Protein AF-A0A561UV22-F1 (afdb_monomer)

Foldseek 3Di:
DPAAFLEEEAFDKAKEWFAPDAPDDPVPGDGTDIDIDDQSLLLQLLLLLQVTQAEYAFEAAPDPRLVVNCVVCVLSNYDDPNYYHDPPDHGKYKYWHWDPDDDIDIDIPQPPHHRRLADALVSDPLVSLLNHQEYEYELLLCQHPPSVVNLLSSLVSNQLRHAYEYELHDDPVSHDADPPPDPPDDPPPDDDDDDDDDDDDDDDPDPDPPPPDQARVSSCVSLLSSLLSHQEYAYEQVSLCNPFVDRPQVNSQVSSVVSPHQKYWYQHPQQAIWIAGPVGDIARDGAQAADFRGQPQLVSLLSSLLSSCVSVVHDPNVSSLLSSLQSRQQRLESDHSLRRDHPVSSVVSSVVSHYYRDDPDPPDDDPSDDPDDDPDDDDDDDDDDDDDDDDDDDDDDDDDDDDDDDDDDDDDDDDDDDDDDD

InterPro domains:
  IPR011611 Carbohydrate kinase PfkB [PF00294] (8-177)
  IPR011611 Carbohydrate kinase PfkB [PF00294] (216-341)
  IPR029056 Ribokinase-like [G3DSA:3.40.1190.20] (201-356)
  IPR029056 Ribokinase-like [SSF53613] (5-349)
  IPR030830 5-Dehydro-2-deoxygluconokinase [TIGR04382] (5-349)
  IPR050306 PfkB Carbohydrate Kinase [PTHR43085] (7-347)

pLDDT: mean 82.47, std 24.26, range [25.08, 98.88]

Nearest PDB structures (foldseek):
  3ljs-assembly2_B  TM=7.869E-01  e=2.648E-22  Xylella fastidiosa Temecula1
  7vtg-assembly2_C  TM=8.643E-01  e=1.192E-17  Escherichia coli
  7vtg-assembly1_A  TM=8.601E-01  e=8.965E-18  Escherichia coli
  7vtg-assembly1_B  TM=8.453E-01  e=2.803E-17  Escherichia coli
  8xzv-assembly1_E  TM=6.626E-01  e=4.224E-15  Spinacia oleracea

Structure (mmCIF, N/CA/C/O backbone):
data_AF-A0A561UV22-F1
#
_entry.id   AF-A0A561UV22-F1
#
loop_
_atom_site.group_PDB
_atom_site.id
_atom_site.type_symbol
_atom_site.label_atom_id
_atom_site.label_alt_id
_atom_site.label_comp_id
_atom_site.label_asym_id
_atom_site.label_entity_id
_atom_site.label_seq_id
_atom_site.pdbx_PDB_ins_code
_atom_site.Cartn_x
_atom_site.Cartn_y
_atom_site.Cartn_z
_atom_site.occupancy
_atom_site.B_iso_or_equiv
_atom_site.auth_seq_id
_atom_site.auth_comp_id
_atom_site.auth_asym_id
_atom_site.auth_atom_id
_atom_site.pdbx_PDB_model_num
ATOM 1 N N . MET A 1 1 ? -23.456 -17.082 -5.600 1.00 56.72 1 MET A N 1
ATOM 2 C CA . MET A 1 1 ? -22.249 -16.405 -6.121 1.00 56.72 1 MET A CA 1
ATOM 3 C C . MET A 1 1 ? -21.054 -16.944 -5.355 1.00 56.72 1 MET A C 1
ATOM 5 O O . MET A 1 1 ? -21.267 -17.324 -4.205 1.00 56.72 1 MET A O 1
ATOM 9 N N . PRO A 1 2 ? -19.860 -17.067 -5.960 1.00 69.44 2 PRO A N 1
ATOM 10 C CA . PRO A 1 2 ? -18.660 -17.400 -5.197 1.00 69.44 2 PRO A CA 1
ATOM 11 C C . PRO A 1 2 ? -18.491 -16.407 -4.041 1.00 69.44 2 PRO A C 1
ATOM 13 O O . PRO A 1 2 ? -18.886 -15.247 -4.156 1.00 69.44 2 PRO A O 1
ATOM 16 N N . GLU A 1 3 ? -17.955 -16.879 -2.918 1.00 87.19 3 GLU A N 1
ATOM 17 C CA . GLU A 1 3 ? -17.684 -16.022 -1.764 1.00 87.19 3 GLU A CA 1
ATOM 18 C C . GLU A 1 3 ? -16.725 -14.887 -2.178 1.00 87.19 3 GLU A C 1
ATOM 20 O O . GLU A 1 3 ? -15.748 -15.175 -2.886 1.00 87.19 3 GLU A O 1
ATOM 25 N N . PRO A 1 4 ? -16.984 -13.624 -1.787 1.00 93.94 4 PRO A N 1
ATOM 26 C CA . PRO A 1 4 ? -16.107 -12.510 -2.128 1.00 93.94 4 PRO A CA 1
ATOM 27 C C . PRO A 1 4 ? -14.692 -12.673 -1.563 1.00 93.94 4 PRO A C 1
ATOM 29 O O . PRO A 1 4 ? -14.491 -13.323 -0.538 1.00 93.94 4 PRO A O 1
ATOM 32 N N . TYR A 1 5 ? -13.704 -12.052 -2.209 1.00 97.94 5 TYR A N 1
ATOM 33 C CA . TYR A 1 5 ? -12.357 -11.952 -1.642 1.00 97.94 5 TYR A CA 1
ATOM 34 C C . TYR A 1 5 ? -12.356 -11.029 -0.419 1.00 97.94 5 TYR A C 1
ATOM 36 O O . TYR A 1 5 ? -13.081 -10.028 -0.370 1.00 97.94 5 TYR A O 1
ATOM 44 N N . ASP A 1 6 ? -11.501 -11.339 0.553 1.00 98.62 6 ASP A N 1
ATOM 45 C CA . ASP A 1 6 ? -11.250 -10.438 1.675 1.00 98.62 6 ASP A CA 1
ATOM 46 C C . ASP A 1 6 ? -10.541 -9.175 1.190 1.00 98.62 6 ASP A C 1
ATOM 48 O O . ASP A 1 6 ? -10.927 -8.067 1.559 1.00 98.62 6 ASP A O 1
ATOM 52 N N . VAL A 1 7 ? -9.520 -9.348 0.345 1.00 98.81 7 VAL A N 1
ATOM 53 C CA . VAL A 1 7 ? -8.712 -8.258 -0.200 1.00 98.81 7 VAL A CA 1
ATOM 54 C C . VAL A 1 7 ? -8.495 -8.481 -1.694 1.00 98.81 7 VAL A C 1
ATOM 56 O O . VAL A 1 7 ? -8.058 -9.553 -2.109 1.00 98.81 7 VAL A O 1
ATOM 59 N N . ILE A 1 8 ? -8.767 -7.458 -2.497 1.00 98.81 8 ILE A N 1
ATOM 60 C CA . ILE A 1 8 ? -8.250 -7.352 -3.864 1.00 98.81 8 ILE A CA 1
ATOM 61 C C . ILE A 1 8 ? -7.311 -6.156 -3.904 1.00 98.81 8 ILE A C 1
ATOM 63 O O . ILE A 1 8 ? -7.725 -5.046 -3.565 1.00 98.81 8 ILE A O 1
ATOM 67 N N . THR A 1 9 ? -6.063 -6.368 -4.314 1.00 98.88 9 THR A N 1
ATOM 68 C CA . THR A 1 9 ? -5.117 -5.275 -4.568 1.00 98.88 9 THR A CA 1
ATOM 69 C C . THR A 1 9 ? -4.955 -5.039 -6.068 1.00 98.88 9 THR A C 1
ATOM 71 O O . THR A 1 9 ? -5.172 -5.942 -6.876 1.00 98.88 9 THR A O 1
ATOM 74 N N . MET A 1 10 ? -4.604 -3.816 -6.462 1.00 98.69 10 MET A N 1
ATOM 75 C CA . MET A 1 10 ? -4.392 -3.445 -7.861 1.00 98.69 10 MET A CA 1
ATOM 76 C C . MET A 1 10 ? -3.153 -2.561 -8.013 1.00 98.69 10 MET A C 1
ATOM 78 O O . MET A 1 10 ? -2.991 -1.583 -7.281 1.00 98.69 10 MET A O 1
ATOM 82 N N . GLY A 1 11 ? -2.297 -2.890 -8.983 1.00 97.88 11 GLY A N 1
ATOM 83 C CA . GLY A 1 11 ? -1.133 -2.083 -9.359 1.00 97.88 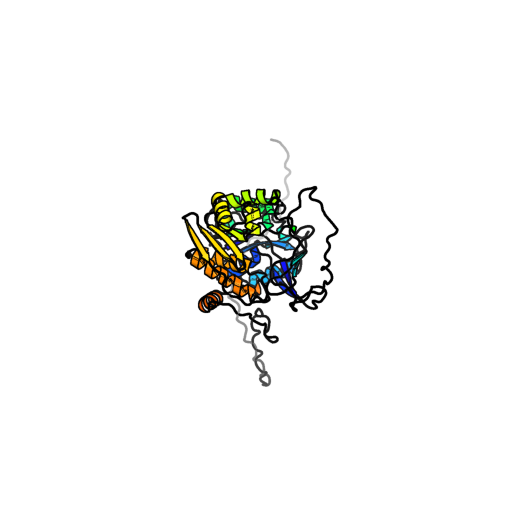11 GLY A CA 1
ATOM 84 C C . GLY A 1 11 ? 0.144 -2.907 -9.499 1.00 97.88 11 GLY A C 1
ATOM 85 O O . GLY A 1 11 ? 0.100 -4.061 -9.906 1.00 97.88 11 GLY A O 1
ATOM 86 N N . ARG A 1 12 ? 1.301 -2.312 -9.195 1.00 96.94 12 ARG A N 1
ATOM 87 C CA . ARG A 1 12 ? 2.610 -2.878 -9.558 1.00 96.94 12 ARG A CA 1
ATOM 88 C C . ARG A 1 12 ? 2.932 -4.264 -8.985 1.00 96.94 12 ARG A C 1
ATOM 90 O O . ARG A 1 12 ? 2.730 -4.536 -7.798 1.00 96.94 12 ARG A O 1
ATOM 97 N N . ILE A 1 13 ? 3.589 -5.052 -9.828 1.00 98.50 13 ILE A N 1
ATOM 98 C CA . ILE A 1 13 ? 4.330 -6.267 -9.494 1.00 98.50 13 ILE A CA 1
ATOM 99 C C . ILE A 1 13 ? 5.696 -6.213 -10.190 1.00 98.50 13 ILE A C 1
ATOM 101 O O . ILE A 1 13 ? 5.852 -5.557 -11.222 1.00 98.50 13 ILE A O 1
ATOM 105 N N . GLY A 1 14 ? 6.701 -6.868 -9.627 1.00 98.12 14 GLY A N 1
ATOM 106 C CA . GLY A 1 14 ? 8.015 -6.974 -10.250 1.00 98.12 14 GLY A CA 1
ATOM 107 C C . GLY A 1 14 ? 8.924 -7.923 -9.492 1.00 98.12 14 GLY A C 1
ATOM 108 O O . GLY A 1 14 ? 8.530 -8.502 -8.481 1.00 98.12 14 GLY A O 1
ATOM 109 N N . VAL A 1 15 ? 10.140 -8.082 -9.996 1.00 98.56 15 VAL A N 1
ATOM 110 C CA . VAL A 1 15 ? 11.179 -8.876 -9.349 1.00 98.56 15 VAL A CA 1
ATOM 111 C C . VAL A 1 15 ? 12.156 -7.951 -8.640 1.00 98.56 15 VAL A C 1
ATOM 113 O O . VAL A 1 15 ? 12.842 -7.149 -9.270 1.00 98.56 15 VAL A O 1
ATOM 116 N N . ASP A 1 16 ? 12.253 -8.097 -7.329 1.00 97.69 16 ASP A N 1
ATOM 117 C CA . ASP A 1 16 ? 13.209 -7.352 -6.527 1.00 97.69 16 ASP A CA 1
ATOM 118 C C . ASP A 1 16 ? 14.512 -8.158 -6.402 1.00 97.69 16 ASP A C 1
ATOM 120 O O . ASP A 1 16 ? 14.513 -9.329 -6.008 1.00 97.69 16 ASP A O 1
ATOM 124 N N . LEU A 1 17 ? 15.627 -7.528 -6.769 1.00 97.19 17 LEU A N 1
ATOM 125 C CA . 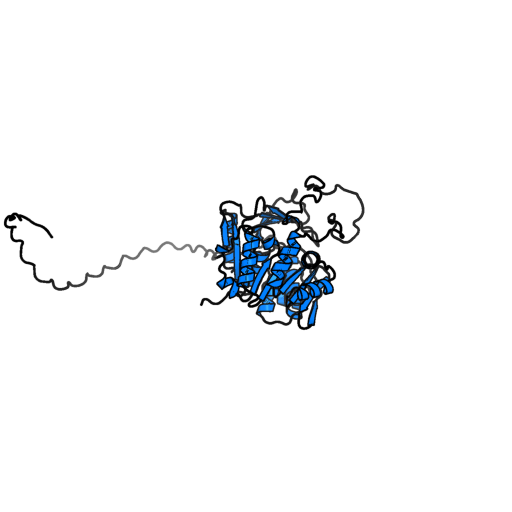LEU A 1 17 ? 16.978 -8.080 -6.727 1.00 97.19 17 LEU A CA 1
ATOM 126 C C . LEU A 1 17 ? 17.731 -7.450 -5.557 1.00 97.19 17 LEU A C 1
ATOM 128 O O . LEU A 1 17 ? 18.253 -6.338 -5.651 1.00 97.19 17 LEU A O 1
ATOM 132 N N . TYR A 1 18 ? 17.745 -8.171 -4.440 1.00 94.31 18 TYR A N 1
ATOM 133 C CA . TYR A 1 18 ? 18.311 -7.701 -3.180 1.00 94.31 18 TYR A CA 1
ATOM 134 C C . TYR A 1 18 ? 19.773 -8.118 -3.061 1.00 94.31 18 TYR A C 1
ATOM 136 O O . TYR A 1 18 ? 20.080 -9.286 -3.309 1.00 94.31 18 TYR A O 1
ATOM 144 N N . PRO A 1 19 ? 20.673 -7.217 -2.646 1.00 94.62 19 PRO A N 1
ATOM 145 C CA . PRO A 1 19 ? 22.067 -7.560 -2.448 1.00 94.62 19 PRO A CA 1
ATOM 146 C C . PRO A 1 19 ? 22.192 -8.523 -1.262 1.00 94.62 19 PRO A C 1
ATOM 148 O O . PRO A 1 19 ? 21.590 -8.314 -0.208 1.00 94.62 19 PRO A O 1
ATOM 151 N N . LEU A 1 20 ? 22.987 -9.584 -1.418 1.00 91.94 20 LEU A N 1
ATOM 152 C CA . LEU A 1 20 ? 23.314 -10.476 -0.298 1.00 91.94 20 LEU A CA 1
ATOM 153 C C . LEU A 1 20 ? 24.344 -9.843 0.650 1.00 91.94 20 LEU A C 1
ATOM 155 O O . LEU A 1 20 ? 24.497 -10.288 1.785 1.00 91.94 20 LEU A O 1
ATOM 159 N N . GLN A 1 21 ? 25.032 -8.795 0.190 1.00 93.06 21 GLN A N 1
ATOM 160 C CA . GLN A 1 21 ? 25.953 -7.982 0.973 1.00 93.06 21 GLN A CA 1
ATOM 161 C C . GLN A 1 21 ? 25.338 -6.606 1.279 1.00 93.06 21 GLN A C 1
ATOM 163 O O . GLN A 1 21 ? 25.092 -5.813 0.374 1.00 93.06 21 GLN A O 1
ATOM 168 N N . THR A 1 22 ? 25.125 -6.303 2.560 1.00 91.94 22 THR A N 1
ATOM 169 C CA . THR A 1 22 ? 24.646 -4.990 3.028 1.00 91.94 22 THR A CA 1
ATOM 170 C C . THR A 1 22 ? 25.800 -4.004 3.229 1.00 91.94 22 THR A C 1
ATOM 172 O O . THR A 1 22 ? 26.944 -4.408 3.430 1.00 91.94 22 THR A O 1
ATOM 175 N N . GLY A 1 23 ? 25.507 -2.704 3.241 1.00 93.94 23 GLY A N 1
ATOM 176 C CA . GLY A 1 23 ? 26.485 -1.640 3.485 1.00 93.94 23 GLY A CA 1
ATOM 177 C C . GLY A 1 23 ? 27.416 -1.363 2.302 1.00 93.94 23 GLY A C 1
ATOM 178 O O . GLY A 1 23 ? 28.439 -0.700 2.471 1.00 93.94 23 GLY A O 1
ATOM 179 N N . LEU A 1 24 ? 27.088 -1.880 1.114 1.00 94.69 24 LEU A N 1
ATOM 180 C CA . LEU A 1 24 ? 27.879 -1.721 -0.101 1.00 94.69 24 LEU A CA 1
ATOM 181 C C . LEU A 1 24 ? 27.060 -1.056 -1.213 1.00 94.69 24 LEU A C 1
ATOM 183 O O . LEU A 1 24 ? 25.888 -1.391 -1.383 1.00 94.69 24 LEU A O 1
ATOM 187 N N . PRO A 1 25 ? 27.685 -0.176 -2.017 1.00 96.06 25 PRO A N 1
ATOM 188 C CA . PRO A 1 25 ? 27.068 0.294 -3.249 1.00 96.06 25 PRO A CA 1
ATOM 189 C C . PRO A 1 25 ? 26.974 -0.847 -4.270 1.00 96.06 25 PRO A C 1
ATOM 191 O O . PRO A 1 25 ? 27.833 -1.734 -4.283 1.00 96.06 25 PRO A O 1
ATOM 194 N N . LEU A 1 26 ? 26.006 -0.785 -5.190 1.00 95.31 26 LEU A N 1
ATOM 195 C CA . LEU A 1 26 ? 25.725 -1.809 -6.207 1.00 95.31 26 LEU A CA 1
ATOM 196 C C . LEU A 1 26 ? 26.969 -2.214 -6.997 1.00 95.31 26 LEU A C 1
ATOM 198 O O . LEU A 1 26 ? 27.154 -3.390 -7.286 1.00 95.31 26 LEU A O 1
ATOM 202 N N . ALA A 1 27 ? 27.856 -1.260 -7.298 1.00 96.88 27 ALA A N 1
ATOM 203 C CA . ALA A 1 27 ? 29.103 -1.514 -8.022 1.00 96.88 27 ALA A CA 1
ATOM 204 C C . ALA A 1 27 ? 30.061 -2.491 -7.307 1.00 96.88 27 ALA A C 1
ATOM 206 O O . ALA A 1 27 ? 31.015 -2.964 -7.921 1.00 96.88 27 ALA A O 1
ATOM 207 N N . ARG A 1 28 ? 29.845 -2.758 -6.013 1.00 97.38 28 ARG A N 1
ATOM 208 C CA . ARG A 1 28 ? 30.624 -3.690 -5.184 1.00 97.38 28 ARG A CA 1
ATOM 209 C C . ARG A 1 28 ? 29.813 -4.891 -4.693 1.00 97.38 28 ARG A C 1
ATOM 211 O O . ARG A 1 28 ? 30.372 -5.739 -4.005 1.00 97.38 28 ARG A O 1
ATOM 218 N N . VAL A 1 29 ? 28.520 -4.960 -5.001 1.00 96.62 29 VAL A N 1
ATOM 219 C CA . VAL A 1 29 ? 27.692 -6.124 -4.674 1.00 96.62 29 VAL A CA 1
ATOM 220 C C . VAL A 1 29 ? 28.024 -7.242 -5.658 1.00 96.62 29 VAL A C 1
ATOM 222 O O . VAL A 1 29 ? 27.992 -7.039 -6.869 1.00 96.62 29 VAL A O 1
ATOM 225 N N . GLU A 1 30 ? 28.331 -8.431 -5.143 1.00 96.62 30 GLU A N 1
ATOM 226 C CA . GLU A 1 30 ? 28.736 -9.573 -5.977 1.00 96.62 30 GLU A CA 1
ATOM 227 C C . GLU A 1 30 ? 27.599 -10.573 -6.209 1.00 96.62 30 GLU A C 1
ATOM 229 O O . GLU A 1 30 ? 27.639 -11.338 -7.172 1.00 96.62 30 GLU A O 1
ATOM 234 N N . ALA A 1 31 ? 26.586 -10.592 -5.336 1.00 96.31 31 ALA A N 1
ATOM 235 C CA . ALA A 1 31 ? 25.502 -11.563 -5.406 1.00 96.31 31 ALA A CA 1
ATOM 236 C C . ALA A 1 31 ? 24.154 -10.954 -5.015 1.00 96.31 31 ALA A C 1
ATOM 238 O O . ALA A 1 31 ? 24.059 -10.145 -4.091 1.00 96.31 31 ALA A O 1
ATOM 239 N N . PHE A 1 32 ? 23.101 -11.404 -5.701 1.00 96.44 32 PHE A N 1
ATOM 240 C CA . PHE A 1 32 ? 21.733 -10.951 -5.481 1.00 96.44 32 PHE A CA 1
ATOM 241 C C . PHE A 1 32 ? 20.798 -12.124 -5.196 1.00 96.44 32 PHE A C 1
ATOM 243 O 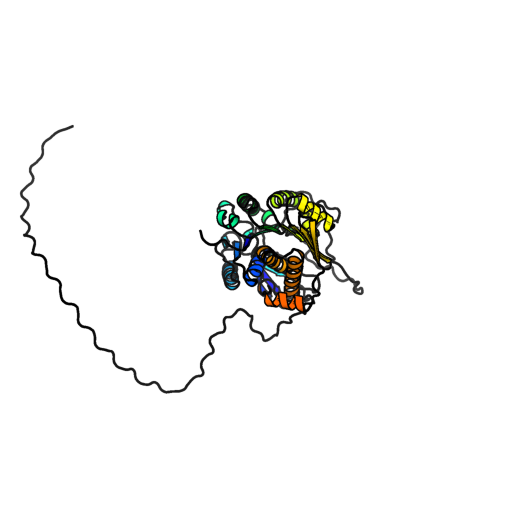O . PHE A 1 32 ? 20.844 -13.155 -5.869 1.00 96.44 32 PHE A O 1
ATOM 250 N N . GLY A 1 33 ? 19.917 -11.937 -4.217 1.00 94.12 33 GLY A N 1
ATOM 251 C CA . GLY A 1 33 ? 18.725 -12.749 -4.024 1.00 94.12 33 GLY A CA 1
ATOM 252 C C . GLY A 1 33 ? 17.571 -12.204 -4.860 1.00 94.12 33 GLY A C 1
ATOM 253 O O . GLY A 1 33 ? 17.441 -10.996 -5.051 1.00 94.12 33 GLY A O 1
ATOM 254 N N . LYS A 1 34 ? 16.725 -13.105 -5.355 1.00 95.25 34 LYS A N 1
ATOM 255 C CA . LYS A 1 34 ? 15.559 -12.773 -6.173 1.00 95.25 34 LYS A CA 1
ATOM 256 C C . LYS A 1 34 ? 14.285 -12.941 -5.356 1.00 95.25 34 LYS A C 1
ATOM 258 O O . LYS A 1 34 ? 14.041 -14.030 -4.848 1.00 95.25 34 LYS A O 1
ATOM 263 N N . PHE A 1 35 ? 13.456 -11.904 -5.300 1.00 97.06 35 PHE A N 1
ATOM 264 C CA . PHE A 1 35 ? 12.204 -11.889 -4.544 1.00 97.06 35 PHE A CA 1
ATOM 265 C C . PHE A 1 35 ? 11.056 -11.337 -5.390 1.00 97.06 35 PHE A C 1
ATOM 267 O O . PHE A 1 35 ? 11.271 -10.616 -6.363 1.00 97.06 35 PHE A O 1
ATOM 274 N N . LEU A 1 36 ? 9.824 -11.709 -5.045 1.00 97.94 36 LEU A N 1
ATOM 275 C CA . LEU A 1 36 ? 8.645 -11.005 -5.546 1.00 97.94 36 LEU A CA 1
ATOM 276 C C . LEU A 1 36 ? 8.601 -9.606 -4.916 1.00 97.94 36 LEU A C 1
ATOM 278 O O . LEU A 1 36 ? 8.892 -9.465 -3.728 1.00 97.94 36 LEU A O 1
ATOM 282 N N . GLY A 1 37 ? 8.227 -8.601 -5.699 1.00 96.81 37 GLY A N 1
ATOM 283 C CA . GLY A 1 37 ? 8.135 -7.210 -5.274 1.00 96.81 37 GLY A CA 1
ATOM 284 C C . GLY A 1 37 ? 6.947 -6.462 -5.874 1.00 96.81 37 GLY A C 1
ATOM 285 O O . GLY A 1 37 ? 6.107 -7.019 -6.586 1.00 96.81 37 GLY A O 1
ATOM 286 N N . GLY A 1 38 ? 6.910 -5.157 -5.602 1.00 95.94 38 GLY A N 1
ATOM 287 C CA . GLY A 1 38 ? 5.817 -4.258 -5.974 1.00 95.94 38 GLY A CA 1
ATOM 288 C C . GLY A 1 38 ? 4.796 -4.081 -4.846 1.00 95.94 38 GLY A C 1
ATOM 289 O O . GLY A 1 38 ? 4.233 -5.048 -4.350 1.00 95.94 38 GLY A O 1
ATOM 290 N N . SER A 1 39 ? 4.535 -2.831 -4.447 1.00 96.25 39 SER A N 1
ATOM 291 C CA . SER A 1 39 ? 3.793 -2.518 -3.210 1.00 96.25 39 SER A CA 1
ATOM 292 C C . SER A 1 39 ? 2.411 -3.160 -3.089 1.00 96.25 39 SER A C 1
ATOM 294 O O . SER A 1 39 ? 2.217 -3.906 -2.133 1.00 96.25 39 SER A O 1
ATOM 296 N N . PRO A 1 40 ? 1.454 -2.982 -4.024 1.00 97.94 40 PRO A N 1
ATOM 297 C CA . PRO A 1 40 ? 0.137 -3.596 -3.862 1.00 97.94 40 PRO A CA 1
ATOM 298 C C . PRO A 1 40 ? 0.216 -5.128 -3.864 1.00 97.94 40 PRO A C 1
ATOM 300 O O . PRO A 1 40 ? -0.622 -5.789 -3.251 1.00 97.94 40 PRO A O 1
ATOM 303 N N . THR A 1 41 ? 1.239 -5.707 -4.496 1.00 98.69 41 THR A N 1
ATOM 304 C CA . THR A 1 41 ? 1.480 -7.153 -4.461 1.00 98.69 41 THR A CA 1
ATOM 305 C C . THR A 1 41 ? 2.066 -7.593 -3.114 1.00 98.69 41 THR A C 1
ATOM 307 O O . THR A 1 41 ? 1.619 -8.578 -2.535 1.00 98.69 41 THR A O 1
ATOM 310 N N . ASN A 1 42 ? 2.995 -6.830 -2.544 1.00 98.62 42 ASN A N 1
ATOM 311 C CA . ASN A 1 42 ? 3.526 -7.059 -1.201 1.00 98.62 42 ASN A CA 1
ATOM 312 C C . ASN A 1 42 ? 2.438 -6.919 -0.121 1.00 98.62 42 ASN A C 1
ATOM 314 O O . ASN A 1 42 ? 2.378 -7.739 0.793 1.00 98.62 42 ASN A O 1
ATOM 318 N N . VAL A 1 43 ? 1.533 -5.943 -0.257 1.00 98.88 43 VAL A N 1
ATOM 319 C CA . VAL A 1 43 ? 0.339 -5.801 0.596 1.00 98.88 43 VAL A CA 1
ATOM 320 C C . VAL A 1 43 ? -0.553 -7.039 0.489 1.00 98.88 43 VAL A C 1
ATOM 322 O O . VAL A 1 43 ? -1.040 -7.534 1.508 1.00 98.88 43 VAL A O 1
ATOM 325 N N . ALA A 1 44 ? -0.739 -7.575 -0.722 1.00 98.88 44 ALA A N 1
ATOM 326 C CA . ALA A 1 44 ? -1.499 -8.804 -0.926 1.00 98.88 44 ALA A CA 1
ATOM 327 C C . ALA A 1 44 ? -0.858 -10.005 -0.213 1.00 98.88 44 ALA A C 1
ATOM 329 O O . ALA A 1 44 ? -1.551 -10.730 0.501 1.00 98.88 44 ALA A O 1
ATOM 330 N N . VAL A 1 45 ? 0.463 -10.176 -0.340 1.00 98.81 45 VAL A N 1
ATOM 331 C CA . VAL A 1 45 ? 1.222 -11.228 0.360 1.00 98.81 45 VAL A CA 1
ATOM 332 C C . VAL A 1 45 ? 1.116 -11.070 1.879 1.00 98.81 45 VAL A C 1
ATOM 334 O O . VAL A 1 45 ? 0.860 -12.046 2.583 1.00 98.81 45 VAL A O 1
ATOM 337 N N . ALA A 1 46 ? 1.250 -9.847 2.395 1.00 98.81 46 ALA A N 1
ATOM 338 C CA . ALA A 1 46 ? 1.099 -9.560 3.818 1.00 98.81 46 ALA A CA 1
ATOM 339 C C . ALA A 1 46 ? -0.300 -9.932 4.333 1.00 98.81 46 ALA A C 1
ATOM 341 O O . ALA A 1 46 ? -0.429 -10.626 5.340 1.00 98.81 46 ALA A O 1
ATOM 342 N N . ALA A 1 47 ? -1.358 -9.537 3.621 1.00 98.88 47 ALA A N 1
ATOM 343 C CA . ALA A 1 47 ? -2.723 -9.900 3.986 1.00 98.88 47 ALA A CA 1
ATOM 344 C C . ALA A 1 47 ? -2.963 -11.422 3.919 1.00 98.88 47 ALA A C 1
ATOM 346 O O . ALA A 1 47 ? -3.607 -11.974 4.815 1.00 98.88 47 ALA A O 1
ATOM 347 N N . ALA A 1 48 ? -2.415 -12.111 2.912 1.00 98.75 48 ALA A N 1
ATOM 348 C CA . ALA A 1 48 ? -2.529 -13.562 2.764 1.00 98.75 48 ALA A CA 1
ATOM 349 C C . ALA A 1 48 ? -1.857 -14.317 3.923 1.00 98.75 48 ALA A C 1
ATOM 351 O O . ALA A 1 48 ? -2.470 -15.204 4.519 1.00 98.75 48 ALA A O 1
ATOM 352 N N . ARG A 1 49 ? -0.649 -13.908 4.339 1.00 98.38 49 ARG A N 1
ATOM 353 C CA . ARG A 1 49 ? 0.038 -14.492 5.510 1.00 98.38 49 ARG A CA 1
ATOM 354 C C . ARG A 1 49 ? -0.696 -14.264 6.825 1.00 98.38 49 ARG A C 1
ATOM 356 O O . ARG A 1 49 ? -0.625 -15.099 7.723 1.00 98.38 49 ARG A O 1
ATOM 363 N N . LEU A 1 50 ? -1.465 -13.182 6.915 1.00 98.62 50 LEU A N 1
ATOM 364 C CA . LEU A 1 50 ? -2.381 -12.915 8.024 1.00 98.62 50 LEU A CA 1
ATOM 365 C C . LEU A 1 50 ? -3.728 -13.657 7.894 1.00 98.62 50 LEU A C 1
ATOM 367 O O . LEU A 1 50 ? -4.682 -13.339 8.606 1.00 98.62 50 LEU A O 1
ATOM 371 N N . GLY A 1 51 ? -3.822 -14.638 6.992 1.00 98.12 51 GLY A N 1
ATOM 372 C CA . GLY A 1 51 ? -4.962 -15.542 6.845 1.00 98.12 51 GLY A CA 1
ATOM 373 C C . GLY A 1 51 ? -6.133 -14.977 6.041 1.00 98.12 51 GLY A C 1
ATOM 374 O O . GLY A 1 51 ? -7.254 -15.459 6.199 1.00 98.12 51 GLY A O 1
ATOM 375 N N . ARG A 1 52 ? -5.920 -13.937 5.224 1.00 98.50 52 ARG A N 1
ATOM 376 C CA . ARG A 1 52 ? -6.965 -13.379 4.349 1.00 98.50 52 ARG A CA 1
ATOM 377 C C . ARG A 1 52 ? -7.000 -14.088 3.003 1.00 98.50 52 ARG A C 1
ATOM 379 O O . ARG A 1 52 ? -5.968 -14.506 2.487 1.00 98.50 52 ARG A O 1
ATOM 386 N N . ARG A 1 53 ? -8.187 -14.172 2.399 1.00 98.50 53 ARG A N 1
ATOM 387 C CA . ARG A 1 53 ? -8.342 -14.632 1.014 1.00 98.50 53 ARG A CA 1
ATOM 388 C C . ARG A 1 53 ? -8.090 -13.474 0.051 1.00 98.50 53 ARG A C 1
ATOM 390 O O . ARG A 1 53 ? -8.908 -12.556 -0.037 1.00 98.50 53 ARG A O 1
ATOM 397 N N . VAL A 1 54 ? -6.977 -13.530 -0.675 1.00 98.75 54 VAL A N 1
ATOM 398 C CA . VAL A 1 54 ? -6.463 -12.391 -1.446 1.00 98.75 54 VAL A CA 1
ATOM 399 C C . VAL A 1 54 ? -6.328 -12.714 -2.932 1.00 98.75 54 VAL A C 1
ATOM 401 O O . VAL A 1 54 ? -5.984 -13.836 -3.297 1.00 98.75 54 VAL A O 1
ATOM 404 N N . ALA A 1 55 ? -6.569 -11.713 -3.776 1.00 98.75 55 ALA A N 1
ATOM 405 C CA . ALA A 1 55 ? -6.207 -11.713 -5.190 1.00 98.75 55 ALA A CA 1
ATOM 406 C C . ALA A 1 55 ? -5.531 -10.387 -5.570 1.00 98.75 55 ALA A C 1
ATOM 408 O O . ALA A 1 55 ? -5.733 -9.367 -4.904 1.00 98.75 55 ALA A O 1
ATOM 409 N 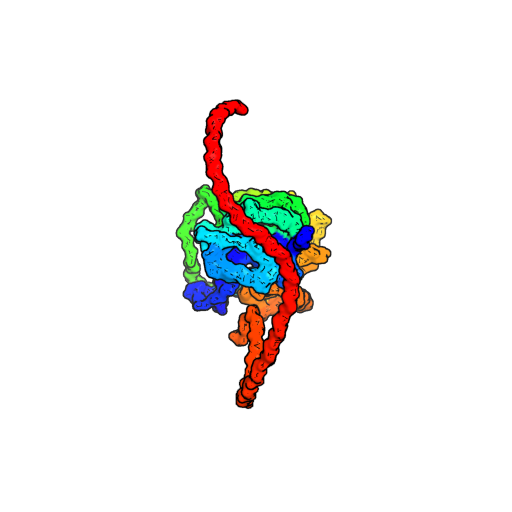N . VAL A 1 56 ? -4.765 -10.394 -6.660 1.00 98.69 56 VAL A N 1
ATOM 410 C CA . VAL A 1 56 ? -4.122 -9.191 -7.208 1.00 98.69 56 VAL A CA 1
ATOM 411 C C . VAL A 1 56 ? -4.495 -8.991 -8.678 1.00 98.69 56 VAL A C 1
ATOM 413 O O . VAL A 1 56 ? -4.515 -9.938 -9.462 1.00 98.69 56 VAL A O 1
ATOM 416 N N . VAL A 1 57 ? -4.797 -7.745 -9.045 1.00 98.75 57 VAL A N 1
ATOM 417 C CA . VAL A 1 57 ? -5.011 -7.297 -10.427 1.00 98.75 57 VAL A CA 1
ATOM 418 C C . VAL A 1 57 ? -3.758 -6.565 -10.896 1.00 98.75 57 VAL A C 1
ATOM 420 O O . VAL A 1 57 ? -3.435 -5.483 -10.398 1.00 98.75 57 VAL A O 1
ATOM 423 N N . THR A 1 58 ? -3.033 -7.157 -11.842 1.00 98.62 58 THR A N 1
ATOM 424 C CA . THR A 1 58 ? -1.793 -6.583 -12.378 1.00 98.62 58 THR A CA 1
ATOM 425 C C . THR A 1 58 ? -1.404 -7.233 -13.705 1.00 98.62 58 THR A C 1
ATOM 427 O O . THR A 1 58 ? -2.100 -8.121 -14.205 1.00 98.62 58 THR A O 1
ATOM 430 N N . ARG A 1 59 ? -0.279 -6.809 -14.283 1.00 98.50 59 ARG A N 1
ATOM 431 C CA . ARG A 1 59 ? 0.321 -7.481 -15.434 1.00 98.50 59 ARG A CA 1
ATOM 432 C C . ARG A 1 59 ? 1.811 -7.700 -15.251 1.00 98.50 59 ARG A C 1
ATOM 434 O O . ARG A 1 59 ? 2.485 -6.942 -14.557 1.00 98.50 59 ARG A O 1
ATOM 441 N N . THR A 1 60 ? 2.308 -8.733 -15.912 1.00 98.62 60 THR A N 1
ATOM 442 C CA . THR A 1 60 ? 3.723 -9.113 -16.001 1.00 98.62 60 THR A CA 1
ATOM 443 C C . THR A 1 60 ? 4.165 -9.106 -17.462 1.00 98.62 60 THR A C 1
ATOM 445 O O . THR A 1 60 ? 3.336 -9.010 -18.368 1.00 98.62 60 THR A O 1
ATOM 448 N N . GLY A 1 61 ? 5.469 -9.192 -17.717 1.00 98.44 61 GLY A N 1
ATOM 449 C CA . GLY A 1 61 ? 5.950 -9.512 -19.056 1.00 98.44 61 GLY A CA 1
ATOM 450 C C . GLY A 1 61 ? 5.708 -10.986 -19.374 1.00 98.44 61 GLY A C 1
ATOM 451 O O . GLY A 1 61 ? 5.655 -11.833 -18.478 1.00 98.44 61 GLY A O 1
ATOM 452 N N . GLN A 1 62 ? 5.574 -11.308 -20.659 1.00 98.31 62 GLN A N 1
ATOM 453 C CA . GLN A 1 62 ? 5.529 -12.689 -21.139 1.00 98.31 62 GLN A CA 1
ATOM 454 C C . GLN A 1 62 ? 6.944 -13.292 -21.167 1.00 98.31 62 GLN A C 1
ATOM 456 O O . GLN A 1 62 ? 7.526 -13.534 -22.224 1.00 98.31 62 GLN A O 1
ATOM 461 N N . ASP A 1 63 ? 7.515 -13.491 -19.981 1.00 98.44 63 ASP A N 1
ATOM 462 C CA . ASP A 1 63 ? 8.891 -13.933 -19.777 1.00 98.44 63 ASP A CA 1
ATOM 463 C C . ASP A 1 63 ? 9.046 -14.806 -18.518 1.00 98.44 63 ASP A C 1
ATOM 465 O O . ASP A 1 63 ? 8.118 -14.990 -17.726 1.00 98.44 63 ASP A O 1
ATOM 469 N N . ALA A 1 64 ? 10.251 -15.347 -18.318 1.00 98.44 64 ALA A N 1
ATOM 470 C CA . ALA A 1 64 ? 10.560 -16.229 -17.191 1.00 98.44 64 ALA A CA 1
ATOM 471 C C . ALA A 1 64 ? 10.424 -15.541 -15.817 1.00 98.44 64 ALA A C 1
ATOM 473 O O . ALA A 1 64 ? 10.196 -16.208 -14.805 1.00 98.44 64 ALA A O 1
ATOM 474 N N . PHE A 1 65 ? 10.562 -14.211 -15.748 1.00 98.62 65 PHE A N 1
ATOM 475 C CA . PHE A 1 65 ? 10.292 -13.481 -14.511 1.00 98.62 65 PHE A CA 1
ATOM 476 C C . PHE A 1 65 ? 8.789 -13.382 -14.247 1.00 98.62 65 PHE A C 1
ATOM 478 O O . PHE A 1 65 ? 8.383 -13.543 -13.099 1.00 98.62 65 PHE A O 1
ATOM 485 N N . GLY A 1 66 ? 7.964 -13.219 -15.281 1.00 98.62 66 GLY A N 1
ATOM 486 C CA . GLY A 1 66 ? 6.510 -13.316 -15.185 1.00 98.62 66 GLY A CA 1
ATOM 487 C C . GLY A 1 66 ? 6.064 -14.686 -14.672 1.00 98.62 66 GLY A C 1
ATOM 488 O O . GLY A 1 66 ? 5.312 -14.760 -13.701 1.00 98.62 66 GLY A O 1
ATOM 489 N N . GLU A 1 67 ? 6.595 -15.772 -15.243 1.00 98.62 67 GLU A N 1
ATOM 490 C CA . GLU A 1 67 ? 6.337 -17.147 -14.777 1.00 98.62 67 GLU A CA 1
ATOM 491 C C . GLU A 1 67 ? 6.723 -17.342 -13.304 1.00 98.62 67 GLU A C 1
ATOM 493 O O . GLU A 1 67 ? 5.955 -17.898 -12.514 1.00 98.62 67 GLU A O 1
ATOM 498 N N . TYR A 1 68 ? 7.888 -16.825 -12.908 1.00 98.69 68 TYR A N 1
ATOM 499 C CA . TYR A 1 68 ? 8.326 -16.840 -11.515 1.00 98.69 68 TYR A CA 1
ATOM 500 C C . TYR A 1 68 ? 7.356 -16.100 -10.585 1.00 98.69 68 TYR A C 1
ATOM 502 O O . TYR A 1 68 ? 7.059 -16.595 -9.499 1.00 98.69 68 TYR A O 1
ATOM 510 N N . LEU A 1 69 ? 6.847 -14.934 -10.989 1.00 98.75 69 LEU A N 1
ATOM 511 C CA . LEU A 1 69 ? 5.910 -14.164 -10.169 1.00 98.75 69 LEU A CA 1
ATOM 512 C C . LEU A 1 69 ? 4.588 -14.908 -9.965 1.00 98.75 69 LEU A C 1
ATOM 514 O O . LEU A 1 69 ? 4.085 -14.935 -8.844 1.00 98.75 69 LEU A O 1
ATOM 518 N N . HIS A 1 70 ? 4.073 -15.582 -10.996 1.00 98.75 70 HIS A N 1
ATOM 519 C CA . HIS A 1 70 ? 2.912 -16.466 -10.861 1.00 98.75 70 HIS A CA 1
ATOM 520 C C . HIS A 1 70 ? 3.153 -17.589 -9.845 1.00 98.75 70 HIS A C 1
ATOM 522 O O . HIS A 1 70 ? 2.303 -17.851 -8.993 1.00 98.75 70 HIS A O 1
ATOM 528 N N . GLN A 1 71 ? 4.321 -18.237 -9.899 1.00 98.62 71 GLN A N 1
ATOM 529 C CA . GLN A 1 71 ? 4.682 -19.270 -8.928 1.00 98.62 71 GLN A CA 1
ATOM 530 C C . GLN A 1 71 ? 4.722 -18.708 -7.499 1.00 98.62 71 GLN A C 1
ATOM 532 O O . GLN A 1 71 ? 4.100 -19.276 -6.603 1.00 98.62 71 GLN A O 1
ATOM 537 N N . GLN A 1 72 ? 5.403 -17.577 -7.289 1.00 98.56 72 GLN A N 1
ATOM 538 C CA . GLN A 1 72 ? 5.532 -16.964 -5.964 1.00 98.56 72 GLN A CA 1
ATOM 539 C C . GLN A 1 72 ? 4.188 -16.524 -5.380 1.00 98.56 72 GLN A C 1
ATOM 541 O O . GLN A 1 72 ? 3.937 -16.743 -4.199 1.00 98.56 72 GLN A O 1
ATOM 546 N N . LEU A 1 73 ? 3.299 -15.943 -6.190 1.00 98.81 73 LEU A N 1
ATOM 547 C CA . LEU A 1 73 ? 1.957 -15.568 -5.736 1.00 98.81 73 LEU A CA 1
ATOM 548 C C . LEU A 1 73 ? 1.196 -16.776 -5.186 1.00 98.81 73 LEU A C 1
ATOM 550 O O . LEU A 1 73 ? 0.664 -16.713 -4.078 1.00 98.81 73 LEU A O 1
ATOM 554 N N . ARG A 1 74 ? 1.215 -17.896 -5.916 1.00 98.56 74 ARG A N 1
ATOM 555 C CA . ARG A 1 74 ? 0.554 -19.139 -5.496 1.00 98.56 74 ARG A CA 1
ATOM 556 C C . ARG A 1 74 ? 1.182 -19.726 -4.235 1.00 98.56 74 ARG A C 1
ATOM 558 O O . ARG A 1 74 ? 0.449 -20.169 -3.356 1.00 98.56 74 ARG A O 1
ATOM 565 N N . GLU A 1 75 ? 2.509 -19.694 -4.118 1.00 98.25 75 GLU A N 1
ATOM 566 C CA . GLU A 1 75 ? 3.227 -20.120 -2.907 1.00 98.25 75 GLU A CA 1
ATOM 567 C C . GLU A 1 75 ? 2.862 -19.265 -1.684 1.00 98.25 75 GLU A C 1
ATOM 569 O O . GLU A 1 75 ? 2.703 -19.796 -0.586 1.00 98.25 75 GLU A O 1
ATOM 574 N N . PHE A 1 76 ? 2.645 -17.958 -1.865 1.00 98.31 76 PHE A N 1
ATOM 575 C CA . PHE A 1 76 ? 2.162 -17.067 -0.805 1.00 98.31 76 PHE A CA 1
ATOM 576 C C . PHE A 1 76 ? 0.645 -17.128 -0.568 1.00 98.31 76 PHE A C 1
ATOM 578 O O . PHE A 1 76 ? 0.145 -16.427 0.311 1.00 98.31 76 PHE A O 1
ATOM 585 N N . GLY A 1 77 ? -0.094 -17.953 -1.316 1.00 98.31 77 GLY A N 1
ATOM 586 C CA . GLY A 1 77 ? -1.547 -18.075 -1.185 1.00 98.31 77 GLY A CA 1
ATOM 587 C C . GLY A 1 77 ? -2.336 -16.888 -1.751 1.00 98.31 77 GLY A C 1
ATOM 588 O O . GLY A 1 77 ? -3.471 -16.659 -1.335 1.00 98.31 77 GLY A O 1
ATOM 589 N N . VAL A 1 78 ? -1.755 -16.131 -2.685 1.00 98.81 78 VAL A N 1
ATOM 590 C CA . VAL A 1 78 ? -2.427 -15.053 -3.423 1.00 98.81 78 VAL A CA 1
ATOM 591 C C . VAL A 1 78 ? -2.943 -15.604 -4.755 1.00 98.81 78 VAL A C 1
ATOM 593 O O . VAL A 1 78 ? -2.180 -16.170 -5.535 1.00 98.81 78 VAL A O 1
ATOM 596 N N . ASP A 1 79 ? -4.240 -15.437 -5.025 1.00 98.62 79 ASP A N 1
ATOM 597 C CA . ASP A 1 79 ? -4.853 -15.852 -6.292 1.00 98.62 79 ASP A CA 1
ATOM 598 C C . ASP A 1 79 ? -4.373 -14.942 -7.434 1.00 98.62 79 ASP A C 1
ATOM 600 O O . ASP A 1 79 ? -4.563 -13.721 -7.408 1.00 98.62 79 ASP A O 1
ATOM 604 N N . ASP A 1 80 ? -3.738 -15.552 -8.432 1.00 98.44 80 ASP A N 1
ATOM 605 C CA . ASP A 1 80 ? -3.092 -14.885 -9.555 1.00 98.44 80 ASP A CA 1
ATOM 606 C C . ASP A 1 80 ? -3.960 -14.845 -10.825 1.00 98.44 80 ASP A C 1
ATOM 608 O O . ASP A 1 80 ? -3.467 -14.498 -11.896 1.00 98.44 80 ASP A O 1
ATOM 612 N N . ARG A 1 81 ? -5.261 -15.165 -10.745 1.00 97.94 81 ARG A N 1
ATOM 613 C CA . ARG A 1 81 ? -6.159 -15.229 -11.919 1.00 97.94 81 ARG A CA 1
ATOM 614 C C . ARG A 1 81 ? -6.267 -13.948 -12.750 1.00 97.94 81 ARG A C 1
ATOM 616 O O . ARG A 1 81 ? -6.627 -14.026 -13.921 1.00 97.94 81 ARG A O 1
ATOM 623 N N . TRP A 1 82 ? -6.019 -12.785 -12.143 1.00 98.38 82 TRP A N 1
ATOM 624 C CA . TRP A 1 82 ? -6.037 -11.476 -12.813 1.00 98.38 82 TRP A CA 1
ATOM 625 C C . TRP A 1 82 ? -4.632 -10.898 -12.994 1.00 98.38 82 TRP A C 1
ATOM 627 O O . TRP A 1 82 ? -4.479 -9.708 -13.265 1.00 98.38 82 TRP A O 1
ATOM 637 N N . VAL A 1 83 ? -3.610 -11.743 -12.866 1.00 98.50 83 VAL A N 1
ATOM 638 C CA . VAL A 1 83 ? -2.250 -11.445 -13.298 1.00 98.50 83 VAL A CA 1
ATOM 639 C C . VAL A 1 83 ? -2.142 -11.909 -14.739 1.00 98.50 83 VAL A C 1
ATOM 641 O O . VAL A 1 83 ? -2.232 -13.098 -15.025 1.00 98.50 83 VAL A O 1
ATOM 644 N N . THR A 1 84 ? -2.032 -10.969 -15.671 1.00 98.00 84 THR A N 1
ATOM 645 C CA . THR A 1 84 ? -1.982 -11.293 -17.106 1.00 98.00 84 THR A CA 1
ATOM 646 C C . THR A 1 84 ? -0.657 -10.864 -17.714 1.00 98.00 84 THR A C 1
ATOM 648 O O . THR A 1 84 ? -0.085 -9.855 -17.316 1.00 98.00 84 THR A O 1
ATOM 651 N N . ALA A 1 85 ? -0.149 -11.629 -18.675 1.00 97.62 85 ALA A N 1
ATOM 652 C CA . ALA A 1 85 ? 1.106 -11.303 -19.339 1.00 97.62 85 ALA A CA 1
ATOM 653 C C . ALA A 1 85 ? 0.883 -10.355 -20.529 1.00 97.62 85 ALA A C 1
ATOM 655 O O . ALA A 1 85 ? -0.106 -10.487 -21.254 1.00 97.62 85 ALA A O 1
ATOM 656 N N . VAL A 1 86 ? 1.833 -9.450 -20.766 1.00 96.81 86 VAL A N 1
ATOM 657 C CA . VAL A 1 86 ? 1.932 -8.647 -21.995 1.00 96.81 86 VAL A CA 1
ATOM 658 C C . VAL A 1 86 ? 3.181 -9.037 -22.779 1.00 96.81 86 VAL A C 1
ATOM 660 O O . VAL A 1 86 ? 4.243 -9.257 -22.203 1.00 96.81 86 VAL A O 1
ATOM 663 N N . GLY A 1 87 ? 3.065 -9.117 -24.105 1.00 95.19 87 GLY A N 1
ATOM 664 C CA . GLY A 1 87 ? 4.201 -9.447 -24.974 1.00 95.19 87 GLY A CA 1
ATOM 665 C C . GLY A 1 87 ? 5.121 -8.260 -25.284 1.00 95.19 87 GLY A C 1
ATOM 666 O O . GLY A 1 87 ? 6.244 -8.464 -25.731 1.00 95.19 87 GLY A O 1
ATOM 667 N N . GLU A 1 88 ? 4.653 -7.025 -25.074 1.00 96.12 88 GLU A N 1
ATOM 668 C CA . GLU A 1 88 ? 5.365 -5.806 -25.491 1.00 96.12 88 GLU A CA 1
ATOM 669 C C . GLU A 1 88 ? 6.431 -5.343 -24.486 1.00 96.12 88 GLU A C 1
ATOM 671 O O . GLU A 1 88 ? 7.464 -4.807 -24.886 1.00 96.12 88 GLU A O 1
ATOM 676 N N . TYR A 1 89 ? 6.200 -5.556 -23.188 1.00 97.31 89 TYR A N 1
ATOM 677 C CA . TYR A 1 89 ? 7.041 -5.018 -22.118 1.00 97.31 89 TYR A CA 1
ATOM 678 C C . TYR A 1 89 ? 7.575 -6.138 -21.219 1.00 97.31 89 TYR A C 1
ATOM 680 O O . TYR A 1 89 ? 6.812 -7.037 -20.861 1.00 97.31 89 TYR A O 1
ATOM 688 N N . PRO A 1 90 ? 8.859 -6.093 -20.818 1.00 97.88 90 PRO A N 1
ATOM 689 C CA . PRO A 1 90 ? 9.425 -7.090 -19.920 1.00 97.88 90 PRO A CA 1
ATOM 690 C C . PRO A 1 90 ? 8.879 -6.932 -18.498 1.00 97.88 90 PRO A C 1
ATOM 692 O O . PRO A 1 90 ? 8.520 -5.833 -18.063 1.00 97.88 90 PRO A O 1
ATOM 695 N N . THR A 1 91 ? 8.883 -8.023 -17.735 1.00 98.69 91 THR A N 1
ATOM 696 C CA . THR A 1 91 ? 8.637 -7.980 -16.294 1.00 98.69 91 THR A CA 1
ATOM 697 C C . THR A 1 91 ? 9.667 -7.058 -15.625 1.00 98.69 91 THR A C 1
ATOM 699 O O . THR A 1 91 ? 10.871 -7.267 -15.807 1.00 98.69 91 THR A O 1
ATOM 702 N N . PRO A 1 92 ? 9.245 -6.051 -14.834 1.00 98.31 92 PRO A N 1
ATOM 703 C CA . PRO A 1 92 ? 10.175 -5.110 -14.227 1.00 98.31 92 PRO A CA 1
ATOM 704 C C . PRO A 1 92 ? 11.097 -5.772 -13.209 1.00 98.31 92 PRO A C 1
ATOM 706 O O . PRO A 1 92 ? 10.653 -6.602 -12.411 1.00 98.31 92 PRO A O 1
ATOM 709 N N . VAL A 1 93 ? 12.350 -5.318 -13.175 1.00 98.31 93 VAL A N 1
ATOM 710 C CA . VAL A 1 93 ? 13.290 -5.631 -12.094 1.00 98.31 93 VAL A CA 1
ATOM 711 C C . VAL A 1 93 ? 13.620 -4.375 -11.290 1.00 98.31 93 VAL A C 1
ATOM 713 O O . VAL A 1 93 ? 13.735 -3.278 -11.846 1.00 98.31 93 VAL A O 1
ATOM 716 N N . THR A 1 94 ? 13.786 -4.528 -9.981 1.00 97.88 94 THR A N 1
ATOM 717 C CA . THR A 1 94 ? 14.213 -3.445 -9.088 1.00 97.88 94 THR A CA 1
ATOM 718 C C . THR A 1 94 ? 15.452 -3.886 -8.333 1.00 97.88 94 THR A C 1
ATOM 720 O O . THR A 1 94 ? 15.406 -4.867 -7.598 1.00 97.88 94 THR A O 1
ATOM 723 N N . PHE A 1 95 ? 16.550 -3.153 -8.480 1.00 97.62 95 PHE A N 1
ATOM 724 C CA . PHE A 1 95 ? 17.713 -3.327 -7.613 1.00 97.62 95 PHE A CA 1
ATOM 725 C C . PHE A 1 95 ? 17.586 -2.422 -6.393 1.00 97.62 95 PHE A C 1
ATOM 727 O O . PHE A 1 95 ? 16.983 -1.347 -6.474 1.00 97.62 95 PHE A O 1
ATOM 734 N N . CYS A 1 96 ? 18.191 -2.825 -5.283 1.00 94.56 96 CYS A N 1
ATOM 735 C CA . CYS A 1 96 ? 18.317 -1.978 -4.108 1.00 94.56 96 CYS A CA 1
ATOM 736 C C . CYS A 1 96 ? 19.736 -1.995 -3.540 1.00 94.56 96 CYS A C 1
ATOM 738 O O . CYS A 1 96 ? 20.493 -2.940 -3.760 1.00 94.56 96 CYS A O 1
ATOM 740 N N . GLU A 1 97 ? 20.081 -0.952 -2.795 1.00 94.75 97 GLU A N 1
ATOM 741 C CA . GLU A 1 97 ? 21.194 -0.988 -1.844 1.00 94.75 97 GLU A CA 1
ATOM 742 C C . GLU A 1 97 ? 20.611 -0.960 -0.432 1.00 94.75 97 GLU A C 1
ATOM 744 O O . GLU A 1 97 ? 19.477 -0.520 -0.220 1.00 94.75 97 GLU A O 1
ATOM 749 N N . ILE A 1 98 ? 21.368 -1.477 0.533 1.00 94.31 98 ILE A N 1
ATOM 750 C CA . ILE A 1 98 ? 20.908 -1.617 1.914 1.00 94.31 98 ILE A CA 1
ATOM 751 C C . ILE A 1 98 ? 21.954 -0.986 2.827 1.00 94.31 98 ILE A C 1
ATOM 753 O O . ILE A 1 98 ? 22.962 -1.626 3.128 1.00 94.31 98 ILE A O 1
ATOM 757 N N . PHE A 1 99 ? 21.715 0.250 3.268 1.00 94.31 99 PHE A N 1
ATOM 758 C CA . PHE A 1 99 ? 22.539 0.982 4.233 1.00 94.31 99 PHE A CA 1
ATOM 759 C C . PHE A 1 99 ? 21.705 1.289 5.488 1.00 94.31 99 PHE A C 1
ATOM 761 O O . PHE A 1 99 ? 21.088 2.350 5.604 1.00 94.31 99 PHE A O 1
ATOM 768 N N . PRO A 1 100 ? 21.645 0.350 6.447 1.00 91.06 100 PRO A N 1
ATOM 769 C CA . PRO A 1 100 ? 20.902 0.571 7.677 1.00 91.06 100 PRO A CA 1
ATOM 770 C C . PRO A 1 100 ? 21.507 1.729 8.492 1.00 91.06 100 PRO A C 1
ATOM 772 O O . PRO A 1 100 ? 22.726 1.918 8.461 1.00 91.06 100 PRO A O 1
ATOM 775 N N . PRO A 1 101 ? 20.690 2.454 9.278 1.00 89.38 101 PRO A N 1
ATOM 776 C CA . PRO A 1 101 ? 19.290 2.147 9.572 1.00 89.38 101 PRO A CA 1
ATOM 777 C C . PRO A 1 101 ? 18.264 2.798 8.628 1.00 89.38 101 PRO A C 1
ATOM 779 O O . PRO A 1 101 ? 17.085 2.470 8.744 1.00 89.38 101 PRO A O 1
ATOM 782 N N . ASP A 1 102 ? 18.653 3.712 7.738 1.00 88.88 102 ASP A N 1
ATOM 783 C CA . ASP A 1 102 ? 17.699 4.626 7.092 1.00 88.88 102 ASP A CA 1
ATOM 784 C C . ASP A 1 102 ? 17.921 4.922 5.598 1.00 88.88 102 ASP A C 1
ATOM 786 O O . ASP A 1 102 ? 17.077 5.604 5.012 1.00 88.88 102 ASP A O 1
ATOM 790 N N . ASP A 1 103 ? 18.951 4.371 4.943 1.00 91.38 103 ASP A N 1
ATOM 791 C CA . ASP A 1 103 ? 19.194 4.591 3.509 1.00 91.38 103 ASP A CA 1
ATOM 792 C C . ASP A 1 103 ? 19.075 3.298 2.677 1.00 91.38 103 ASP A C 1
ATOM 794 O O . ASP A 1 103 ? 19.885 2.372 2.749 1.00 91.38 103 ASP A O 1
ATOM 798 N N . PHE A 1 104 ? 18.014 3.228 1.868 1.00 92.88 104 PHE A N 1
ATOM 799 C CA . PHE A 1 104 ? 17.651 2.049 1.069 1.00 92.88 104 PHE A CA 1
ATOM 800 C C . PHE A 1 104 ? 17.278 2.451 -0.370 1.00 92.88 104 PHE A C 1
ATOM 802 O O . PHE A 1 104 ? 16.097 2.415 -0.748 1.00 92.88 104 PHE A O 1
ATOM 809 N N . PRO A 1 105 ? 18.234 2.924 -1.192 1.00 93.44 105 PRO A N 1
ATOM 810 C CA . PRO A 1 105 ? 17.931 3.413 -2.529 1.00 93.44 105 PRO A CA 1
ATOM 811 C C . PRO A 1 105 ? 17.442 2.280 -3.441 1.00 93.44 105 PRO A C 1
ATOM 813 O O . PRO A 1 105 ? 17.900 1.141 -3.369 1.00 93.44 105 PRO A O 1
ATOM 816 N N . LEU A 1 106 ? 16.494 2.619 -4.319 1.00 94.00 106 LEU A N 1
ATOM 817 C CA . LEU A 1 106 ? 15.864 1.711 -5.278 1.00 94.00 106 LEU A CA 1
ATOM 818 C C . LEU A 1 106 ? 16.152 2.165 -6.709 1.00 94.00 106 LEU A C 1
ATOM 820 O O . LEU A 1 106 ? 15.957 3.336 -7.044 1.00 94.00 106 LEU A O 1
ATOM 824 N N . TYR A 1 107 ? 16.525 1.214 -7.560 1.00 96.62 107 TYR A N 1
ATOM 825 C CA . TYR A 1 107 ? 16.837 1.415 -8.970 1.00 96.62 107 TYR A CA 1
ATOM 826 C C . TYR A 1 107 ? 15.859 0.607 -9.820 1.00 96.62 107 TYR A C 1
ATOM 828 O O . TYR A 1 107 ? 15.952 -0.617 -9.921 1.00 96.62 107 TYR A O 1
ATOM 836 N N . PHE A 1 108 ? 14.895 1.306 -10.413 1.00 95.38 108 PHE A N 1
ATOM 837 C CA . PHE A 1 108 ? 13.789 0.701 -11.148 1.00 9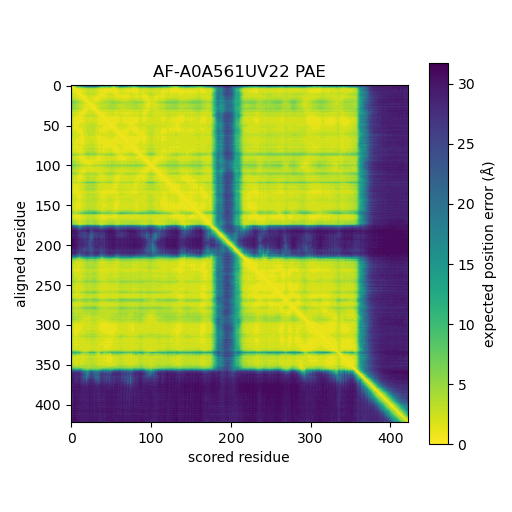5.38 108 PHE A CA 1
ATOM 838 C C . PHE A 1 108 ? 14.100 0.534 -12.634 1.00 95.38 108 PHE A C 1
ATOM 840 O O . PHE A 1 108 ? 14.371 1.514 -13.327 1.00 95.38 108 PHE A O 1
ATOM 847 N N . TYR A 1 109 ? 13.925 -0.680 -13.150 1.00 97.25 109 TYR A N 1
ATOM 848 C CA . TYR A 1 109 ? 13.949 -0.975 -14.582 1.00 97.25 109 TYR A CA 1
ATOM 849 C C . TYR A 1 109 ? 12.514 -1.185 -15.066 1.00 97.25 109 TYR A C 1
ATOM 851 O O . TYR A 1 109 ? 11.997 -2.299 -15.096 1.00 97.25 109 TYR A O 1
ATOM 859 N N . ARG A 1 110 ? 11.846 -0.066 -15.372 1.00 95.56 110 ARG A N 1
ATOM 860 C CA . ARG A 1 110 ? 10.409 0.010 -15.714 1.00 95.56 110 ARG A CA 1
ATOM 861 C C . ARG A 1 110 ? 10.133 0.723 -17.046 1.00 95.56 110 ARG A C 1
ATOM 863 O O . ARG A 1 110 ? 8.983 1.003 -17.362 1.00 95.56 110 ARG A O 1
ATOM 870 N N . GLN A 1 111 ? 11.184 1.064 -17.787 1.00 92.56 111 GLN A N 1
ATOM 871 C CA . GLN A 1 111 ? 11.105 1.796 -19.053 1.00 92.56 111 GLN A CA 1
ATOM 872 C C . GLN A 1 111 ? 11.085 0.826 -20.249 1.00 92.56 111 GLN A C 1
ATOM 874 O O . GLN A 1 111 ? 11.682 -0.247 -20.148 1.00 92.56 111 GLN A O 1
ATOM 879 N N . PRO A 1 112 ? 10.448 1.186 -21.381 1.00 92.44 112 PRO A N 1
ATOM 880 C CA . PRO A 1 112 ? 9.711 2.437 -21.628 1.00 92.44 112 PRO A CA 1
ATOM 881 C C . PRO A 1 112 ? 8.358 2.507 -20.899 1.00 92.44 112 PRO A C 1
ATOM 883 O O . PRO A 1 112 ? 7.835 3.589 -20.659 1.00 92.44 112 PRO A O 1
ATOM 886 N N . LYS A 1 113 ? 7.806 1.354 -20.516 1.00 93.88 113 LYS A N 1
ATOM 887 C CA . LYS A 1 113 ? 6.584 1.231 -19.724 1.00 93.88 113 LYS A CA 1
ATOM 888 C C . LYS A 1 113 ? 6.605 -0.106 -18.993 1.00 93.88 113 LYS A C 1
ATOM 890 O O . LYS A 1 113 ? 7.061 -1.104 -19.546 1.00 93.88 113 LYS A O 1
ATOM 895 N N . ALA A 1 114 ? 6.115 -0.132 -17.758 1.00 97.25 114 ALA A N 1
ATOM 896 C CA . ALA A 1 114 ? 5.955 -1.376 -17.020 1.00 97.25 114 ALA A CA 1
ATOM 897 C C . ALA A 1 114 ? 4.632 -2.062 -17.411 1.00 97.25 114 ALA A C 1
ATOM 899 O O . ALA A 1 114 ? 3.632 -1.359 -17.572 1.00 97.25 114 ALA A O 1
ATOM 900 N N . PRO A 1 115 ? 4.581 -3.404 -17.489 1.00 98.31 115 PRO A N 1
ATOM 901 C CA . PRO A 1 115 ? 3.348 -4.159 -17.710 1.00 98.31 115 PRO A CA 1
ATOM 902 C C . PRO A 1 115 ? 2.182 -3.726 -16.815 1.00 98.31 115 PRO A C 1
ATOM 904 O O . PRO A 1 115 ? 1.065 -3.570 -17.298 1.00 98.31 115 PRO A O 1
ATOM 907 N N . ASP A 1 116 ? 2.431 -3.454 -15.529 1.00 97.00 116 ASP A N 1
ATOM 908 C CA . ASP A 1 116 ? 1.393 -3.021 -14.586 1.00 97.00 116 ASP A CA 1
ATOM 909 C C . ASP A 1 116 ? 0.744 -1.670 -14.938 1.00 97.00 116 ASP A C 1
ATOM 911 O O . ASP A 1 116 ? -0.373 -1.399 -14.508 1.00 97.00 116 ASP A O 1
ATOM 915 N N . LEU A 1 117 ? 1.397 -0.845 -15.764 1.00 97.62 117 LEU A N 1
ATOM 916 C CA . LEU A 1 117 ? 0.818 0.390 -16.300 1.00 97.62 117 LEU A CA 1
ATOM 917 C C . LEU A 1 117 ? -0.011 0.157 -17.572 1.00 97.62 117 LEU A C 1
ATOM 919 O O . LEU A 1 117 ? -0.629 1.094 -18.077 1.00 97.62 117 LEU A O 1
ATOM 923 N N . ASP A 1 118 ? -0.038 -1.074 -18.085 1.00 97.75 118 ASP A N 1
ATOM 924 C CA . ASP A 1 118 ? -0.799 -1.503 -19.258 1.00 97.75 118 ASP A CA 1
ATOM 925 C C . ASP A 1 118 ? -2.050 -2.324 -18.913 1.00 97.75 118 ASP A C 1
ATOM 927 O O . ASP A 1 118 ? -2.481 -3.178 -19.683 1.00 97.75 118 ASP A O 1
ATOM 931 N N . ILE A 1 119 ? -2.642 -2.077 -17.741 1.00 98.25 119 ILE A N 1
ATOM 932 C CA . ILE A 1 119 ? -3.940 -2.641 -17.347 1.00 98.25 119 ILE A CA 1
ATOM 933 C C . ILE A 1 119 ? -5.064 -1.881 -18.056 1.00 98.25 119 ILE A C 1
ATOM 935 O O . ILE A 1 119 ? -5.152 -0.657 -17.938 1.00 98.25 119 ILE A O 1
ATOM 939 N N . HIS A 1 120 ? -5.962 -2.595 -18.740 1.00 98.06 120 HIS A N 1
ATOM 940 C CA . HIS A 1 120 ? -7.101 -1.987 -19.435 1.00 98.06 120 HIS A CA 1
ATOM 941 C C . HIS A 1 120 ? -8.400 -2.138 -18.643 1.00 98.06 120 HIS A C 1
ATOM 943 O O . HIS A 1 120 ? -8.687 -3.181 -18.060 1.00 98.06 120 HIS A O 1
ATOM 949 N N . ALA A 1 121 ? -9.251 -1.108 -18.680 1.00 97.88 121 ALA A N 1
ATOM 950 C CA . ALA A 1 121 ? -10.539 -1.117 -17.979 1.00 97.88 121 ALA A CA 1
ATOM 951 C C . ALA A 1 121 ? -11.461 -2.272 -18.419 1.00 97.88 121 ALA A C 1
ATOM 953 O O . ALA A 1 121 ? -12.233 -2.785 -17.613 1.00 97.88 121 ALA A O 1
ATOM 954 N N . SER A 1 122 ? -11.377 -2.688 -19.687 1.00 96.50 122 SER A N 1
ATOM 955 C CA . SER A 1 122 ? -12.169 -3.784 -20.262 1.00 96.50 122 SER A CA 1
ATOM 956 C C . SER A 1 122 ? -11.802 -5.169 -19.728 1.00 96.50 122 SER A C 1
ATOM 958 O O . SER A 1 122 ? -12.568 -6.107 -19.914 1.00 96.50 122 SER A O 1
ATOM 960 N N . GLU A 1 123 ? -10.634 -5.309 -19.107 1.00 91.81 123 GLU A N 1
ATOM 961 C CA . GLU A 1 123 ? -10.120 -6.581 -18.588 1.00 91.81 123 GLU A CA 1
ATOM 962 C C . GLU A 1 123 ? -10.466 -6.773 -17.101 1.00 91.81 123 GLU A C 1
ATOM 964 O O . GLU A 1 123 ? -10.219 -7.835 -16.533 1.00 91.81 123 GLU A O 1
ATOM 969 N N . LEU A 1 124 ? -11.042 -5.750 -16.459 1.00 97.94 124 LEU A N 1
ATOM 970 C CA . LEU A 1 124 ? -11.364 -5.775 -15.039 1.00 97.94 124 LEU A CA 1
ATOM 971 C C . LEU A 1 124 ? -12.638 -6.576 -14.762 1.00 97.94 124 LEU A C 1
ATOM 973 O O . LEU A 1 124 ? -13.710 -6.283 -15.297 1.00 97.94 124 LEU A O 1
ATOM 977 N N . ASP A 1 125 ? -12.555 -7.505 -13.813 1.00 97.81 125 ASP A N 1
ATOM 978 C CA . ASP A 1 125 ? -13.736 -8.089 -13.179 1.00 97.81 125 ASP A CA 1
ATOM 979 C C . ASP A 1 125 ? -14.331 -7.085 -12.176 1.00 97.81 125 ASP A C 1
ATOM 981 O O . ASP A 1 125 ? -14.037 -7.080 -10.977 1.00 97.81 125 ASP A O 1
ATOM 985 N N . LEU A 1 126 ? -15.158 -6.176 -12.694 1.00 97.19 126 LEU A N 1
ATOM 986 C CA . LEU A 1 126 ? -15.758 -5.102 -11.904 1.00 97.19 126 LEU A CA 1
ATOM 987 C C . LEU A 1 126 ? -16.716 -5.613 -10.819 1.00 97.19 126 LEU A C 1
ATOM 989 O O . LEU A 1 126 ? -16.932 -4.910 -9.831 1.00 97.19 126 LEU A O 1
ATOM 993 N N . GLU A 1 127 ? -17.286 -6.810 -10.975 1.00 95.81 127 GLU A N 1
ATOM 994 C CA . GLU A 1 127 ? -18.155 -7.398 -9.955 1.00 95.81 127 GLU A CA 1
ATOM 995 C C . GLU A 1 127 ? -17.336 -7.991 -8.807 1.00 95.81 127 GLU A C 1
ATOM 997 O O . GLU A 1 127 ? -17.685 -7.802 -7.641 1.00 95.81 127 GLU A O 1
ATOM 1002 N N . ALA A 1 128 ? -16.196 -8.623 -9.097 1.00 97.00 128 ALA A N 1
ATOM 1003 C CA . ALA A 1 128 ? -15.253 -9.024 -8.059 1.00 97.00 128 ALA A CA 1
ATOM 1004 C C . ALA A 1 128 ? -14.712 -7.815 -7.282 1.00 97.00 128 ALA A C 1
ATOM 1006 O O . ALA A 1 128 ? -14.719 -7.828 -6.051 1.00 97.00 128 ALA A O 1
ATOM 1007 N N . VAL A 1 129 ? -14.320 -6.740 -7.978 1.00 97.50 129 VAL A N 1
ATOM 1008 C CA . VAL A 1 129 ? -13.892 -5.485 -7.334 1.00 97.50 129 VAL A CA 1
ATOM 1009 C C . VAL A 1 129 ? -15.006 -4.921 -6.449 1.00 97.50 129 VAL A C 1
ATOM 1011 O O . VAL A 1 129 ? -14.761 -4.567 -5.297 1.00 97.50 129 VAL A O 1
ATOM 1014 N N . ARG A 1 130 ? -16.248 -4.865 -6.950 1.00 96.25 130 ARG A N 1
ATOM 1015 C CA . ARG A 1 130 ? -17.405 -4.363 -6.194 1.00 96.25 130 ARG A CA 1
ATOM 1016 C C . ARG A 1 130 ? -17.761 -5.232 -4.993 1.00 96.25 130 ARG A C 1
ATOM 1018 O O . ARG A 1 130 ? -18.220 -4.691 -3.993 1.00 96.25 130 ARG A O 1
ATOM 1025 N N . SER A 1 131 ? -17.582 -6.544 -5.072 1.00 96.00 131 SER A N 1
ATOM 1026 C CA . SER A 1 131 ? -17.968 -7.470 -4.002 1.00 96.00 131 SER A CA 1
ATOM 1027 C C . SER A 1 131 ? -16.876 -7.702 -2.958 1.00 96.00 131 SER A C 1
ATOM 1029 O O . SER A 1 131 ? -17.209 -8.084 -1.836 1.00 96.00 131 SER A O 1
ATOM 1031 N N . ALA A 1 132 ? -15.602 -7.442 -3.276 1.00 97.81 132 ALA A N 1
ATOM 1032 C CA . ALA A 1 132 ? -14.488 -7.583 -2.337 1.00 97.81 132 ALA A CA 1
ATOM 1033 C C . ALA A 1 132 ? -14.754 -6.849 -1.014 1.00 97.81 132 ALA A C 1
ATOM 1035 O O . ALA A 1 132 ? -15.395 -5.797 -0.978 1.00 97.81 132 ALA A O 1
ATOM 1036 N N . ARG A 1 133 ? -14.256 -7.367 0.109 1.00 98.12 133 ARG A N 1
ATOM 1037 C CA . ARG A 1 133 ? -14.447 -6.692 1.405 1.00 98.12 133 ARG A CA 1
ATOM 1038 C C . ARG A 1 133 ? -13.537 -5.465 1.528 1.00 98.12 133 ARG A C 1
ATOM 1040 O O . ARG A 1 133 ? -14.005 -4.405 1.946 1.00 98.12 133 ARG A O 1
ATOM 1047 N N . VAL A 1 134 ? -12.291 -5.588 1.069 1.00 98.81 134 VAL A N 1
ATOM 1048 C CA . VAL A 1 134 ? -11.318 -4.502 0.888 1.00 98.81 134 VAL A CA 1
ATOM 1049 C C . VAL A 1 134 ? -10.854 -4.466 -0.569 1.00 98.81 134 VAL A C 1
ATOM 1051 O O . VAL A 1 134 ? -10.439 -5.486 -1.117 1.00 98.81 134 VAL A O 1
ATOM 1054 N N . PHE A 1 135 ? -10.874 -3.282 -1.177 1.00 98.81 135 PHE A N 1
ATOM 1055 C CA . PHE A 1 135 ? -10.172 -3.002 -2.430 1.00 98.81 135 PHE A CA 1
ATOM 1056 C C . PHE A 1 135 ? -9.018 -2.033 -2.152 1.00 98.81 135 PHE A C 1
ATOM 1058 O O . PHE A 1 135 ? -9.255 -0.971 -1.581 1.00 98.81 135 PHE A O 1
ATOM 1065 N N . TRP A 1 136 ? -7.790 -2.400 -2.517 1.00 98.88 136 TRP A N 1
ATOM 1066 C CA . TRP A 1 136 ? -6.577 -1.602 -2.308 1.00 98.88 136 TRP A CA 1
ATOM 1067 C C . TRP A 1 136 ? -5.996 -1.161 -3.649 1.00 98.88 136 TRP A C 1
ATOM 1069 O O . TRP A 1 136 ? -5.615 -1.997 -4.469 1.00 98.88 136 TRP A O 1
ATOM 1079 N N . MET A 1 137 ? -5.872 0.145 -3.854 1.00 98.31 137 MET A N 1
ATOM 1080 C CA . MET A 1 137 ? -5.221 0.730 -5.027 1.00 98.31 137 MET A CA 1
ATOM 1081 C C . MET A 1 137 ? -4.128 1.708 -4.610 1.00 98.31 137 MET A C 1
ATOM 1083 O O . MET A 1 137 ? -4.107 2.171 -3.468 1.00 98.31 137 MET A O 1
ATOM 1087 N N . THR A 1 138 ? -3.204 1.997 -5.529 1.00 98.25 138 THR A N 1
ATOM 1088 C CA . THR A 1 138 ? -2.050 2.854 -5.240 1.00 98.25 138 THR A CA 1
ATOM 1089 C C . THR A 1 138 ? -1.939 4.046 -6.182 1.00 98.25 138 THR A C 1
ATOM 1091 O O . THR A 1 138 ? -2.391 4.003 -7.330 1.00 98.25 138 THR A O 1
ATOM 1094 N N . GLY A 1 139 ? -1.280 5.103 -5.707 1.00 97.69 139 GLY A N 1
ATOM 1095 C CA . GLY A 1 139 ? -1.015 6.323 -6.466 1.00 97.69 139 GLY A CA 1
ATOM 1096 C C . GLY A 1 139 ? -0.220 6.072 -7.742 1.00 97.69 139 GLY A C 1
ATOM 1097 O O . GLY A 1 139 ? -0.547 6.634 -8.785 1.00 97.69 139 GLY A O 1
ATOM 1098 N N . THR A 1 140 ? 0.749 5.150 -7.714 1.00 96.62 140 THR A N 1
ATOM 1099 C CA . THR A 1 140 ? 1.498 4.743 -8.917 1.00 96.62 140 THR A CA 1
ATOM 1100 C C . THR A 1 140 ? 0.583 4.227 -10.034 1.00 96.62 140 THR A C 1
ATOM 1102 O O . THR A 1 140 ? 0.844 4.507 -11.201 1.00 96.62 140 THR A O 1
ATOM 1105 N N . GLY A 1 141 ? -0.522 3.541 -9.712 1.00 97.19 141 GLY A N 1
ATOM 1106 C CA . GLY A 1 141 ? -1.483 3.064 -10.718 1.00 97.19 141 GLY A CA 1
ATOM 1107 C C . GLY A 1 141 ? -2.144 4.189 -11.526 1.00 97.19 141 GLY A C 1
ATOM 1108 O O . GLY A 1 141 ? -2.668 3.945 -12.613 1.00 97.19 141 GLY A O 1
ATOM 1109 N N . LEU A 1 142 ? -2.076 5.426 -11.026 1.00 97.62 142 LEU A N 1
ATOM 1110 C CA . LEU A 1 142 ? -2.598 6.628 -11.664 1.00 97.62 142 LEU A CA 1
ATOM 1111 C C . LEU A 1 142 ? -1.550 7.377 -12.499 1.00 97.62 142 LEU A C 1
ATOM 1113 O O . LEU A 1 142 ? -1.893 8.412 -13.060 1.00 97.62 142 LEU A O 1
ATOM 1117 N N . CYS A 1 143 ? -0.285 6.945 -12.586 1.00 95.69 143 CYS A N 1
ATOM 1118 C CA . CYS A 1 143 ? 0.755 7.774 -13.212 1.00 95.69 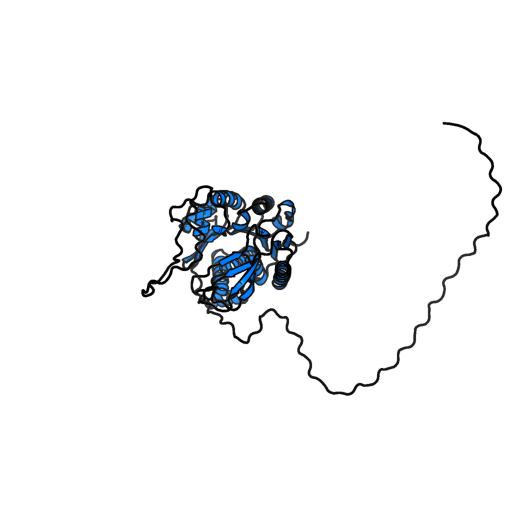143 CYS A CA 1
ATOM 1119 C C . CYS A 1 143 ? 0.717 7.768 -14.751 1.00 95.69 143 CYS A C 1
ATOM 1121 O O . CYS A 1 143 ? 1.043 8.784 -15.368 1.00 95.69 143 CYS A O 1
ATOM 1123 N N . ALA A 1 144 ? 0.227 6.693 -15.377 1.00 95.62 144 ALA A N 1
ATOM 1124 C CA . ALA A 1 144 ? 0.199 6.539 -16.832 1.00 95.62 144 ALA A CA 1
ATOM 1125 C C . ALA A 1 144 ? -1.064 5.821 -17.334 1.00 95.62 144 ALA A C 1
ATOM 1127 O O . ALA A 1 144 ? -1.704 5.062 -16.605 1.00 95.62 144 ALA A O 1
ATOM 1128 N N . GLU A 1 145 ? -1.410 6.050 -18.601 1.00 95.94 145 GLU A N 1
ATOM 1129 C CA . GLU A 1 145 ? -2.477 5.318 -19.291 1.00 95.94 145 GLU A CA 1
ATOM 1130 C C . GLU A 1 145 ? -1.972 3.983 -19.868 1.00 95.94 145 GLU A C 1
ATOM 1132 O O . GLU A 1 145 ? -0.797 3.879 -20.240 1.00 95.94 145 GLU A O 1
ATOM 1137 N N . PRO A 1 146 ? -2.842 2.964 -20.017 1.00 97.69 146 PRO A N 1
ATOM 1138 C CA . PRO A 1 146 ? -4.267 2.919 -19.658 1.00 97.69 146 PRO A CA 1
ATOM 1139 C C . PRO A 1 146 ? -4.558 2.617 -18.175 1.00 97.69 146 PRO A C 1
ATOM 1141 O O . PRO A 1 146 ? -5.721 2.662 -17.768 1.00 97.69 146 PRO A O 1
ATOM 1144 N N . SER A 1 147 ? -3.538 2.331 -17.353 1.00 98.31 147 SER A N 1
ATOM 1145 C CA . SER A 1 147 ? -3.732 1.975 -15.936 1.00 98.31 147 SER A CA 1
ATOM 1146 C C . SER A 1 147 ? -4.478 3.047 -15.136 1.00 98.31 147 SER A C 1
ATOM 1148 O O . SER A 1 147 ? -5.314 2.710 -14.296 1.00 98.31 147 SER A O 1
ATOM 1150 N N . CYS A 1 148 ? -4.236 4.331 -15.410 1.00 98.00 148 CYS A N 1
ATOM 1151 C CA . CYS A 1 148 ? -4.969 5.433 -14.790 1.00 98.00 148 CYS A CA 1
ATOM 1152 C C . CYS A 1 148 ? -6.481 5.300 -15.041 1.00 98.00 148 CYS A C 1
ATOM 1154 O O . CYS A 1 148 ? -7.266 5.206 -14.091 1.00 98.00 148 CYS A O 1
ATOM 1156 N N . SER A 1 149 ? -6.892 5.185 -16.307 1.00 98.31 149 SER A N 1
ATOM 1157 C CA . SER A 1 149 ? -8.295 4.972 -16.677 1.00 98.31 149 SER A CA 1
ATOM 1158 C C . SER A 1 149 ? -8.886 3.691 -16.078 1.00 98.31 149 SER A C 1
ATOM 1160 O O . SER A 1 149 ? -10.029 3.706 -15.613 1.00 98.31 149 SER A O 1
ATOM 1162 N N . ALA A 1 150 ? -8.122 2.594 -16.050 1.00 98.69 150 ALA A N 1
ATOM 1163 C CA . ALA A 1 150 ? -8.553 1.325 -15.465 1.00 98.69 150 ALA A CA 1
ATOM 1164 C C . ALA A 1 150 ? -8.772 1.431 -13.948 1.00 98.69 150 ALA A C 1
ATOM 1166 O O . ALA A 1 150 ? -9.820 1.035 -13.440 1.00 98.69 150 ALA A O 1
ATOM 1167 N N . THR A 1 151 ? -7.831 2.037 -13.230 1.00 98.56 151 THR A N 1
ATOM 1168 C CA . THR A 1 151 ? -7.905 2.248 -11.779 1.00 98.56 151 THR A CA 1
ATOM 1169 C C . THR A 1 151 ? -9.121 3.100 -11.409 1.00 98.56 151 THR A C 1
ATOM 1171 O O . THR A 1 151 ? -9.890 2.753 -10.510 1.00 98.56 151 THR A O 1
ATOM 1174 N N . LEU A 1 152 ? -9.364 4.185 -12.148 1.00 98.44 152 LEU A N 1
ATOM 1175 C CA . LEU A 1 152 ? -10.537 5.035 -11.944 1.00 98.44 152 LEU A CA 1
ATOM 1176 C C . LEU A 1 152 ? -11.848 4.315 -12.314 1.00 98.44 152 LEU A C 1
ATOM 1178 O O . LEU A 1 152 ? -12.872 4.522 -11.662 1.00 98.44 152 LEU A O 1
ATOM 1182 N N . ALA A 1 153 ? -11.844 3.435 -13.322 1.00 98.50 153 ALA A N 1
ATOM 1183 C CA . ALA A 1 153 ? -12.998 2.594 -13.645 1.00 98.50 153 ALA A CA 1
ATOM 1184 C C . ALA A 1 153 ? -13.313 1.592 -12.522 1.00 98.50 153 ALA A C 1
ATOM 1186 O O . ALA A 1 153 ? -14.482 1.454 -12.152 1.00 98.50 153 ALA A O 1
ATOM 1187 N N . ALA A 1 154 ? -12.291 0.964 -11.930 1.00 98.50 154 ALA A N 1
ATOM 1188 C CA . ALA A 1 154 ? -12.434 0.095 -10.764 1.00 98.50 154 ALA A CA 1
ATOM 1189 C C . ALA A 1 154 ? -13.051 0.852 -9.576 1.00 98.50 154 ALA A C 1
ATOM 1191 O O . ALA A 1 154 ? -14.040 0.401 -8.998 1.00 98.50 154 ALA A O 1
ATOM 1192 N N . LEU A 1 155 ? -12.537 2.049 -9.267 1.00 98.31 155 LEU A N 1
ATOM 1193 C CA . LEU A 1 155 ? -13.049 2.919 -8.202 1.00 98.31 155 LEU A CA 1
ATOM 1194 C C . LEU A 1 155 ? -14.506 3.357 -8.430 1.00 98.31 155 LEU A C 1
ATOM 1196 O O . LEU A 1 155 ? -15.328 3.303 -7.510 1.00 98.31 155 LEU A O 1
ATOM 1200 N N . ARG A 1 156 ? -14.866 3.735 -9.663 1.00 97.88 156 ARG A N 1
ATOM 1201 C CA . ARG A 1 156 ? -16.254 4.066 -10.025 1.00 97.88 156 ARG A CA 1
ATOM 1202 C C . ARG A 1 156 ? -17.182 2.863 -9.890 1.00 97.88 156 ARG A C 1
ATOM 1204 O O . ARG A 1 156 ? -18.274 3.003 -9.350 1.00 97.88 156 ARG A O 1
ATOM 1211 N N . ALA A 1 157 ? -16.758 1.682 -10.341 1.00 96.75 157 ALA A N 1
ATOM 1212 C CA . ALA A 1 157 ? -17.553 0.462 -10.226 1.00 96.75 157 ALA A CA 1
ATOM 1213 C C . ALA A 1 157 ? -17.739 0.018 -8.770 1.00 96.75 157 ALA A C 1
ATOM 1215 O O . ALA A 1 157 ? -18.829 -0.441 -8.406 1.00 96.75 157 ALA A O 1
ATOM 1216 N N . ARG A 1 158 ? -16.692 0.196 -7.953 1.00 95.19 158 ARG A N 1
ATOM 1217 C CA . ARG A 1 158 ? -16.702 -0.008 -6.505 1.00 95.19 158 ARG A CA 1
ATOM 1218 C C . ARG A 1 158 ? -17.684 0.935 -5.820 1.00 95.19 158 ARG A C 1
ATOM 1220 O O . ARG A 1 158 ? -18.339 0.508 -4.877 1.00 95.19 158 ARG A O 1
ATOM 1227 N N . ASN A 1 159 ? -17.813 2.181 -6.287 1.00 93.81 159 ASN A N 1
ATOM 1228 C CA . ASN A 1 159 ? -18.765 3.182 -5.788 1.00 93.81 159 ASN A CA 1
ATOM 1229 C C . ASN A 1 159 ? -18.774 3.298 -4.251 1.00 93.81 159 ASN A C 1
ATOM 1231 O O . ASN A 1 159 ? -19.834 3.309 -3.626 1.00 93.81 159 ASN A O 1
ATOM 1235 N N . ARG A 1 160 ? -17.584 3.303 -3.633 1.00 91.94 160 ARG A N 1
ATOM 1236 C CA . ARG A 1 160 ? -17.410 3.334 -2.168 1.00 91.94 160 ARG A CA 1
ATOM 1237 C C . ARG A 1 160 ? -18.117 2.195 -1.411 1.00 91.94 160 ARG A C 1
ATOM 1239 O O . ARG A 1 160 ? -18.350 2.313 -0.213 1.00 91.94 160 ARG A O 1
ATOM 1246 N N . SER A 1 161 ? -18.486 1.101 -2.082 1.00 89.62 161 SER A N 1
ATOM 1247 C CA . SER A 1 161 ? -18.965 -0.100 -1.395 1.00 89.62 161 SER A CA 1
ATOM 1248 C C . SER A 1 161 ? -17.836 -0.674 -0.542 1.00 89.62 161 SER A C 1
ATOM 1250 O O . SER A 1 161 ? -16.688 -0.697 -0.976 1.00 89.62 161 SER A O 1
ATOM 1252 N N . GLY A 1 162 ? -18.144 -1.108 0.680 1.00 92.31 162 GLY A N 1
ATOM 1253 C CA . GLY A 1 162 ? -17.155 -1.675 1.598 1.00 92.31 162 GLY A CA 1
ATOM 1254 C C . GLY A 1 162 ? -15.942 -0.771 1.853 1.00 92.31 162 GLY A C 1
ATOM 1255 O O . GLY A 1 162 ? -16.010 0.455 1.781 1.00 92.31 162 GLY A O 1
ATOM 1256 N N . ILE A 1 163 ? -14.805 -1.392 2.159 1.00 98.38 163 ILE A N 1
ATOM 1257 C CA . ILE A 1 163 ? -13.555 -0.669 2.389 1.00 98.38 163 ILE A CA 1
ATOM 1258 C C . ILE A 1 163 ? -12.843 -0.483 1.047 1.00 98.38 163 ILE A C 1
ATOM 1260 O O . ILE A 1 163 ? -12.642 -1.444 0.298 1.00 98.38 163 ILE A O 1
ATOM 1264 N N . THR A 1 164 ? -12.465 0.756 0.744 1.00 98.69 164 THR A N 1
ATOM 1265 C CA . THR A 1 164 ? -11.677 1.131 -0.433 1.00 98.69 164 THR A CA 1
ATOM 1266 C C . THR A 1 164 ? -10.479 1.939 0.040 1.00 98.69 164 THR A C 1
ATOM 1268 O O . THR A 1 164 ? -10.634 3.088 0.456 1.00 98.69 164 THR A O 1
ATOM 1271 N N . VAL A 1 165 ? -9.304 1.315 0.018 1.00 98.88 165 VAL A N 1
ATOM 1272 C CA . VAL A 1 165 ? -8.048 1.907 0.475 1.00 98.88 165 VAL A CA 1
ATOM 1273 C C . VAL A 1 165 ? -7.310 2.516 -0.706 1.00 98.88 165 VAL A C 1
ATOM 1275 O O . VAL A 1 165 ? -7.020 1.828 -1.686 1.00 98.88 165 VAL A O 1
ATOM 1278 N N . PHE A 1 166 ? -6.989 3.798 -0.581 1.00 98.81 166 PHE A N 1
ATOM 1279 C CA . PHE A 1 166 ? -6.046 4.490 -1.441 1.00 98.81 166 PHE A CA 1
ATOM 1280 C C . PHE A 1 166 ? -4.709 4.628 -0.706 1.00 98.81 166 PHE A C 1
ATOM 1282 O O . PHE A 1 166 ? -4.574 5.433 0.219 1.00 98.81 166 PHE A O 1
ATOM 1289 N N . ASP A 1 167 ? -3.727 3.831 -1.122 1.00 98.75 167 ASP A N 1
ATOM 1290 C CA . ASP A 1 167 ? -2.325 4.053 -0.783 1.00 98.75 167 ASP A CA 1
ATOM 1291 C C . ASP A 1 167 ? -1.760 5.172 -1.653 1.00 98.75 167 ASP A C 1
ATOM 1293 O O . ASP A 1 167 ? -1.660 5.046 -2.877 1.00 98.75 167 ASP A O 1
ATOM 1297 N N . LEU A 1 168 ? -1.419 6.289 -1.022 1.00 98.12 168 LEU A N 1
ATOM 1298 C CA . LEU A 1 168 ? -0.981 7.488 -1.719 1.00 98.12 168 LEU A CA 1
ATOM 1299 C C . LEU A 1 168 ? 0.320 7.267 -2.498 1.00 98.12 168 LEU A C 1
ATOM 1301 O O . LEU A 1 168 ? 0.509 7.958 -3.492 1.00 98.12 168 LEU A O 1
ATOM 1305 N N . ASP A 1 169 ? 1.175 6.317 -2.092 1.00 96.25 169 ASP A N 1
ATOM 1306 C CA . ASP A 1 169 ? 2.252 5.706 -2.892 1.00 96.25 169 ASP A CA 1
ATOM 1307 C C . ASP A 1 169 ? 2.877 6.633 -3.957 1.00 96.25 169 ASP A C 1
ATOM 1309 O O . ASP A 1 169 ? 2.770 6.427 -5.173 1.00 96.25 169 ASP A O 1
ATOM 1313 N N . TRP A 1 170 ? 3.486 7.719 -3.484 1.00 93.50 170 TRP A N 1
ATOM 1314 C CA . TRP A 1 170 ? 4.029 8.778 -4.326 1.00 93.50 170 TRP A CA 1
ATOM 1315 C C . TRP A 1 170 ? 5.483 8.481 -4.685 1.00 93.50 170 TRP A C 1
ATOM 1317 O O . TRP A 1 170 ? 6.339 8.263 -3.825 1.00 93.50 170 TRP A O 1
ATOM 1327 N N . ARG A 1 171 ? 5.782 8.500 -5.986 1.00 90.44 171 ARG A N 1
ATOM 1328 C CA . ARG A 1 171 ? 7.112 8.226 -6.540 1.00 90.44 171 ARG A CA 1
ATOM 1329 C C . ARG A 1 171 ? 7.416 9.228 -7.654 1.00 90.44 171 ARG A C 1
ATOM 1331 O O . ARG A 1 171 ? 7.002 8.978 -8.782 1.00 90.44 171 ARG A O 1
ATOM 1338 N N . PRO A 1 172 ? 8.147 10.328 -7.387 1.00 89.25 172 PRO A N 1
ATOM 1339 C CA . PRO A 1 172 ? 8.345 11.405 -8.361 1.00 89.25 172 PRO A CA 1
ATOM 1340 C C . PRO A 1 172 ? 8.831 10.929 -9.736 1.00 89.25 172 PRO A C 1
ATOM 1342 O O . PRO A 1 172 ? 8.338 11.389 -10.755 1.00 89.25 172 PRO A O 1
ATOM 1345 N N . MET A 1 173 ? 9.739 9.947 -9.771 1.00 87.31 173 MET A N 1
ATOM 1346 C CA . MET A 1 173 ? 10.318 9.400 -11.004 1.00 87.31 173 MET A CA 1
ATOM 1347 C C . MET A 1 173 ? 9.327 8.659 -11.919 1.00 87.31 173 MET A C 1
ATOM 1349 O O . MET A 1 173 ? 9.687 8.325 -13.043 1.00 87.31 173 MET A O 1
ATOM 1353 N N . PHE A 1 174 ? 8.117 8.340 -11.446 1.00 90.00 174 PHE A N 1
ATOM 1354 C CA . PHE A 1 174 ? 7.079 7.685 -12.253 1.00 90.00 174 PHE A CA 1
ATOM 1355 C C . PHE A 1 174 ? 6.113 8.669 -12.911 1.00 90.00 174 PHE A C 1
ATOM 1357 O O . PHE A 1 174 ? 5.283 8.248 -13.715 1.00 90.00 174 PHE A O 1
ATOM 1364 N N . TRP A 1 175 ? 6.199 9.951 -12.567 1.00 89.69 175 TRP A N 1
ATOM 1365 C CA . TRP A 1 175 ? 5.324 10.988 -13.090 1.00 89.69 175 TRP A CA 1
ATOM 1366 C C . TRP A 1 175 ? 6.092 11.847 -14.084 1.00 89.69 175 TRP A C 1
ATOM 1368 O O . TRP A 1 175 ? 7.209 12.282 -13.814 1.00 89.69 175 TRP A O 1
ATOM 1378 N N . GLU A 1 176 ? 5.497 12.076 -15.250 1.00 79.75 176 GLU A N 1
ATOM 1379 C CA . GLU A 1 176 ? 6.071 12.975 -16.246 1.00 79.75 176 GLU A CA 1
ATOM 1380 C C . GLU A 1 176 ? 6.068 14.411 -15.716 1.00 79.75 176 GLU A C 1
ATOM 1382 O O . GLU A 1 176 ? 5.004 14.968 -15.435 1.00 79.75 176 GLU A O 1
ATOM 1387 N N . SER A 1 177 ? 7.252 15.017 -15.615 1.00 59.47 177 SER A N 1
ATOM 1388 C CA . SER A 1 177 ? 7.386 16.426 -15.247 1.00 59.47 177 SER A CA 1
ATOM 1389 C C . SER A 1 177 ? 6.682 17.336 -16.264 1.00 59.47 177 SER A C 1
ATOM 1391 O O . SER A 1 177 ? 6.717 17.058 -17.467 1.00 59.47 177 SER A O 1
ATOM 1393 N N . PRO A 1 178 ? 6.107 18.473 -15.830 1.00 52.09 178 PRO A N 1
ATOM 1394 C CA . PRO A 1 178 ? 5.560 19.464 -16.748 1.00 52.09 178 PRO A CA 1
ATOM 1395 C C . PRO A 1 178 ? 6.624 19.942 -17.754 1.00 52.09 178 PRO A C 1
ATOM 1397 O O . PRO A 1 178 ? 7.772 20.175 -17.355 1.00 52.09 178 PRO A O 1
ATOM 1400 N N . PRO A 1 179 ? 6.270 20.162 -19.035 1.00 38.22 179 PRO A N 1
ATOM 1401 C CA . PRO A 1 179 ? 7.188 20.755 -20.002 1.00 38.22 179 PRO A CA 1
ATOM 1402 C C . PRO A 1 179 ? 7.713 22.106 -19.492 1.00 38.22 179 PRO A C 1
ATOM 1404 O O . PRO A 1 179 ? 6.925 22.996 -19.178 1.00 38.22 179 PRO A O 1
ATOM 1407 N N . GLY A 1 180 ? 9.038 22.270 -19.417 1.00 41.62 180 GLY A N 1
ATOM 1408 C CA . GLY A 1 180 ? 9.682 23.525 -19.001 1.00 41.62 180 GLY A CA 1
ATOM 1409 C C . GLY A 1 180 ? 10.096 23.613 -17.526 1.00 41.62 180 GLY A C 1
ATOM 1410 O O . GLY A 1 180 ? 10.720 24.604 -17.150 1.00 41.62 180 GLY A O 1
ATOM 1411 N N . ALA A 1 181 ? 9.838 22.590 -16.703 1.00 47.47 181 ALA A N 1
ATOM 1412 C CA . ALA A 1 181 ? 10.634 22.388 -15.493 1.00 47.47 181 ALA A CA 1
ATOM 1413 C C . ALA A 1 181 ? 12.053 22.019 -15.950 1.00 47.47 181 ALA A C 1
ATOM 1415 O O . ALA A 1 181 ? 12.225 21.004 -16.624 1.00 47.47 181 ALA A O 1
ATOM 1416 N N . ALA A 1 182 ? 13.039 22.885 -15.701 1.00 36.06 182 ALA A N 1
ATOM 1417 C CA . ALA A 1 182 ? 14.403 22.690 -16.180 1.00 36.06 182 ALA A CA 1
ATOM 1418 C C . ALA A 1 182 ? 14.894 21.272 -15.845 1.00 36.06 182 ALA A C 1
ATOM 1420 O O . ALA A 1 182 ? 14.961 20.878 -14.681 1.00 36.06 182 ALA A O 1
ATOM 1421 N N . ALA A 1 183 ? 15.220 20.501 -16.884 1.00 41.06 183 ALA A N 1
ATOM 1422 C CA . ALA A 1 183 ? 16.055 19.322 -16.752 1.00 41.06 183 ALA A CA 1
ATOM 1423 C C . ALA A 1 183 ? 17.482 19.822 -16.508 1.00 41.06 183 ALA A C 1
ATOM 1425 O O . ALA A 1 183 ? 18.291 19.904 -17.433 1.00 41.06 183 ALA A O 1
ATOM 1426 N N . ASP A 1 184 ? 17.764 20.252 -15.281 1.00 33.34 184 ASP A N 1
ATOM 1427 C CA . ASP A 1 184 ? 19.119 20.617 -14.899 1.00 33.34 184 ASP A CA 1
ATOM 1428 C C . ASP A 1 184 ? 19.952 19.339 -14.771 1.00 33.34 184 ASP A C 1
ATOM 1430 O O . ASP A 1 184 ? 19.952 18.650 -13.754 1.00 33.34 184 ASP A O 1
ATOM 1434 N N . GLY A 1 185 ? 20.674 19.054 -15.854 1.00 30.80 185 GLY A N 1
ATOM 1435 C CA . GLY A 1 185 ? 21.830 18.169 -15.891 1.00 30.80 185 GLY A CA 1
ATOM 1436 C C . GLY A 1 185 ? 21.554 16.741 -16.371 1.00 30.80 185 GLY A C 1
ATOM 1437 O O . GLY A 1 185 ? 20.437 16.237 -16.251 1.00 30.80 185 GLY A O 1
ATOM 1438 N N . PRO A 1 186 ? 22.573 16.057 -16.935 1.00 28.23 186 PRO A N 1
ATOM 1439 C CA . PRO A 1 186 ? 22.478 14.621 -17.178 1.00 28.23 186 PRO A CA 1
ATOM 1440 C C . PRO A 1 186 ? 22.117 13.918 -15.864 1.00 28.23 186 PRO A C 1
ATOM 1442 O O . PRO A 1 186 ? 22.498 14.407 -14.804 1.00 28.23 186 PRO A O 1
ATOM 1445 N N . LEU A 1 187 ? 21.402 12.788 -15.940 1.00 40.94 187 LEU A N 1
ATOM 1446 C CA . LEU A 1 187 ? 21.151 11.880 -14.812 1.00 40.94 187 LEU A CA 1
ATOM 1447 C C . LEU A 1 187 ? 22.496 11.512 -14.156 1.00 40.94 187 LEU A C 1
ATOM 1449 O O . LEU A 1 187 ? 23.143 10.542 -14.552 1.00 40.94 187 LEU A O 1
ATOM 1453 N N . ASP A 1 188 ? 22.967 12.333 -13.218 1.00 31.11 188 ASP A N 1
ATOM 1454 C CA . ASP A 1 188 ? 24.261 12.148 -12.580 1.00 31.11 188 ASP A CA 1
ATOM 1455 C C . ASP A 1 188 ? 24.098 11.108 -11.475 1.00 31.11 188 ASP A C 1
ATOM 1457 O O . ASP A 1 188 ? 23.799 11.413 -10.325 1.00 31.11 188 ASP A O 1
ATOM 1461 N N . ASN A 1 189 ? 24.269 9.846 -11.862 1.00 36.19 189 ASN A N 1
ATOM 1462 C CA . ASN A 1 189 ? 24.319 8.692 -10.969 1.00 36.19 189 ASN A CA 1
ATOM 1463 C C . ASN A 1 189 ? 25.689 8.544 -10.267 1.00 36.19 189 ASN A C 1
ATOM 1465 O O . ASN A 1 189 ? 26.077 7.428 -9.918 1.00 36.19 189 ASN A O 1
ATOM 1469 N N . ARG A 1 190 ? 26.469 9.619 -10.078 1.00 26.66 190 ARG A N 1
ATOM 1470 C CA . ARG A 1 190 ? 27.740 9.551 -9.337 1.00 26.66 190 ARG A CA 1
ATOM 1471 C C . ARG A 1 190 ? 27.550 9.944 -7.868 1.00 26.66 190 ARG A C 1
ATOM 1473 O O . ARG A 1 190 ? 26.972 10.994 -7.595 1.00 26.66 190 ARG A O 1
ATOM 1480 N N . PRO A 1 191 ? 28.083 9.166 -6.908 1.00 31.31 191 PRO A N 1
ATOM 1481 C CA . PRO A 1 191 ? 28.169 9.611 -5.526 1.00 31.31 191 PRO A CA 1
ATOM 1482 C C . PRO A 1 191 ? 29.152 10.781 -5.422 1.00 31.31 191 PRO A C 1
ATOM 1484 O O . PRO A 1 191 ? 30.232 10.763 -6.020 1.00 31.31 191 PRO A O 1
ATOM 1487 N N . ASN A 1 192 ? 28.761 11.799 -4.657 1.00 31.34 192 ASN A N 1
ATOM 1488 C CA . ASN A 1 192 ? 29.586 12.960 -4.351 1.00 31.34 192 ASN A CA 1
ATOM 1489 C C . ASN A 1 192 ? 30.921 12.481 -3.750 1.00 31.34 192 ASN A C 1
ATOM 1491 O O . ASN A 1 192 ? 30.940 11.785 -2.734 1.00 31.34 192 ASN A O 1
ATOM 1495 N N . SER A 1 193 ? 32.039 12.783 -4.409 1.00 29.00 193 SER A N 1
ATOM 1496 C CA . SER A 1 193 ? 33.359 12.345 -3.962 1.00 29.00 193 SER A CA 1
ATOM 1497 C C . SER A 1 193 ? 33.762 13.072 -2.679 1.00 29.00 193 SER A C 1
ATOM 1499 O O . SER A 1 193 ? 33.841 14.297 -2.676 1.00 29.00 193 SER A O 1
ATOM 1501 N N . ALA A 1 194 ? 34.028 12.280 -1.638 1.00 32.38 194 ALA A N 1
ATOM 1502 C CA . ALA A 1 194 ? 34.837 12.535 -0.443 1.00 32.38 194 ALA A CA 1
ATOM 1503 C C . ALA A 1 194 ? 35.141 14.004 -0.076 1.00 32.38 194 ALA A C 1
ATOM 1505 O O . ALA A 1 194 ? 36.020 14.639 -0.659 1.00 32.38 194 ALA A O 1
ATOM 1506 N N . ALA A 1 195 ? 34.517 14.471 1.005 1.00 28.70 195 ALA A N 1
ATOM 1507 C CA . ALA A 1 195 ? 35.111 15.462 1.892 1.00 28.70 195 ALA A CA 1
ATOM 1508 C C . ALA A 1 195 ? 35.325 14.794 3.259 1.00 28.70 195 ALA A C 1
ATOM 1510 O O . ALA A 1 195 ? 34.365 14.384 3.908 1.00 28.70 195 ALA A O 1
ATOM 1511 N N . ASP A 1 196 ? 36.591 14.645 3.647 1.00 31.11 196 ASP A N 1
ATOM 1512 C CA . ASP A 1 196 ? 37.018 14.184 4.967 1.00 31.11 196 ASP A CA 1
ATOM 1513 C C . ASP A 1 196 ? 36.467 15.113 6.064 1.00 31.11 196 ASP A C 1
ATOM 1515 O O . ASP A 1 196 ? 36.839 16.284 6.155 1.00 31.11 196 ASP A O 1
ATOM 1519 N N . GLY A 1 197 ? 35.591 14.580 6.915 1.00 28.16 197 GLY A N 1
ATOM 1520 C CA . GLY A 1 197 ? 35.064 15.236 8.112 1.00 28.16 197 GLY A CA 1
ATOM 1521 C C . GLY A 1 197 ? 34.274 14.235 8.965 1.00 28.16 197 GLY A C 1
ATOM 1522 O O . GLY A 1 197 ? 33.717 13.287 8.409 1.00 28.16 197 GLY A O 1
ATOM 1523 N N . PRO A 1 198 ? 34.260 14.368 10.306 1.00 25.08 198 PRO A N 1
ATOM 1524 C CA . PRO A 1 198 ? 33.615 13.386 11.173 1.00 25.08 198 PRO A CA 1
ATOM 1525 C C . PRO A 1 198 ? 32.092 13.385 10.947 1.00 25.08 198 PRO A C 1
ATOM 1527 O O . PRO A 1 198 ? 31.535 14.433 10.614 1.00 25.08 198 PRO A O 1
ATOM 1530 N N . PRO A 1 199 ? 31.414 12.234 11.121 1.00 30.39 199 PRO A N 1
ATOM 1531 C CA . PRO A 1 199 ? 29.995 12.108 10.821 1.00 30.39 199 PRO A CA 1
ATOM 1532 C C . PRO A 1 199 ? 29.180 12.890 11.852 1.00 30.39 199 PRO A C 1
ATOM 1534 O O . PRO A 1 199 ? 29.133 12.520 13.026 1.00 30.39 199 PRO A O 1
ATOM 1537 N N . ASP A 1 200 ? 28.551 13.974 11.403 1.00 25.88 200 ASP A N 1
ATOM 1538 C CA . ASP A 1 200 ? 27.465 14.611 12.136 1.00 25.88 200 ASP A CA 1
ATOM 1539 C C . ASP A 1 200 ? 26.158 13.875 11.823 1.00 25.88 200 ASP A C 1
ATOM 1541 O O . ASP A 1 200 ? 25.900 13.429 10.703 1.00 25.88 200 ASP A O 1
ATOM 1545 N N . THR A 1 201 ? 25.385 13.674 12.873 1.00 28.22 201 THR A N 1
ATOM 1546 C CA . THR A 1 201 ? 24.211 12.817 12.949 1.00 28.22 201 THR A CA 1
ATOM 1547 C C . THR A 1 201 ? 22.990 13.411 12.239 1.00 28.22 201 THR A C 1
ATOM 1549 O O . THR A 1 201 ? 22.711 14.596 12.383 1.00 28.22 201 THR A O 1
ATOM 1552 N N . ALA A 1 202 ? 22.195 12.522 11.630 1.00 27.41 202 ALA A N 1
ATOM 1553 C CA . ALA A 1 202 ? 20.799 12.685 11.201 1.00 27.41 202 ALA A CA 1
ATOM 1554 C C . ALA A 1 202 ? 20.499 13.353 9.834 1.00 27.41 202 ALA A C 1
ATOM 1556 O O . ALA A 1 202 ? 20.966 14.440 9.515 1.00 27.41 202 ALA A O 1
ATOM 1557 N N . ALA A 1 203 ? 19.560 12.703 9.128 1.00 30.22 203 ALA A N 1
ATOM 1558 C CA . ALA A 1 203 ? 18.735 13.153 7.998 1.00 30.22 203 ALA A CA 1
ATOM 1559 C C . ALA A 1 203 ? 19.290 12.995 6.564 1.00 30.22 203 ALA A C 1
ATOM 1561 O O . ALA A 1 203 ? 20.164 13.730 6.119 1.00 30.22 203 ALA A O 1
ATOM 1562 N N . ASN A 1 204 ? 18.651 12.080 5.815 1.00 35.78 204 ASN A N 1
ATOM 1563 C CA . ASN A 1 204 ? 18.257 12.176 4.398 1.00 35.78 204 ASN A CA 1
ATOM 1564 C C . ASN A 1 204 ? 18.870 13.345 3.600 1.00 35.78 204 ASN A C 1
ATOM 1566 O O . ASN A 1 204 ? 18.190 14.321 3.281 1.00 35.78 204 ASN A O 1
ATOM 1570 N N . ASN A 1 205 ? 20.128 13.214 3.187 1.00 29.88 205 ASN A N 1
ATOM 1571 C CA . ASN A 1 205 ? 20.774 14.173 2.292 1.00 29.88 205 ASN A CA 1
ATOM 1572 C C . ASN A 1 205 ? 20.687 13.713 0.826 1.00 29.88 205 ASN A C 1
ATOM 1574 O O . ASN A 1 205 ? 21.693 13.490 0.156 1.00 29.88 205 ASN A O 1
ATOM 1578 N N . ARG A 1 206 ? 19.459 13.623 0.294 1.00 43.88 206 ARG A N 1
ATOM 1579 C CA . ARG A 1 206 ? 19.252 13.879 -1.142 1.00 43.88 206 ARG A CA 1
ATOM 1580 C C . ARG A 1 206 ? 19.052 15.382 -1.334 1.00 43.88 206 ARG A C 1
ATOM 1582 O O . ARG A 1 206 ? 18.365 15.992 -0.514 1.00 43.88 206 ARG A O 1
ATOM 1589 N N . PRO A 1 207 ? 19.568 15.988 -2.419 1.00 29.20 207 PRO A N 1
ATOM 1590 C CA . PRO A 1 207 ? 19.145 17.323 -2.799 1.00 29.20 207 PRO A CA 1
ATOM 1591 C C . PRO A 1 207 ? 17.630 17.302 -3.008 1.00 29.20 207 PRO A C 1
ATOM 1593 O O . PRO A 1 207 ? 17.097 16.638 -3.896 1.00 29.20 207 PRO A O 1
ATOM 1596 N N . ARG A 1 208 ? 16.943 17.988 -2.102 1.00 41.53 208 ARG A N 1
ATOM 1597 C CA . ARG A 1 208 ? 15.501 18.196 -2.096 1.00 41.53 208 ARG A CA 1
ATOM 1598 C C . ARG A 1 208 ? 15.127 18.917 -3.406 1.00 41.53 208 ARG A C 1
ATOM 1600 O O . ARG A 1 208 ? 15.757 19.940 -3.692 1.00 41.53 208 ARG A O 1
ATOM 1607 N N . PRO A 1 209 ? 14.087 18.514 -4.161 1.00 39.03 209 PRO A N 1
ATOM 1608 C CA . PRO A 1 209 ? 13.347 19.529 -4.902 1.00 39.03 209 PRO A CA 1
ATOM 1609 C C . PRO A 1 209 ? 12.944 20.592 -3.869 1.00 39.03 209 PRO A C 1
ATOM 1611 O O . PRO A 1 209 ? 12.579 20.233 -2.751 1.00 39.03 209 PRO A O 1
ATOM 1614 N N . ALA A 1 210 ? 13.159 21.878 -4.157 1.00 38.12 210 ALA A N 1
ATOM 1615 C CA . ALA A 1 210 ? 12.966 22.959 -3.185 1.00 38.12 210 ALA A CA 1
ATOM 1616 C C . ALA A 1 210 ? 11.678 22.736 -2.365 1.00 38.12 210 ALA A C 1
ATOM 1618 O O . ALA A 1 210 ? 10.655 22.407 -2.953 1.00 38.12 210 ALA A O 1
ATOM 1619 N N . ALA A 1 211 ? 11.706 22.905 -1.033 1.00 41.81 211 ALA A N 1
ATOM 1620 C CA . ALA A 1 211 ? 10.517 22.719 -0.177 1.00 41.81 211 ALA A CA 1
ATOM 1621 C C . ALA A 1 211 ? 9.372 23.701 -0.488 1.00 41.81 211 ALA A C 1
ATOM 1623 O O . ALA A 1 211 ? 8.332 23.647 0.151 1.00 41.81 211 ALA A O 1
ATOM 1624 N N . ASP A 1 212 ? 9.571 24.562 -1.482 1.00 42.91 212 ASP A N 1
ATOM 1625 C CA . ASP A 1 212 ? 8.608 25.517 -2.008 1.00 42.91 212 ASP A CA 1
ATOM 1626 C C . ASP A 1 212 ? 8.127 25.142 -3.427 1.00 42.91 212 ASP A C 1
ATOM 1628 O O . ASP A 1 212 ? 7.450 25.931 -4.085 1.00 42.91 212 ASP A O 1
ATOM 1632 N N . ALA A 1 213 ? 8.499 23.965 -3.950 1.00 47.12 213 ALA A N 1
ATOM 1633 C CA . ALA A 1 213 ? 8.015 23.498 -5.242 1.00 47.12 213 ALA A CA 1
ATOM 1634 C C . ALA A 1 213 ? 6.539 23.077 -5.110 1.00 47.12 213 ALA A C 1
ATOM 1636 O O . ALA A 1 213 ? 6.225 22.222 -4.279 1.00 47.12 213 ALA A O 1
ATOM 1637 N N . PRO A 1 214 ? 5.621 23.644 -5.914 1.00 53.84 214 PRO A N 1
ATOM 1638 C CA . PRO A 1 214 ? 4.213 23.280 -5.848 1.00 53.84 214 PRO A CA 1
ATOM 1639 C C . PRO A 1 214 ? 4.028 21.781 -6.143 1.00 53.84 214 PRO A C 1
ATOM 1641 O O . PRO A 1 214 ? 4.776 21.219 -6.953 1.00 53.84 214 PRO A O 1
ATOM 1644 N N . PRO A 1 215 ? 3.029 21.125 -5.523 1.00 63.78 215 PRO A N 1
ATOM 1645 C CA . PRO A 1 215 ? 2.788 19.702 -5.721 1.00 63.78 215 PRO A CA 1
ATOM 1646 C C . PRO A 1 215 ? 2.529 19.394 -7.201 1.00 63.78 215 PRO A C 1
ATOM 1648 O O . PRO A 1 215 ? 1.956 20.208 -7.930 1.00 63.78 215 PRO A O 1
ATOM 1651 N N . HIS A 1 216 ? 2.975 18.218 -7.654 1.00 75.31 216 HIS A N 1
ATOM 1652 C CA . HIS A 1 216 ? 2.944 17.823 -9.063 1.00 75.31 216 HIS A CA 1
ATOM 1653 C C . HIS A 1 216 ? 1.508 17.900 -9.628 1.00 75.31 216 HIS A C 1
ATOM 1655 O O . HIS A 1 216 ? 0.682 17.048 -9.284 1.00 75.31 216 HIS A O 1
ATOM 1661 N N . PRO A 1 217 ? 1.172 18.860 -10.519 1.00 77.62 217 PRO A N 1
ATOM 1662 C CA . PRO A 1 217 ? -0.226 19.194 -10.813 1.00 77.62 217 PRO A CA 1
ATOM 1663 C C . PRO A 1 217 ? -1.052 18.023 -11.355 1.00 77.62 217 PRO A C 1
ATOM 1665 O O . PRO A 1 217 ? -2.209 17.841 -10.970 1.00 77.62 217 PRO A O 1
ATOM 1668 N N . ALA A 1 218 ? -0.446 17.189 -12.209 1.00 82.75 218 ALA A N 1
ATOM 1669 C CA . ALA A 1 218 ? -1.103 16.000 -12.750 1.00 82.75 218 ALA A CA 1
ATOM 1670 C C . ALA A 1 218 ? -1.375 14.935 -11.674 1.00 82.75 218 ALA A C 1
ATOM 1672 O O . ALA A 1 218 ? -2.405 14.264 -11.722 1.00 82.75 218 ALA A O 1
ATOM 1673 N N . ALA A 1 219 ? -0.489 14.807 -10.682 1.00 88.00 219 ALA A N 1
ATOM 1674 C CA . ALA A 1 219 ? -0.650 13.839 -9.604 1.00 88.00 219 ALA A CA 1
ATOM 1675 C C . ALA A 1 219 ? -1.749 14.294 -8.649 1.00 88.00 219 ALA A C 1
ATOM 1677 O O . ALA A 1 219 ? -2.701 13.556 -8.419 1.00 88.00 219 ALA A O 1
ATOM 1678 N N . SER A 1 220 ? -1.699 15.551 -8.199 1.00 87.19 220 SER A N 1
ATOM 1679 C CA . SER A 1 220 ? -2.709 16.109 -7.296 1.00 87.19 220 SER A CA 1
ATOM 1680 C C . SER A 1 220 ? -4.118 16.079 -7.898 1.00 87.19 220 SER A C 1
A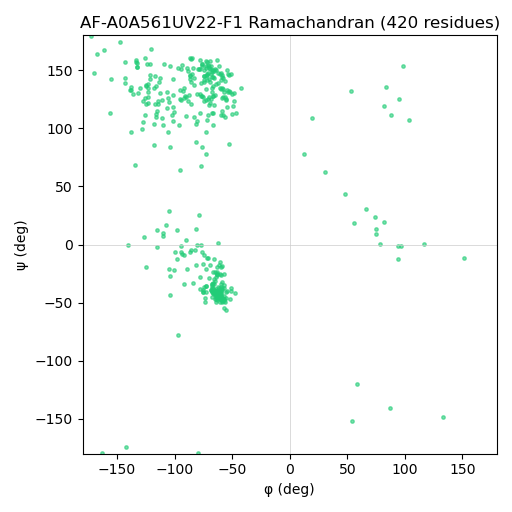TOM 1682 O O . SER A 1 220 ? -5.085 15.814 -7.186 1.00 87.19 220 SER A O 1
ATOM 1684 N N . ALA A 1 221 ? -4.266 16.307 -9.210 1.00 90.69 221 ALA A N 1
ATOM 1685 C CA . ALA A 1 221 ? -5.558 16.188 -9.890 1.00 90.69 221 ALA A CA 1
ATOM 1686 C C . ALA A 1 221 ? -6.102 14.748 -9.866 1.00 90.69 221 ALA A C 1
ATOM 1688 O O . ALA A 1 221 ? -7.249 14.541 -9.464 1.00 90.69 221 ALA A O 1
ATOM 1689 N N . ARG A 1 222 ? -5.277 13.757 -10.233 1.00 94.88 222 ARG A N 1
ATOM 1690 C CA . ARG A 1 222 ? -5.672 12.337 -10.227 1.00 94.88 222 ARG A CA 1
ATOM 1691 C C . ARG A 1 222 ? -5.910 11.807 -8.810 1.00 94.88 222 ARG A C 1
ATOM 1693 O O . ARG A 1 222 ? -6.839 11.034 -8.595 1.00 94.88 222 ARG A O 1
ATOM 1700 N N . TYR A 1 223 ? -5.132 12.264 -7.829 1.00 96.44 223 TYR A N 1
ATOM 1701 C CA . TYR A 1 223 ? -5.299 11.887 -6.423 1.00 96.44 223 TYR A CA 1
ATOM 1702 C C . TYR A 1 223 ? -6.614 12.430 -5.873 1.00 96.44 223 TYR A C 1
ATOM 1704 O O . TYR A 1 223 ? -7.334 11.704 -5.196 1.00 96.44 223 TYR A O 1
ATOM 1712 N N . ARG A 1 224 ? -6.976 13.674 -6.213 1.00 95.06 224 ARG A N 1
ATOM 1713 C CA . ARG A 1 224 ? -8.265 14.259 -5.824 1.00 95.06 224 ARG A CA 1
ATOM 1714 C C . ARG A 1 224 ? -9.447 13.460 -6.374 1.00 95.06 224 ARG A C 1
ATOM 1716 O O . ARG A 1 224 ? -10.404 13.230 -5.641 1.00 95.06 224 ARG A O 1
ATOM 1723 N N . GLU A 1 225 ? -9.383 13.029 -7.635 1.00 96.06 225 GLU A N 1
ATOM 1724 C CA . GLU A 1 225 ? -10.422 12.171 -8.222 1.00 96.06 225 GLU A CA 1
ATOM 1725 C C . GLU A 1 225 ? -10.502 10.821 -7.494 1.00 96.06 225 GLU A C 1
ATOM 1727 O O . GLU A 1 225 ? -11.585 10.408 -7.082 1.00 96.06 225 GLU A O 1
ATOM 1732 N N . ALA A 1 226 ? -9.364 10.162 -7.261 1.00 97.62 226 ALA A N 1
ATOM 1733 C CA . ALA A 1 226 ? -9.330 8.874 -6.572 1.00 97.62 226 ALA A CA 1
ATOM 1734 C C . ALA A 1 226 ? -9.827 8.958 -5.114 1.00 97.62 226 ALA A C 1
ATOM 1736 O O . ALA A 1 226 ? -10.599 8.101 -4.678 1.00 97.62 226 ALA A O 1
ATOM 1737 N N . LEU A 1 227 ? -9.464 10.015 -4.376 1.00 97.81 227 LEU A N 1
ATOM 1738 C CA . LEU A 1 227 ? -9.898 10.245 -2.992 1.00 97.81 227 LEU A CA 1
ATOM 1739 C C . LEU A 1 227 ? -11.421 10.352 -2.857 1.00 97.81 227 LEU A C 1
ATOM 1741 O O . LEU A 1 227 ? -11.975 9.857 -1.876 1.00 97.81 227 LEU A O 1
ATOM 1745 N N . ALA A 1 228 ? -12.118 10.907 -3.855 1.00 96.50 228 ALA A N 1
ATOM 1746 C CA . ALA A 1 228 ? -13.581 10.977 -3.846 1.00 96.50 228 ALA A CA 1
ATOM 1747 C C . ALA A 1 228 ? -14.239 9.579 -3.800 1.00 96.50 228 ALA A C 1
ATOM 1749 O O . ALA A 1 228 ? -15.349 9.414 -3.279 1.00 96.50 228 ALA A O 1
ATOM 1750 N N . HIS A 1 229 ? -13.539 8.553 -4.290 1.00 97.62 229 HIS A N 1
ATOM 1751 C CA . HIS A 1 229 ? -13.988 7.161 -4.297 1.00 97.62 229 HIS A CA 1
ATOM 1752 C C . HIS A 1 229 ? -13.422 6.311 -3.147 1.00 97.62 229 HIS A C 1
ATOM 1754 O O . HIS A 1 229 ? -13.918 5.207 -2.918 1.00 97.62 229 HIS A O 1
ATOM 1760 N N . ALA A 1 230 ? -12.417 6.799 -2.418 1.00 98.25 230 ALA A N 1
ATOM 1761 C CA . ALA A 1 230 ? -11.790 6.071 -1.320 1.00 98.25 230 ALA A CA 1
ATOM 1762 C C . ALA A 1 230 ? -12.555 6.246 0.003 1.00 98.25 230 ALA A C 1
ATOM 1764 O O . ALA A 1 230 ? -13.122 7.304 0.290 1.00 98.25 230 ALA A O 1
ATOM 1765 N N . THR A 1 231 ? -12.543 5.207 0.839 1.00 98.69 231 THR A N 1
ATOM 1766 C CA . THR A 1 231 ? -13.032 5.267 2.228 1.00 98.69 231 THR A CA 1
ATOM 1767 C C . THR A 1 231 ? -11.883 5.297 3.232 1.00 98.69 231 THR A C 1
ATOM 1769 O O . THR A 1 231 ? -12.055 5.803 4.336 1.00 98.69 231 THR A O 1
ATOM 1772 N N . VAL A 1 232 ? -10.690 4.850 2.843 1.00 98.88 232 VAL A N 1
ATOM 1773 C CA . VAL A 1 232 ? -9.465 4.950 3.641 1.00 98.88 232 VAL A CA 1
ATOM 1774 C C . VAL A 1 232 ? -8.364 5.548 2.771 1.00 98.88 232 VAL A C 1
ATOM 1776 O O . VAL A 1 232 ? -8.189 5.115 1.635 1.00 98.88 232 VAL A O 1
ATOM 1779 N N . ALA A 1 233 ? -7.608 6.508 3.297 1.00 98.81 233 ALA A N 1
ATOM 1780 C CA . ALA A 1 233 ? -6.357 6.959 2.689 1.00 98.81 233 ALA A CA 1
ATOM 1781 C C . ALA A 1 233 ? -5.187 6.649 3.622 1.00 98.81 233 ALA A C 1
ATOM 1783 O O . ALA A 1 233 ? -5.281 6.883 4.828 1.00 98.81 233 ALA A O 1
ATOM 1784 N N . VAL A 1 234 ? -4.092 6.139 3.062 1.00 98.81 234 VAL A N 1
ATOM 1785 C CA . VAL A 1 234 ? -2.859 5.848 3.797 1.00 98.81 234 VAL A CA 1
ATOM 1786 C C . VAL A 1 234 ? -1.663 6.422 3.055 1.00 98.81 234 VAL A C 1
ATOM 1788 O O . VAL A 1 234 ? -1.504 6.201 1.861 1.00 98.81 234 VAL A O 1
ATOM 1791 N N . GLY A 1 235 ? -0.808 7.154 3.761 1.00 97.94 235 GLY A N 1
ATOM 1792 C CA . GLY A 1 235 ? 0.416 7.700 3.183 1.00 97.94 235 GLY A CA 1
ATOM 1793 C C . GLY A 1 235 ? 1.370 8.239 4.237 1.00 97.94 235 GLY A C 1
ATOM 1794 O O . GLY A 1 235 ? 1.001 8.405 5.395 1.00 97.94 235 GLY A O 1
ATOM 1795 N N . ASN A 1 236 ? 2.626 8.445 3.868 1.00 96.69 236 ASN A N 1
ATOM 1796 C CA . ASN A 1 236 ? 3.593 9.196 4.661 1.00 96.69 236 ASN A CA 1
ATOM 1797 C C . ASN A 1 236 ? 3.391 10.714 4.486 1.00 96.69 236 ASN A C 1
ATOM 1799 O O . ASN A 1 236 ? 2.485 11.149 3.777 1.00 96.69 236 ASN A O 1
ATOM 1803 N N . LEU A 1 237 ? 4.220 11.526 5.144 1.00 95.44 237 LEU A N 1
ATOM 1804 C CA . LEU A 1 237 ? 4.098 12.988 5.094 1.00 95.44 237 LEU A CA 1
ATOM 1805 C C . LEU A 1 237 ? 4.283 13.563 3.681 1.00 95.44 237 LEU A C 1
ATOM 1807 O O . LEU A 1 237 ? 3.507 14.427 3.285 1.00 95.44 237 LEU A O 1
ATOM 1811 N N . ASP A 1 238 ? 5.249 13.060 2.908 1.00 91.69 238 ASP A N 1
ATOM 1812 C CA . ASP A 1 238 ? 5.489 13.513 1.529 1.00 91.69 238 ASP A CA 1
ATOM 1813 C C . ASP A 1 238 ? 4.306 13.144 0.616 1.00 91.69 238 ASP A C 1
ATOM 1815 O O . ASP A 1 238 ? 3.839 13.937 -0.196 1.00 91.69 238 ASP A O 1
ATOM 1819 N N . GLU A 1 239 ? 3.783 11.931 0.778 1.00 95.75 239 GLU A N 1
ATOM 1820 C CA . GLU A 1 239 ? 2.611 11.419 0.070 1.00 95.75 239 GLU A CA 1
ATOM 1821 C C . GLU A 1 239 ? 1.352 12.239 0.388 1.00 95.75 239 GLU A C 1
ATOM 1823 O O . GLU A 1 239 ? 0.588 12.593 -0.515 1.00 95.75 239 GLU A O 1
ATOM 1828 N N . CYS A 1 240 ? 1.150 12.577 1.665 1.00 96.75 240 CYS A N 1
ATOM 1829 C CA . CYS A 1 240 ? 0.043 13.417 2.109 1.00 96.75 240 CYS A CA 1
ATOM 1830 C C . CYS A 1 240 ? 0.145 14.838 1.552 1.00 96.75 240 CYS A C 1
ATOM 1832 O O . CYS A 1 240 ? -0.866 15.379 1.102 1.00 96.75 240 CYS A O 1
ATOM 1834 N N . GLU A 1 241 ? 1.342 15.419 1.527 1.00 94.12 241 GLU A N 1
ATOM 1835 C CA . GLU A 1 241 ? 1.587 16.747 0.965 1.00 94.12 241 GLU A CA 1
ATOM 1836 C C . GLU A 1 241 ? 1.237 16.795 -0.529 1.00 94.12 241 GLU A C 1
ATOM 1838 O O . GLU A 1 241 ? 0.554 17.713 -0.976 1.00 94.12 241 GLU A O 1
ATOM 1843 N N . ILE A 1 242 ? 1.580 15.762 -1.304 1.00 92.62 242 ILE A N 1
ATOM 1844 C CA . ILE A 1 242 ? 1.181 15.680 -2.720 1.00 92.62 242 ILE A CA 1
ATOM 1845 C C . ILE A 1 242 ? -0.336 15.550 -2.891 1.00 92.62 242 ILE A C 1
ATOM 1847 O O . ILE A 1 242 ? -0.918 16.146 -3.808 1.00 92.62 242 ILE A O 1
ATOM 1851 N N . ALA A 1 243 ? -0.978 14.774 -2.018 1.00 94.44 243 ALA A N 1
ATOM 1852 C CA . ALA A 1 243 ? -2.413 14.524 -2.070 1.00 94.44 243 ALA A CA 1
ATOM 1853 C C . ALA A 1 243 ? -3.251 15.734 -1.632 1.00 94.44 243 ALA A 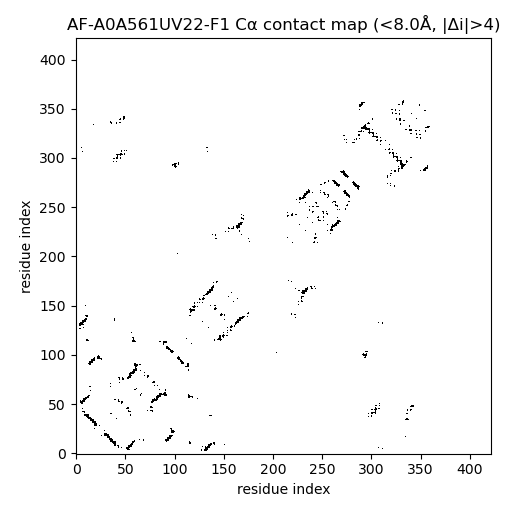C 1
ATOM 1855 O O . ALA A 1 243 ? -4.339 15.952 -2.166 1.00 94.44 243 ALA A O 1
ATOM 1856 N N . THR A 1 244 ? -2.765 16.503 -0.655 1.00 94.31 244 THR A N 1
ATOM 1857 C CA . THR A 1 244 ? -3.577 17.489 0.073 1.00 94.31 244 THR A CA 1
ATOM 1858 C C . THR A 1 244 ? -3.019 18.910 0.061 1.00 94.31 244 THR A C 1
ATOM 1860 O O . THR A 1 244 ? -3.781 19.846 0.285 1.00 94.31 244 THR A O 1
ATOM 1863 N N . GLY A 1 245 ? -1.726 19.090 -0.218 1.00 93.38 245 GLY A N 1
ATOM 1864 C CA . GLY A 1 245 ? -1.002 20.343 0.012 1.00 93.38 245 GLY A CA 1
ATOM 1865 C C . GLY A 1 245 ? -0.597 20.567 1.474 1.00 93.38 245 GLY A C 1
ATOM 1866 O O . GLY A 1 245 ? 0.004 21.591 1.773 1.00 93.38 245 GLY A O 1
ATOM 1867 N N . GLU A 1 246 ? -0.914 19.634 2.377 1.00 95.06 246 GLU A N 1
ATOM 1868 C CA . GLU A 1 246 ? -0.632 19.737 3.809 1.00 95.06 246 GLU A CA 1
ATOM 1869 C C . GLU A 1 246 ? 0.413 18.702 4.235 1.00 95.06 246 GLU A C 1
ATOM 1871 O O . GLU A 1 246 ? 0.278 17.510 3.952 1.00 95.06 246 GLU A O 1
ATOM 1876 N N . ARG A 1 247 ? 1.438 19.157 4.963 1.00 93.56 247 ARG A N 1
ATOM 1877 C CA . ARG A 1 247 ? 2.510 18.297 5.493 1.00 93.56 247 ARG A CA 1
ATOM 1878 C C . ARG A 1 247 ? 2.378 18.018 6.990 1.00 93.56 247 ARG A C 1
ATOM 1880 O O . ARG A 1 247 ? 2.863 16.995 7.466 1.00 93.56 247 ARG A O 1
ATOM 1887 N N . GLU A 1 248 ? 1.753 18.918 7.752 1.00 97.19 248 GLU A N 1
ATOM 1888 C CA . GLU A 1 248 ? 1.537 18.707 9.189 1.00 97.19 248 GLU A CA 1
ATOM 1889 C C . GLU A 1 248 ? 0.561 17.531 9.391 1.00 97.19 248 GLU A C 1
ATOM 1891 O O . GLU A 1 248 ? -0.511 17.549 8.783 1.00 97.19 248 GLU A O 1
ATOM 1896 N N . PRO A 1 249 ? 0.895 16.511 10.209 1.00 97.94 249 PRO A N 1
ATOM 1897 C CA . PRO A 1 249 ? 0.128 15.268 10.283 1.00 97.94 249 PRO A CA 1
ATOM 1898 C C . PRO A 1 249 ? -1.376 15.448 10.517 1.00 97.94 249 PRO A C 1
ATOM 1900 O O . PRO A 1 249 ? -2.190 14.837 9.819 1.00 97.94 249 PRO A O 1
ATOM 1903 N N . TYR A 1 250 ? -1.774 16.297 11.469 1.00 98.38 250 TYR A N 1
ATOM 1904 C CA . TYR A 1 250 ? -3.187 16.514 11.767 1.00 98.38 250 TYR A CA 1
ATOM 1905 C C . TYR A 1 250 ? -3.887 17.333 10.672 1.00 98.38 250 TYR A C 1
ATOM 1907 O O . TYR A 1 250 ? -5.053 17.073 10.371 1.00 98.38 250 TYR A O 1
ATOM 1915 N N . ALA A 1 251 ? -3.214 18.307 10.058 1.00 98.38 251 ALA A N 1
ATOM 1916 C CA . ALA A 1 251 ? -3.721 19.067 8.916 1.00 98.38 251 ALA A CA 1
ATOM 1917 C C . ALA A 1 251 ? -3.925 18.177 7.687 1.00 98.38 251 ALA A C 1
ATOM 1919 O O . ALA A 1 251 ? -5.017 18.184 7.117 1.00 98.38 251 ALA A O 1
ATOM 1920 N N . ALA A 1 252 ? -2.941 17.339 7.362 1.00 98.25 252 ALA A N 1
ATOM 1921 C CA . ALA A 1 252 ? -3.024 16.327 6.318 1.00 98.25 252 ALA A CA 1
ATOM 1922 C C . ALA A 1 252 ? -4.205 15.376 6.549 1.00 98.25 252 ALA A C 1
ATOM 1924 O O . ALA A 1 252 ? -5.036 15.186 5.661 1.00 98.25 252 ALA A O 1
ATOM 1925 N N . ALA A 1 253 ? -4.346 14.838 7.765 1.00 98.69 253 ALA A N 1
ATOM 1926 C CA . ALA A 1 253 ? -5.462 13.961 8.107 1.00 98.69 253 ALA A CA 1
ATOM 1927 C C . ALA A 1 253 ? -6.823 14.664 7.947 1.00 98.69 253 ALA A C 1
ATOM 1929 O O . ALA A 1 253 ? -7.742 14.105 7.346 1.00 98.69 253 ALA A O 1
ATOM 1930 N N . ARG A 1 254 ? -6.957 15.915 8.414 1.00 98.56 254 ARG A N 1
ATOM 1931 C CA . ARG A 1 254 ? -8.179 16.718 8.219 1.00 98.56 254 ARG A CA 1
ATOM 1932 C C . ARG A 1 254 ? -8.477 16.969 6.742 1.00 98.56 254 ARG A C 1
ATOM 1934 O O . ARG A 1 254 ? -9.638 16.887 6.346 1.00 98.56 254 ARG A O 1
ATOM 1941 N N . ALA A 1 255 ? -7.461 17.257 5.933 1.00 98.19 255 ALA A N 1
ATOM 1942 C CA . ALA A 1 255 ? -7.623 17.490 4.503 1.00 98.19 255 ALA A CA 1
ATOM 1943 C C . ALA A 1 255 ? -8.054 16.214 3.759 1.00 98.19 255 ALA A C 1
ATOM 1945 O O . ALA A 1 255 ? -8.957 16.270 2.924 1.00 98.19 255 ALA A O 1
ATOM 1946 N N . LEU A 1 256 ? -7.500 15.050 4.118 1.00 98.56 256 LEU A N 1
ATOM 1947 C CA . LEU A 1 256 ? -7.951 13.755 3.598 1.00 98.56 256 LEU A CA 1
ATOM 1948 C C . LEU A 1 256 ? -9.423 13.493 3.954 1.00 98.56 256 LEU A C 1
ATOM 1950 O O . LEU A 1 256 ? -10.220 13.157 3.078 1.00 98.56 256 LEU A O 1
ATOM 1954 N N . LEU A 1 257 ? -9.820 13.709 5.213 1.00 98.50 257 LEU A N 1
ATOM 1955 C CA . LEU A 1 257 ? -11.219 13.566 5.646 1.00 98.50 257 LEU A CA 1
ATOM 1956 C C . LEU A 1 257 ? -12.157 14.532 4.904 1.00 98.50 257 LEU A C 1
ATOM 1958 O O . LEU A 1 257 ? -13.264 14.150 4.517 1.00 98.50 257 LEU A O 1
ATOM 1962 N N . ALA A 1 258 ? -11.713 15.769 4.658 1.00 97.81 258 ALA A N 1
ATOM 1963 C CA . ALA A 1 258 ? -12.453 16.747 3.863 1.00 97.81 258 ALA A CA 1
ATOM 1964 C C . ALA A 1 258 ? -12.606 16.313 2.393 1.00 97.81 258 ALA A C 1
ATOM 1966 O O . ALA A 1 258 ? -13.638 16.594 1.784 1.00 97.81 258 ALA A O 1
ATOM 1967 N N . ALA A 1 259 ? -11.634 15.574 1.846 1.00 96.31 259 ALA A N 1
ATOM 1968 C CA . ALA A 1 259 ? -11.716 14.966 0.517 1.00 96.31 259 ALA A CA 1
ATOM 1969 C C . ALA A 1 259 ? -12.692 13.772 0.446 1.00 96.31 259 ALA A C 1
ATOM 1971 O O . ALA A 1 259 ? -13.055 13.343 -0.648 1.00 96.31 259 ALA A O 1
ATOM 1972 N N . GLY A 1 260 ? -13.167 13.271 1.593 1.00 94.19 260 GLY A N 1
ATOM 1973 C CA . GLY A 1 260 ? -14.291 12.339 1.673 1.00 94.19 260 GLY A CA 1
ATOM 1974 C C . GLY A 1 260 ? -13.971 10.958 2.239 1.00 94.19 260 GLY A C 1
ATOM 1975 O O . GLY A 1 260 ? -14.898 10.150 2.346 1.00 94.19 260 GLY A O 1
ATOM 1976 N N . VAL A 1 261 ? -12.726 10.670 2.631 1.00 98.19 261 VAL A N 1
ATOM 1977 C CA . VAL A 1 261 ? -12.407 9.399 3.304 1.00 98.19 261 VAL A CA 1
ATOM 1978 C C . VAL A 1 261 ? -13.022 9.348 4.708 1.00 98.19 261 VAL A C 1
ATOM 1980 O O . VAL A 1 261 ? -13.359 10.369 5.308 1.00 98.19 261 VAL A O 1
ATOM 1983 N N . GLU A 1 262 ? -13.209 8.140 5.222 1.00 98.31 262 GLU A N 1
ATOM 1984 C CA . GLU A 1 262 ? -13.695 7.864 6.577 1.00 98.31 262 GLU A CA 1
ATOM 1985 C C . GLU A 1 262 ? -12.537 7.705 7.562 1.00 98.31 262 GLU A C 1
ATOM 1987 O O . GLU A 1 262 ? -12.647 8.139 8.704 1.00 98.31 262 GLU A O 1
ATOM 1992 N N . LEU A 1 263 ? -11.412 7.148 7.104 1.00 98.81 263 LEU A N 1
ATOM 1993 C CA . LEU A 1 263 ? -10.189 6.980 7.884 1.00 98.81 263 LEU A CA 1
ATOM 1994 C C . LEU A 1 263 ? -8.986 7.559 7.129 1.00 98.81 263 LEU A C 1
ATOM 1996 O O . LEU A 1 263 ? -8.683 7.136 6.013 1.00 98.81 263 LEU A O 1
ATOM 2000 N N . ALA A 1 264 ? -8.280 8.496 7.755 1.00 98.88 264 ALA A N 1
ATOM 2001 C CA . ALA A 1 264 ? -7.007 9.020 7.276 1.00 98.88 264 ALA A CA 1
ATOM 2002 C C . ALA A 1 264 ? -5.862 8.449 8.122 1.00 98.88 264 ALA A C 1
ATOM 2004 O O . ALA A 1 264 ? -5.868 8.622 9.339 1.00 98.88 264 ALA A O 1
ATOM 2005 N N . VAL A 1 265 ? -4.893 7.783 7.489 1.00 98.88 265 VAL A N 1
ATOM 2006 C CA . VAL A 1 265 ? -3.712 7.186 8.133 1.00 98.88 265 VAL A CA 1
ATOM 2007 C C . VAL A 1 265 ? -2.446 7.878 7.624 1.00 98.88 265 VAL A C 1
ATOM 2009 O O . VAL A 1 265 ? -2.066 7.727 6.464 1.00 98.88 265 VAL A O 1
ATOM 2012 N N . VAL A 1 266 ? -1.778 8.617 8.505 1.00 98.69 266 VAL A N 1
ATOM 2013 C CA . VAL A 1 266 ? -0.576 9.406 8.223 1.00 98.69 266 VAL A CA 1
ATOM 2014 C C . VAL A 1 266 ? 0.631 8.773 8.918 1.00 98.69 266 VAL A C 1
ATOM 2016 O O . VAL A 1 266 ? 0.766 8.809 10.143 1.00 98.69 266 VAL A O 1
ATOM 2019 N N . LYS A 1 267 ? 1.521 8.174 8.127 1.00 97.81 267 LYS A N 1
ATOM 2020 C CA . LYS A 1 267 ? 2.770 7.542 8.575 1.00 97.81 267 LYS A CA 1
ATOM 2021 C C . LYS A 1 267 ? 3.841 8.619 8.790 1.00 97.81 267 LYS A C 1
ATOM 2023 O O . LYS A 1 267 ? 4.117 9.413 7.893 1.00 97.81 267 LYS A O 1
ATOM 2028 N N . GLN A 1 268 ? 4.486 8.611 9.952 1.00 94.88 268 GLN A N 1
ATOM 2029 C CA . GLN A 1 268 ? 5.437 9.646 10.383 1.00 94.88 268 GLN A CA 1
ATOM 2030 C C . GLN A 1 268 ? 6.871 9.106 10.544 1.00 94.88 268 GLN A C 1
ATOM 2032 O O . GLN A 1 268 ? 7.724 9.761 11.143 1.00 94.88 268 GLN A O 1
ATOM 2037 N N . GLY A 1 269 ? 7.149 7.895 10.045 1.00 86.62 269 GLY A N 1
ATOM 2038 C CA . GLY A 1 269 ? 8.447 7.236 10.218 1.00 86.62 269 GLY A CA 1
ATOM 2039 C C . GLY A 1 269 ? 8.777 7.063 11.710 1.00 86.62 269 GLY A C 1
ATOM 2040 O O . GLY A 1 269 ? 7.978 6.452 12.423 1.00 86.62 269 GLY A O 1
ATOM 2041 N N . PRO A 1 270 ? 9.889 7.628 12.221 1.00 85.31 270 PRO A N 1
ATOM 2042 C CA . PRO A 1 270 ? 10.223 7.597 13.650 1.00 85.31 270 PRO A CA 1
ATOM 2043 C C . PRO A 1 270 ? 9.175 8.247 14.571 1.00 85.31 270 PRO A C 1
ATOM 2045 O O . PRO A 1 270 ? 9.155 7.961 15.764 1.00 85.31 270 PRO A O 1
ATOM 2048 N N . GLY A 1 271 ? 8.295 9.105 14.039 1.00 89.94 271 GLY A N 1
ATOM 2049 C CA . GLY A 1 271 ? 7.173 9.684 14.787 1.00 89.94 271 GLY A CA 1
ATOM 2050 C C . GLY A 1 271 ? 5.999 8.723 15.003 1.00 89.94 271 GLY A C 1
ATOM 2051 O O . GLY A 1 271 ? 5.064 9.063 15.716 1.00 89.94 271 GLY A O 1
ATOM 2052 N N . GLY A 1 272 ? 6.030 7.527 14.405 1.00 95.06 272 GLY A N 1
ATOM 2053 C CA . GLY A 1 272 ? 4.953 6.546 14.499 1.00 95.06 272 GLY A CA 1
ATOM 2054 C C . GLY A 1 272 ? 3.878 6.756 13.436 1.00 95.06 272 GLY A C 1
ATOM 2055 O O . GLY A 1 272 ? 4.179 7.042 12.274 1.00 95.06 272 GLY A O 1
ATOM 2056 N N . VAL A 1 273 ? 2.614 6.576 13.811 1.00 98.44 273 VAL A N 1
ATOM 2057 C CA . VAL A 1 273 ? 1.476 6.695 12.895 1.00 98.44 273 VAL A CA 1
ATOM 2058 C C . VAL A 1 273 ? 0.315 7.415 13.565 1.00 98.44 273 VAL A C 1
ATOM 2060 O O . VAL A 1 273 ? -0.074 7.087 14.684 1.00 98.44 273 VAL A O 1
ATOM 2063 N N . LEU A 1 274 ? -0.246 8.383 12.845 1.00 98.75 274 LEU A N 1
ATOM 2064 C CA . LEU A 1 274 ? -1.482 9.058 13.208 1.00 98.75 274 LEU A CA 1
ATOM 2065 C C . LEU A 1 274 ? -2.620 8.483 12.367 1.00 98.75 274 LEU A C 1
ATOM 2067 O O . LEU A 1 274 ? -2.536 8.455 11.143 1.00 98.75 274 LEU A O 1
ATOM 2071 N N . ALA A 1 275 ? -3.707 8.073 13.006 1.00 98.81 275 ALA A N 1
ATOM 2072 C CA . ALA A 1 275 ? -4.949 7.718 12.342 1.00 98.81 275 ALA A CA 1
ATOM 2073 C C . ALA A 1 275 ? -6.102 8.557 12.892 1.00 98.81 275 ALA A C 1
ATOM 2075 O O . ALA A 1 275 ? -6.330 8.591 14.102 1.00 98.81 275 ALA A O 1
ATOM 2076 N N . VAL A 1 276 ? -6.842 9.214 12.000 1.00 98.81 276 VAL A N 1
ATOM 2077 C CA . VAL A 1 276 ? -8.009 10.035 12.342 1.00 98.81 276 VAL A CA 1
ATOM 2078 C C . VAL A 1 276 ? -9.215 9.510 11.581 1.00 98.81 276 VAL A C 1
ATOM 2080 O O . VAL A 1 276 ? -9.208 9.442 10.351 1.00 98.81 276 VAL A O 1
ATOM 2083 N N . HIS A 1 277 ? -10.250 9.134 12.322 1.00 98.56 277 HIS A N 1
ATOM 2084 C CA . HIS A 1 277 ? -11.521 8.691 11.776 1.00 98.56 277 HIS A CA 1
ATOM 2085 C C . HIS A 1 277 ? -12.536 9.842 11.759 1.00 98.56 277 HIS A C 1
ATOM 2087 O O . HIS A 1 277 ? -12.484 10.764 12.577 1.00 98.56 277 HIS A O 1
ATOM 2093 N N . ARG A 1 278 ? -13.488 9.793 10.825 1.00 97.06 278 ARG A N 1
ATOM 2094 C CA . ARG A 1 278 ? -14.479 10.855 10.600 1.00 97.06 278 ARG A CA 1
ATOM 2095 C C . ARG A 1 278 ? -15.418 11.096 11.783 1.00 97.06 278 ARG A C 1
ATOM 2097 O O . ARG A 1 278 ? -15.956 12.192 11.910 1.00 97.06 278 ARG A O 1
ATOM 2104 N N . ASP A 1 279 ? -15.606 10.099 12.642 1.00 96.69 279 ASP A N 1
ATOM 2105 C CA . ASP A 1 279 ? -16.388 10.227 13.880 1.00 96.69 279 ASP A CA 1
ATOM 2106 C C . ASP A 1 279 ? -15.643 10.947 15.020 1.00 96.69 279 ASP A C 1
ATOM 2108 O O . ASP A 1 279 ? -16.206 11.131 16.098 1.00 96.69 279 ASP A O 1
ATOM 2112 N N . GLY A 1 280 ? -14.397 11.373 14.789 1.00 95.88 280 GLY A N 1
ATOM 2113 C CA . GLY A 1 280 ? -13.554 12.038 15.780 1.00 95.88 280 GLY A CA 1
ATOM 2114 C C . GLY A 1 280 ? -12.628 11.097 16.549 1.00 95.88 280 GLY A C 1
ATOM 2115 O O . GLY A 1 280 ? -11.838 11.579 17.360 1.00 95.88 280 GLY A O 1
ATOM 2116 N N . THR A 1 281 ? -12.670 9.783 16.301 1.00 97.81 281 THR A N 1
ATOM 2117 C CA . THR A 1 281 ? -11.708 8.843 16.890 1.00 97.81 281 THR A CA 1
ATOM 2118 C C . THR A 1 281 ? -10.301 9.131 16.368 1.00 97.81 281 THR A C 1
ATOM 2120 O O . THR A 1 281 ? -10.076 9.183 15.158 1.00 97.81 281 THR A O 1
ATOM 2123 N N . VAL A 1 282 ? -9.339 9.273 17.282 1.00 98.44 282 VAL A N 1
ATOM 2124 C CA . VAL A 1 282 ? -7.921 9.510 16.973 1.00 98.44 282 VAL A CA 1
ATOM 2125 C C . VAL A 1 282 ? -7.068 8.424 17.618 1.00 98.44 282 VAL A C 1
ATOM 2127 O O . VAL A 1 282 ? -7.246 8.103 18.792 1.00 98.44 282 VAL A O 1
ATOM 2130 N N . ALA A 1 283 ? -6.121 7.882 16.858 1.00 98.44 283 ALA A N 1
ATOM 2131 C CA . ALA A 1 283 ? -5.052 7.033 17.360 1.00 98.44 283 ALA A CA 1
ATOM 2132 C C . ALA A 1 283 ? -3.705 7.601 16.910 1.00 98.44 283 ALA A C 1
ATOM 2134 O O . ALA A 1 283 ? -3.386 7.572 15.727 1.00 98.44 283 ALA A O 1
ATOM 2135 N N . ASP A 1 284 ? -2.927 8.099 17.863 1.00 98.25 284 ASP A N 1
ATOM 2136 C CA . ASP A 1 284 ? -1.555 8.560 17.657 1.00 98.25 284 ASP A CA 1
ATOM 2137 C C . ASP A 1 284 ? -0.632 7.556 18.352 1.00 98.25 284 ASP A C 1
ATOM 2139 O O . ASP A 1 284 ? -0.623 7.445 19.582 1.00 98.25 284 ASP A O 1
ATOM 2143 N N . VAL A 1 285 ? 0.004 6.693 17.560 1.00 98.25 285 VAL A N 1
ATOM 2144 C CA . VAL A 1 285 ? 0.678 5.488 18.050 1.00 98.25 285 VAL A CA 1
ATOM 2145 C C . VAL A 1 285 ? 2.175 5.582 17.754 1.00 98.25 285 VAL A C 1
ATOM 2147 O O . VAL A 1 285 ? 2.544 5.647 16.577 1.00 98.25 285 VAL A O 1
ATOM 2150 N N . PRO A 1 286 ? 3.049 5.523 18.782 1.00 97.31 286 PRO A N 1
ATOM 2151 C CA . PRO A 1 286 ? 4.494 5.546 18.576 1.00 97.31 286 PRO A CA 1
ATOM 2152 C C . PRO A 1 286 ? 4.965 4.314 17.783 1.00 97.31 286 PRO A C 1
ATOM 2154 O O . PRO A 1 286 ? 4.268 3.288 17.747 1.00 97.31 286 PRO A O 1
ATOM 2157 N N . PRO A 1 287 ? 6.144 4.374 17.139 1.00 95.31 287 PRO A N 1
ATOM 2158 C CA . PRO A 1 287 ? 6.694 3.206 16.467 1.00 95.31 287 PRO A CA 1
ATOM 2159 C C . PRO A 1 287 ? 7.029 2.114 17.490 1.00 95.31 287 PRO A C 1
ATOM 2161 O O . PRO A 1 287 ? 7.382 2.401 18.636 1.00 95.31 287 PRO A O 1
ATOM 2164 N N . LEU A 1 288 ? 6.958 0.853 17.063 1.00 96.06 288 LEU A N 1
ATOM 2165 C CA . LEU A 1 288 ? 7.531 -0.243 17.838 1.00 96.06 288 LEU A CA 1
ATOM 2166 C C . LEU A 1 288 ? 9.063 -0.181 17.681 1.00 96.06 288 LEU A C 1
ATOM 2168 O O . LEU A 1 288 ? 9.528 -0.202 16.539 1.00 96.06 288 LEU A O 1
ATOM 2172 N N . PRO A 1 289 ? 9.851 -0.087 18.770 1.00 96.00 289 PRO A N 1
ATOM 2173 C CA . PRO A 1 289 ? 11.307 -0.060 18.681 1.00 96.00 289 PRO A CA 1
ATOM 2174 C C . PRO A 1 289 ? 11.847 -1.256 17.896 1.00 96.00 289 PRO A C 1
ATOM 2176 O O . PRO A 1 289 ? 11.465 -2.397 18.161 1.00 96.00 289 PRO A O 1
ATOM 2179 N N . VAL A 1 290 ? 12.742 -0.992 16.944 1.00 94.25 290 VAL A N 1
ATOM 2180 C CA . VAL A 1 290 ? 13.292 -2.010 16.049 1.00 94.25 290 VAL A CA 1
ATOM 2181 C C . VAL A 1 290 ? 14.760 -1.750 15.740 1.00 94.25 290 VAL A C 1
ATOM 2183 O O . VAL A 1 290 ? 15.167 -0.615 15.499 1.00 94.25 290 VAL A O 1
ATOM 2186 N N . GLU A 1 291 ? 15.550 -2.818 15.715 1.00 93.31 291 GLU A N 1
ATOM 2187 C CA . GLU A 1 291 ? 16.872 -2.818 15.092 1.00 93.31 291 GLU A CA 1
ATOM 2188 C C . GLU A 1 291 ? 16.711 -3.020 13.579 1.00 93.31 291 GLU A C 1
ATOM 2190 O O . GLU A 1 291 ? 16.382 -4.115 13.114 1.00 93.31 291 GLU A O 1
ATOM 2195 N N . VAL A 1 292 ? 16.864 -1.938 12.812 1.00 92.31 292 VAL A N 1
ATOM 2196 C CA . VAL A 1 292 ? 16.588 -1.948 11.371 1.00 92.31 292 VAL A CA 1
ATOM 2197 C C . VAL A 1 292 ? 17.705 -2.661 10.611 1.00 92.31 292 VAL A C 1
ATOM 2199 O O . VAL A 1 292 ? 18.871 -2.290 10.711 1.00 92.31 292 VAL A O 1
ATOM 2202 N N . VAL A 1 293 ? 17.316 -3.643 9.800 1.00 91.81 293 VAL A N 1
ATOM 2203 C CA . VAL A 1 293 ? 18.160 -4.324 8.809 1.00 91.81 293 VAL A CA 1
ATOM 2204 C C . VAL A 1 293 ? 17.827 -3.834 7.404 1.00 91.81 293 VAL A C 1
ATOM 2206 O O . VAL A 1 293 ? 18.727 -3.579 6.614 1.00 91.81 293 VAL A O 1
ATOM 2209 N N . ASN A 1 294 ? 16.545 -3.693 7.069 1.00 90.00 294 ASN A N 1
ATOM 2210 C CA . ASN A 1 294 ? 16.116 -3.200 5.767 1.00 90.00 294 ASN A CA 1
ATOM 2211 C C . ASN A 1 294 ? 14.711 -2.598 5.843 1.00 90.00 294 ASN A C 1
ATOM 2213 O O . ASN A 1 294 ? 13.739 -3.318 6.026 1.00 90.00 294 ASN A O 1
ATOM 2217 N N . GLY A 1 295 ? 14.578 -1.285 5.650 1.00 88.94 295 GLY A N 1
ATOM 2218 C CA . GLY A 1 295 ? 13.275 -0.611 5.703 1.00 88.94 295 GLY A CA 1
ATOM 2219 C C . GLY A 1 295 ? 12.338 -0.926 4.527 1.00 88.94 295 GLY A C 1
ATOM 2220 O O . GLY A 1 295 ? 11.153 -0.578 4.568 1.00 88.94 295 GLY A O 1
ATOM 2221 N N . LEU A 1 296 ? 12.835 -1.567 3.465 1.00 91.25 296 LEU A N 1
ATOM 2222 C CA . LEU A 1 296 ? 12.049 -1.874 2.273 1.00 91.25 296 LEU A CA 1
ATOM 2223 C C . LEU A 1 296 ? 10.974 -2.928 2.565 1.00 91.25 296 LEU A C 1
ATOM 2225 O O . LEU A 1 296 ? 11.268 -4.033 3.010 1.00 91.25 296 LEU A O 1
ATOM 2229 N N . GLY A 1 297 ? 9.718 -2.594 2.259 1.00 93.12 297 GLY A N 1
ATOM 2230 C CA . GLY A 1 297 ? 8.564 -3.469 2.492 1.00 93.12 297 GLY A CA 1
ATOM 2231 C C . GLY A 1 297 ? 7.834 -3.241 3.811 1.00 93.12 297 GLY A C 1
ATOM 2232 O O . GLY A 1 297 ? 6.706 -3.706 3.957 1.00 93.12 297 GLY A O 1
ATOM 2233 N N . ALA A 1 298 ? 8.402 -2.475 4.749 1.00 95.12 298 ALA A N 1
ATOM 2234 C CA . ALA A 1 298 ? 7.755 -2.195 6.034 1.00 95.12 298 ALA A CA 1
ATOM 2235 C C . ALA A 1 298 ? 6.381 -1.515 5.863 1.00 95.12 298 ALA A C 1
ATOM 2237 O O . ALA A 1 298 ? 5.418 -1.855 6.550 1.00 95.12 298 ALA A O 1
ATOM 2238 N N . GLY A 1 299 ? 6.263 -0.594 4.898 1.00 95.81 299 GLY A N 1
ATOM 2239 C CA . GLY A 1 299 ? 4.991 0.049 4.554 1.00 95.81 299 GLY A CA 1
ATOM 2240 C C . GLY A 1 299 ? 3.961 -0.908 3.943 1.00 95.81 299 GLY A C 1
ATOM 2241 O O . GLY A 1 299 ? 2.768 -0.769 4.203 1.00 95.81 299 GLY A O 1
ATOM 2242 N N . ASP A 1 300 ? 4.413 -1.912 3.193 1.00 98.06 300 ASP A N 1
ATOM 2243 C CA . ASP A 1 300 ? 3.534 -2.906 2.573 1.00 98.06 300 ASP A CA 1
ATOM 2244 C C . ASP A 1 300 ? 3.029 -3.917 3.620 1.00 98.06 300 ASP A C 1
ATOM 2246 O O . ASP A 1 300 ? 1.849 -4.273 3.637 1.00 98.06 300 ASP A O 1
ATOM 2250 N N . ALA A 1 301 ? 3.896 -4.313 4.560 1.00 98.38 301 ALA A N 1
ATOM 2251 C CA . ALA A 1 301 ? 3.529 -5.119 5.724 1.00 98.38 301 ALA A CA 1
ATOM 2252 C C . ALA A 1 301 ? 2.499 -4.400 6.603 1.00 98.38 301 ALA A C 1
ATOM 2254 O O . ALA A 1 301 ? 1.488 -4.990 6.994 1.00 98.38 301 ALA A O 1
ATOM 2255 N N . PHE A 1 302 ? 2.721 -3.102 6.847 1.00 98.62 302 PHE A N 1
ATOM 2256 C CA . PHE A 1 302 ? 1.745 -2.227 7.490 1.00 98.62 302 PHE A CA 1
ATOM 2257 C C . PHE A 1 302 ? 0.413 -2.243 6.726 1.00 98.62 302 PHE A C 1
ATOM 2259 O O . PHE A 1 302 ? -0.640 -2.394 7.341 1.00 98.62 302 PHE A O 1
ATOM 2266 N N . GLY A 1 303 ? 0.434 -2.134 5.393 1.00 98.75 303 GLY A N 1
ATOM 2267 C CA . GLY A 1 303 ? -0.773 -2.140 4.562 1.00 98.75 303 GLY A CA 1
ATOM 2268 C C . GLY A 1 303 ? -1.576 -3.442 4.640 1.00 98.75 303 GLY A C 1
ATOM 2269 O O . GLY A 1 303 ? -2.798 -3.411 4.815 1.00 98.75 303 GLY A O 1
ATOM 2270 N N . GLY A 1 304 ? -0.909 -4.599 4.597 1.00 98.75 304 GLY A N 1
ATOM 2271 C CA . GLY A 1 304 ? -1.577 -5.895 4.765 1.00 98.75 304 GLY A CA 1
ATOM 2272 C C . GLY A 1 304 ? -2.177 -6.071 6.163 1.00 98.75 304 GLY A C 1
ATOM 2273 O O . GLY A 1 304 ? -3.308 -6.543 6.309 1.00 98.75 304 GLY A O 1
ATOM 2274 N N . ALA A 1 305 ? -1.459 -5.620 7.193 1.00 98.81 305 ALA A N 1
ATOM 2275 C CA . ALA A 1 305 ? -1.924 -5.614 8.576 1.00 98.81 305 ALA A CA 1
ATOM 2276 C C . ALA A 1 305 ? -3.091 -4.639 8.815 1.00 98.81 305 ALA A C 1
ATOM 2278 O O . ALA A 1 305 ? -4.033 -4.977 9.535 1.00 98.81 305 ALA A O 1
ATOM 2279 N N . LEU A 1 306 ? -3.083 -3.473 8.160 1.00 98.88 306 LEU A N 1
ATOM 2280 C CA . LEU A 1 306 ? -4.203 -2.531 8.131 1.00 98.88 306 LEU A CA 1
ATOM 2281 C C . LEU A 1 306 ? -5.452 -3.204 7.550 1.00 98.88 306 LEU A C 1
ATOM 2283 O O . LEU A 1 306 ? -6.506 -3.186 8.187 1.00 98.88 306 LEU A O 1
ATOM 2287 N N . CYS A 1 307 ? -5.332 -3.868 6.394 1.00 98.88 307 CYS A N 1
ATOM 2288 C CA . CYS A 1 307 ? -6.435 -4.636 5.808 1.00 98.88 307 CYS A CA 1
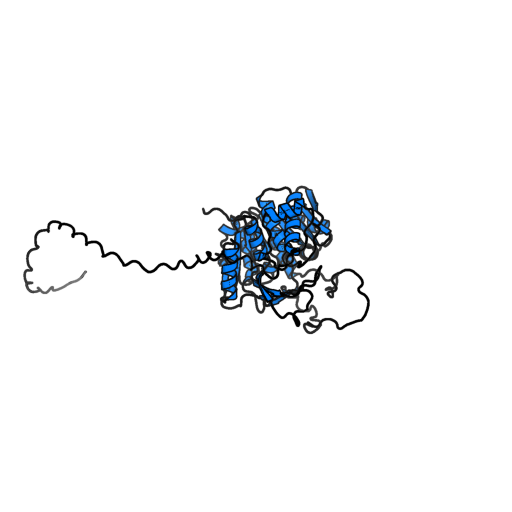ATOM 2289 C C . CYS A 1 307 ? -6.953 -5.699 6.784 1.00 98.88 307 CYS A C 1
ATOM 2291 O O . CYS A 1 307 ? -8.160 -5.814 7.002 1.00 98.88 307 CYS A O 1
ATOM 2293 N N . HIS A 1 308 ? -6.045 -6.456 7.407 1.00 98.81 308 HIS A N 1
ATOM 2294 C CA . HIS A 1 308 ? -6.412 -7.493 8.363 1.00 98.81 308 HIS A CA 1
ATOM 2295 C C . HIS A 1 308 ? -7.179 -6.930 9.569 1.00 98.81 308 HIS A C 1
ATOM 2297 O O . HIS A 1 308 ? -8.209 -7.497 9.934 1.00 98.81 308 HIS A O 1
ATOM 2303 N N . GLY A 1 309 ? -6.718 -5.825 10.158 1.00 98.75 309 GLY A N 1
ATOM 2304 C CA . GLY A 1 309 ? -7.364 -5.197 11.309 1.00 98.75 309 GLY A CA 1
ATOM 2305 C C . GLY A 1 309 ? -8.739 -4.607 10.983 1.00 98.75 309 GLY A C 1
ATOM 2306 O O . GLY A 1 309 ? -9.691 -4.827 11.734 1.00 98.75 309 GLY A O 1
ATOM 2307 N N . LEU A 1 310 ? -8.876 -3.945 9.828 1.00 98.69 310 LEU A N 1
ATOM 2308 C CA . LEU A 1 310 ? -10.160 -3.418 9.349 1.00 98.69 310 LEU A CA 1
ATOM 2309 C C . LEU A 1 310 ? -11.183 -4.544 9.128 1.00 98.69 310 LEU A C 1
ATOM 2311 O O . LEU A 1 310 ? -12.321 -4.460 9.581 1.00 98.69 310 LEU A O 1
ATOM 2315 N N . LEU A 1 311 ? -10.766 -5.645 8.495 1.00 98.50 311 LEU A N 1
ATOM 2316 C CA . LEU A 1 311 ? -11.615 -6.820 8.261 1.00 98.50 311 LEU A CA 1
ATOM 2317 C C . LEU A 1 311 ? -12.005 -7.564 9.544 1.00 98.50 311 LEU A C 1
ATOM 2319 O O . LEU A 1 311 ? -12.994 -8.302 9.538 1.00 98.50 311 LEU A O 1
ATOM 2323 N N . ALA A 1 312 ? -11.213 -7.421 10.609 1.00 98.38 312 ALA A N 1
ATOM 2324 C CA . ALA A 1 312 ? -11.483 -7.992 11.924 1.00 98.38 312 ALA A CA 1
ATOM 2325 C C . ALA A 1 312 ? -12.373 -7.095 12.804 1.00 98.38 312 ALA A C 1
ATOM 2327 O O . ALA A 1 312 ? -12.770 -7.527 13.885 1.00 98.38 312 ALA A O 1
ATOM 2328 N N . GLY A 1 313 ? -12.687 -5.869 12.362 1.00 97.81 313 GLY A N 1
ATOM 2329 C CA . GLY A 1 313 ? -13.501 -4.920 13.124 1.00 97.81 313 GLY A CA 1
ATOM 2330 C C . GLY A 1 313 ? -12.828 -4.438 14.411 1.00 97.81 313 GLY A C 1
ATOM 2331 O O . GLY A 1 313 ? -13.507 -4.198 15.407 1.00 97.81 313 GLY A O 1
ATOM 2332 N N . TRP A 1 314 ? -11.496 -4.364 14.427 1.00 98.50 314 TRP A N 1
ATOM 2333 C CA . TRP A 1 314 ? -10.751 -3.855 15.578 1.00 98.50 314 TRP A CA 1
ATOM 2334 C C . TRP A 1 314 ? -10.886 -2.337 15.717 1.00 98.50 314 TRP A C 1
ATOM 2336 O O . TRP A 1 314 ? -11.153 -1.632 14.747 1.00 98.50 314 TRP A O 1
ATOM 2346 N N . ASP A 1 315 ? -10.653 -1.823 16.925 1.00 97.56 315 ASP A N 1
ATOM 2347 C CA . ASP A 1 315 ? -10.547 -0.384 17.150 1.00 97.56 315 ASP A CA 1
ATOM 2348 C C . ASP A 1 315 ? -9.303 0.203 16.460 1.00 97.56 315 ASP A C 1
ATOM 2350 O O . ASP A 1 315 ? -8.272 -0.463 16.320 1.00 97.56 315 ASP A O 1
ATOM 2354 N N . THR A 1 316 ? -9.379 1.475 16.060 1.00 98.06 316 THR A N 1
ATOM 2355 C CA . THR A 1 316 ? -8.324 2.159 15.294 1.00 98.06 316 THR A CA 1
ATOM 2356 C C . THR A 1 316 ? -6.954 2.079 15.971 1.00 98.06 316 THR A C 1
ATOM 2358 O O . THR A 1 316 ? -5.952 1.833 15.300 1.00 98.06 316 THR A O 1
ATOM 2361 N N . ALA A 1 317 ? -6.884 2.219 17.299 1.00 98.19 317 ALA A N 1
ATOM 2362 C CA . ALA A 1 317 ? -5.617 2.162 18.026 1.00 98.19 317 ALA A CA 1
ATOM 2363 C C . ALA A 1 317 ? -4.992 0.760 17.992 1.00 98.19 317 ALA A C 1
ATOM 2365 O O . ALA A 1 317 ? -3.778 0.629 17.813 1.00 98.19 317 ALA A O 1
ATOM 2366 N N . ARG A 1 318 ? -5.799 -0.300 18.119 1.00 98.38 318 ARG A N 1
ATOM 2367 C CA . ARG A 1 318 ? -5.338 -1.681 17.936 1.00 98.38 318 ARG A CA 1
ATOM 2368 C C . ARG A 1 318 ? -4.857 -1.932 16.511 1.00 98.38 318 ARG A C 1
ATOM 2370 O O . ARG A 1 318 ? -3.789 -2.521 16.361 1.00 98.38 318 ARG A O 1
ATOM 2377 N N . ILE A 1 319 ? -5.592 -1.474 15.494 1.00 98.69 319 ILE A N 1
ATOM 2378 C CA . ILE A 1 319 ? -5.174 -1.609 14.089 1.00 98.69 319 ILE A CA 1
ATOM 2379 C C . ILE A 1 319 ? -3.802 -0.954 13.888 1.00 98.69 319 ILE A C 1
ATOM 2381 O O . ILE A 1 319 ? -2.899 -1.593 13.354 1.00 98.69 319 ILE A O 1
ATOM 2385 N N . MET A 1 320 ? -3.621 0.282 14.366 1.00 98.69 320 MET A N 1
ATOM 2386 C CA . MET A 1 320 ? -2.367 1.024 14.205 1.00 98.69 320 MET A CA 1
ATOM 2387 C C . MET A 1 320 ? -1.190 0.354 14.921 1.00 98.69 320 MET A C 1
ATOM 2389 O O . MET A 1 320 ? -0.120 0.220 14.332 1.00 98.69 320 MET A O 1
ATOM 2393 N N . ARG A 1 321 ? -1.377 -0.138 16.157 1.00 98.56 321 ARG A N 1
ATOM 2394 C CA . ARG A 1 321 ? -0.333 -0.902 16.868 1.00 98.56 321 ARG A CA 1
ATOM 2395 C C . ARG A 1 321 ? 0.057 -2.172 16.114 1.00 98.56 321 ARG A C 1
ATOM 2397 O O . ARG A 1 321 ? 1.243 -2.438 15.947 1.00 98.56 321 ARG A O 1
ATOM 2404 N N . TYR A 1 322 ? -0.931 -2.931 15.644 1.00 98.69 322 TYR A N 1
ATOM 2405 C CA . TYR A 1 322 ? -0.701 -4.180 14.919 1.00 98.69 322 TYR A CA 1
ATOM 2406 C C . TYR A 1 322 ? 0.027 -3.940 13.589 1.00 98.69 322 TYR A C 1
ATOM 2408 O O . TYR A 1 322 ? 0.986 -4.638 13.267 1.00 98.69 322 TYR A O 1
ATOM 2416 N N . ALA A 1 323 ? -0.370 -2.905 12.847 1.00 98.56 323 ALA A N 1
ATOM 2417 C CA . ALA A 1 323 ? 0.268 -2.531 11.591 1.00 98.56 323 ALA A CA 1
ATOM 2418 C C . ALA A 1 323 ? 1.692 -1.977 11.785 1.00 98.56 323 ALA A C 1
ATOM 2420 O O . ALA A 1 323 ? 2.590 -2.352 11.029 1.00 98.56 323 ALA A O 1
ATOM 2421 N N . ASN A 1 324 ? 1.940 -1.174 12.831 1.00 97.44 324 ASN A N 1
ATOM 2422 C CA . ASN A 1 324 ? 3.294 -0.743 13.206 1.00 97.44 324 ASN A CA 1
ATOM 2423 C C . ASN A 1 324 ? 4.198 -1.938 13.532 1.00 97.44 324 ASN A C 1
ATOM 2425 O O . ASN A 1 324 ? 5.334 -1.990 13.066 1.00 97.44 324 ASN A O 1
ATOM 2429 N N . ALA A 1 325 ? 3.697 -2.907 14.303 1.00 98.00 325 ALA A N 1
ATOM 2430 C CA . ALA A 1 325 ? 4.449 -4.113 14.635 1.00 98.00 325 ALA A CA 1
ATOM 2431 C C . ALA A 1 325 ? 4.768 -4.952 13.388 1.00 98.00 325 ALA A C 1
ATOM 2433 O O . ALA A 1 325 ? 5.895 -5.419 13.239 1.00 98.00 325 ALA A O 1
ATOM 2434 N N . ALA A 1 326 ? 3.821 -5.082 12.453 1.00 98.19 326 ALA A N 1
ATOM 2435 C CA . ALA A 1 326 ? 4.066 -5.778 11.195 1.00 98.19 326 ALA A CA 1
ATOM 2436 C C . ALA A 1 326 ? 5.161 -5.102 10.350 1.00 98.19 326 ALA A C 1
ATOM 2438 O O . ALA A 1 326 ? 6.054 -5.779 9.840 1.00 98.19 326 ALA A O 1
ATOM 2439 N N . GLY A 1 327 ? 5.131 -3.768 10.255 1.00 96.62 327 GLY A N 1
ATOM 2440 C CA . GLY A 1 327 ? 6.181 -2.989 9.596 1.00 96.62 327 GLY A CA 1
ATOM 2441 C C . GLY A 1 327 ? 7.548 -3.144 10.268 1.00 96.62 327 GLY A C 1
ATOM 2442 O O . GLY A 1 327 ? 8.544 -3.346 9.579 1.00 96.62 327 GLY A O 1
ATOM 2443 N N . ALA A 1 328 ? 7.596 -3.122 11.603 1.00 96.06 328 ALA A N 1
ATOM 2444 C CA . ALA A 1 328 ? 8.824 -3.317 12.373 1.00 96.06 328 ALA A CA 1
ATOM 2445 C C . ALA A 1 328 ? 9.438 -4.714 12.165 1.00 96.06 328 ALA A C 1
ATOM 2447 O O . ALA A 1 328 ? 10.650 -4.831 12.011 1.00 96.06 328 ALA A O 1
ATOM 2448 N N . ILE A 1 329 ? 8.623 -5.773 12.093 1.00 96.56 329 ILE A N 1
ATOM 2449 C CA . ILE A 1 329 ? 9.117 -7.132 11.812 1.00 96.56 329 ILE A CA 1
ATOM 2450 C C . ILE A 1 329 ? 9.777 -7.217 10.434 1.00 96.56 329 ILE A C 1
ATOM 2452 O O . ILE A 1 329 ? 10.831 -7.832 10.300 1.00 96.56 329 ILE A O 1
ATOM 2456 N N . VAL A 1 330 ? 9.189 -6.598 9.408 1.00 96.19 330 VAL A N 1
ATOM 2457 C CA . VAL A 1 330 ? 9.821 -6.576 8.080 1.00 96.19 330 VAL A CA 1
ATOM 2458 C C . VAL A 1 330 ? 11.080 -5.715 8.090 1.00 96.19 330 VAL A C 1
ATOM 2460 O O . VAL A 1 330 ? 12.094 -6.139 7.546 1.00 96.19 330 VAL A O 1
ATOM 2463 N N . ALA A 1 331 ? 11.063 -4.576 8.789 1.00 94.19 331 ALA A N 1
ATOM 2464 C CA . ALA A 1 331 ? 12.229 -3.705 8.913 1.00 94.19 331 ALA A CA 1
ATOM 2465 C C . ALA A 1 331 ? 13.450 -4.395 9.554 1.00 94.19 331 ALA A C 1
ATOM 2467 O O . ALA A 1 331 ? 14.585 -3.999 9.290 1.00 94.19 331 ALA A O 1
ATOM 2468 N N . SER A 1 332 ? 13.241 -5.427 10.379 1.00 93.88 332 SER A N 1
ATOM 2469 C CA . SER A 1 332 ? 14.305 -6.188 11.049 1.00 93.88 332 SER A CA 1
ATOM 2470 C C . SER A 1 332 ? 14.828 -7.394 10.252 1.00 93.88 332 SER A C 1
ATOM 2472 O O . SER A 1 332 ? 15.660 -8.161 10.751 1.00 93.88 332 SER A O 1
ATOM 2474 N N . ARG A 1 333 ? 14.341 -7.585 9.018 1.00 93.00 333 ARG A N 1
ATOM 2475 C CA . ARG A 1 333 ? 14.661 -8.714 8.134 1.00 93.00 333 ARG A CA 1
ATOM 2476 C C . ARG A 1 333 ? 15.272 -8.217 6.827 1.00 93.00 333 ARG A C 1
ATOM 2478 O O . ARG A 1 333 ? 15.043 -7.092 6.409 1.00 93.00 333 ARG A O 1
ATOM 2485 N N . LEU A 1 334 ? 16.061 -9.070 6.169 1.00 86.00 334 LEU A N 1
ATOM 2486 C CA . LEU A 1 334 ? 16.731 -8.699 4.917 1.00 86.00 334 LEU A CA 1
ATOM 2487 C C . LEU A 1 334 ? 15.760 -8.629 3.729 1.00 86.00 334 LEU A C 1
ATOM 2489 O O . LEU A 1 334 ? 15.837 -7.692 2.940 1.00 86.00 334 LEU A O 1
ATOM 2493 N N . ALA A 1 335 ? 14.892 -9.633 3.579 1.00 79.25 335 ALA A N 1
ATOM 2494 C CA . ALA A 1 335 ? 13.964 -9.750 2.454 1.00 79.25 335 ALA A CA 1
ATOM 2495 C C . ALA A 1 335 ? 12.650 -8.991 2.706 1.00 79.25 335 ALA A C 1
ATOM 2497 O O . ALA A 1 335 ? 12.307 -8.724 3.850 1.00 79.25 335 ALA A O 1
ATOM 2498 N N . CYS A 1 336 ? 11.901 -8.675 1.644 1.00 80.25 336 CYS A N 1
ATOM 2499 C CA . CYS A 1 336 ? 10.625 -7.953 1.732 1.00 80.25 336 CYS A CA 1
ATOM 2500 C C . CYS A 1 336 ? 9.410 -8.902 1.712 1.00 80.25 336 CYS A C 1
ATOM 2502 O O . CYS A 1 336 ? 8.855 -9.224 2.761 1.00 80.25 336 CYS A O 1
ATOM 2504 N N . SER A 1 337 ? 9.009 -9.415 0.542 1.00 84.56 337 SER A N 1
ATOM 2505 C CA . SER A 1 337 ? 7.804 -10.255 0.403 1.00 84.56 337 SER A CA 1
ATOM 2506 C C . SER A 1 337 ? 7.873 -11.557 1.205 1.00 84.56 337 SER A C 1
ATOM 2508 O O . SER A 1 337 ? 6.905 -11.937 1.865 1.00 84.56 337 SER A O 1
ATOM 2510 N N . SER A 1 338 ? 9.034 -12.217 1.231 1.00 89.56 338 SER A N 1
ATOM 2511 C CA . SER A 1 338 ? 9.227 -13.442 2.010 1.00 89.56 338 SER A CA 1
ATOM 2512 C C . SER A 1 338 ? 9.341 -13.205 3.522 1.00 89.56 338 SER A C 1
ATOM 2514 O O . SER A 1 338 ? 9.274 -14.172 4.282 1.00 89.56 338 SER A O 1
ATOM 2516 N N . ALA A 1 339 ? 9.450 -11.951 3.973 1.00 92.12 339 ALA A N 1
ATOM 2517 C CA . ALA A 1 339 ? 9.575 -11.571 5.380 1.00 92.12 339 ALA A CA 1
ATOM 2518 C C . ALA A 1 339 ? 8.265 -11.099 6.026 1.00 92.12 339 ALA A C 1
ATOM 2520 O O . ALA A 1 339 ? 8.244 -10.886 7.240 1.00 92.12 339 ALA A O 1
ATOM 2521 N N . MET A 1 340 ? 7.190 -10.953 5.245 1.00 97.06 340 MET A N 1
ATOM 2522 C CA . MET A 1 340 ? 5.873 -10.531 5.730 1.00 97.06 340 MET A CA 1
ATOM 2523 C C . MET A 1 340 ? 5.413 -11.387 6.926 1.00 97.06 340 MET A C 1
ATOM 2525 O O . MET A 1 340 ? 5.495 -12.613 6.856 1.00 97.06 340 MET A O 1
ATOM 2529 N N . PRO A 1 341 ? 4.948 -10.804 8.037 1.00 97.12 341 PRO A N 1
ATOM 2530 C CA . PRO A 1 341 ? 4.762 -11.563 9.268 1.00 97.12 341 PRO A CA 1
ATOM 2531 C C . PRO A 1 341 ? 3.494 -12.424 9.259 1.00 97.12 341 PRO A C 1
ATOM 2533 O O . PRO A 1 341 ? 2.473 -12.069 8.667 1.00 97.12 341 PRO A O 1
ATOM 2536 N N . PHE A 1 342 ? 3.540 -13.532 9.991 1.00 97.81 342 PHE A N 1
ATOM 2537 C CA . PHE A 1 342 ? 2.368 -14.304 10.395 1.00 97.81 342 PHE A CA 1
ATOM 2538 C C . PHE A 1 342 ? 1.737 -13.726 11.672 1.00 97.81 342 PHE A C 1
ATOM 2540 O O . PHE A 1 342 ? 2.422 -13.053 12.448 1.00 97.81 342 PHE A O 1
ATOM 2547 N N . PRO A 1 343 ? 0.460 -14.041 11.977 1.00 98.00 343 PRO A N 1
ATOM 2548 C CA . PRO A 1 343 ? -0.226 -13.450 13.123 1.00 98.00 343 PRO A CA 1
ATOM 2549 C C . PRO A 1 343 ? 0.500 -13.634 14.459 1.00 98.00 343 PRO A C 1
ATOM 2551 O O . PRO A 1 343 ? 0.588 -12.695 15.243 1.00 98.00 343 PRO A O 1
ATOM 2554 N N . HIS A 1 344 ? 1.067 -14.820 14.699 1.00 97.62 344 HIS A N 1
ATOM 2555 C CA . HIS A 1 344 ? 1.778 -15.124 15.941 1.00 97.62 344 HIS A CA 1
ATOM 2556 C C . HIS A 1 344 ? 3.064 -14.301 16.117 1.00 97.62 344 HIS A C 1
ATOM 2558 O O . HIS A 1 344 ? 3.441 -14.004 17.247 1.00 97.62 344 HIS A O 1
ATOM 2564 N N . GLU A 1 345 ? 3.721 -13.905 15.025 1.00 97.81 345 GLU A N 1
ATOM 2565 C CA . GLU A 1 345 ? 4.931 -13.080 15.069 1.00 97.81 345 GLU A CA 1
ATOM 2566 C C . GLU A 1 345 ? 4.590 -11.640 15.455 1.00 97.81 345 GLU A C 1
ATOM 2568 O O . GLU A 1 345 ? 5.283 -11.042 16.277 1.00 97.81 345 GLU A O 1
ATOM 2573 N N . VAL A 1 346 ? 3.484 -11.105 14.921 1.00 98.19 346 VAL A N 1
ATOM 2574 C CA . VAL A 1 346 ? 2.996 -9.765 15.280 1.00 98.19 346 VAL A CA 1
ATOM 2575 C C . VAL A 1 346 ? 2.593 -9.713 16.754 1.00 98.19 346 VAL A C 1
ATOM 2577 O O . VAL A 1 346 ? 2.993 -8.793 17.465 1.00 98.19 346 VAL A O 1
ATOM 2580 N N . GLU A 1 347 ? 1.860 -10.717 17.243 1.00 97.38 347 GLU A N 1
ATOM 2581 C CA . GLU A 1 347 ? 1.466 -10.790 18.659 1.00 97.38 347 GLU A CA 1
ATOM 2582 C C . GLU A 1 347 ? 2.683 -10.944 19.591 1.00 97.38 347 GLU A C 1
ATOM 2584 O O . GLU A 1 347 ? 2.738 -10.322 20.657 1.00 97.38 347 GLU A O 1
ATOM 2589 N N . ALA A 1 348 ? 3.695 -11.718 19.182 1.00 97.31 348 ALA A N 1
ATOM 2590 C CA . ALA A 1 348 ? 4.941 -11.855 19.932 1.00 97.31 348 ALA A CA 1
ATOM 2591 C C . ALA A 1 348 ? 5.713 -10.528 20.010 1.00 97.31 348 ALA A C 1
ATOM 2593 O O . ALA A 1 348 ? 6.145 -10.142 21.095 1.00 97.31 348 ALA A O 1
ATOM 2594 N N . ALA A 1 349 ? 5.830 -9.798 18.896 1.00 97.19 349 ALA A N 1
ATOM 2595 C CA . ALA A 1 349 ? 6.477 -8.487 18.852 1.00 97.19 349 ALA A CA 1
ATOM 2596 C C . ALA A 1 349 ? 5.745 -7.445 19.716 1.00 97.19 349 ALA A C 1
ATOM 2598 O O . ALA A 1 349 ? 6.375 -6.703 20.470 1.00 97.19 349 ALA A O 1
ATOM 2599 N N . LEU A 1 350 ? 4.408 -7.422 19.668 1.00 97.19 350 LEU A N 1
ATOM 2600 C CA . LEU A 1 350 ? 3.593 -6.552 20.521 1.00 97.19 350 LEU A CA 1
ATOM 2601 C C . LEU A 1 350 ? 3.763 -6.876 22.010 1.00 97.19 350 LEU A C 1
ATOM 2603 O O . LEU A 1 350 ? 3.848 -5.960 22.825 1.00 97.19 350 LEU A O 1
ATOM 2607 N N . THR A 1 351 ? 3.841 -8.163 22.359 1.00 97.25 351 THR A N 1
ATOM 2608 C CA . THR A 1 351 ? 4.069 -8.618 23.740 1.00 97.25 351 THR A CA 1
ATOM 2609 C C . THR A 1 351 ? 5.471 -8.254 24.229 1.00 97.25 351 THR A C 1
ATOM 2611 O O . THR A 1 351 ? 5.633 -7.834 25.372 1.00 97.25 351 THR A O 1
ATOM 2614 N N . ALA A 1 352 ? 6.483 -8.395 23.370 1.00 96.06 352 ALA A N 1
ATOM 2615 C CA . ALA A 1 352 ? 7.863 -8.039 23.686 1.00 96.06 352 ALA A CA 1
ATOM 2616 C C . ALA A 1 352 ? 8.072 -6.519 23.808 1.00 96.06 352 ALA A C 1
ATOM 2618 O O . ALA A 1 352 ? 8.954 -6.077 24.541 1.00 96.06 352 ALA A O 1
ATOM 2619 N N . GLY A 1 353 ? 7.271 -5.718 23.098 1.00 96.12 353 GLY A N 1
ATOM 2620 C CA . GLY A 1 353 ? 7.409 -4.262 23.057 1.00 96.12 353 GLY A CA 1
ATOM 2621 C C . GLY A 1 353 ? 8.588 -3.774 22.208 1.00 96.12 353 GLY A C 1
ATOM 2622 O O . GLY A 1 353 ? 8.896 -2.584 22.232 1.00 96.12 353 GLY A O 1
ATOM 2623 N N . SER A 1 354 ? 9.241 -4.666 21.459 1.00 93.88 354 SER A N 1
ATOM 2624 C CA . SER A 1 354 ? 10.320 -4.360 20.517 1.00 93.88 354 SER A CA 1
ATOM 2625 C C . SER A 1 354 ? 10.530 -5.505 19.518 1.00 93.88 354 SER A C 1
ATOM 2627 O O . SER A 1 354 ? 10.009 -6.609 19.692 1.00 93.88 354 SER A O 1
ATOM 2629 N N . VAL A 1 355 ? 11.305 -5.238 18.465 1.00 91.31 355 VAL A N 1
ATOM 2630 C CA . VAL A 1 355 ? 11.748 -6.227 17.476 1.00 91.31 355 VAL A CA 1
ATOM 2631 C C . VAL A 1 355 ? 13.272 -6.181 17.362 1.00 91.31 355 VAL A C 1
ATOM 2633 O O . VAL A 1 355 ? 13.851 -5.128 17.106 1.00 91.31 355 VAL A O 1
ATOM 2636 N N . THR A 1 356 ? 13.935 -7.324 17.519 1.00 87.25 356 THR A N 1
ATOM 2637 C CA . THR A 1 356 ? 15.385 -7.448 17.294 1.00 87.25 356 THR A CA 1
ATOM 2638 C C . THR A 1 356 ? 15.683 -7.898 15.867 1.00 87.25 356 THR A C 1
ATOM 2640 O O . THR A 1 356 ? 14.856 -8.569 15.237 1.00 87.25 356 THR A O 1
ATOM 2643 N N . ALA A 1 357 ? 16.868 -7.558 15.355 1.00 80.75 357 ALA A N 1
ATOM 2644 C CA . ALA A 1 357 ? 17.301 -8.027 14.046 1.00 80.75 357 ALA A CA 1
ATOM 2645 C C . ALA A 1 357 ? 17.361 -9.559 14.025 1.00 80.75 357 ALA A C 1
ATOM 2647 O O . ALA A 1 357 ? 17.882 -10.199 14.943 1.00 80.75 357 ALA A O 1
ATOM 2648 N N . THR A 1 358 ? 16.834 -10.162 12.961 1.00 69.88 358 THR A N 1
ATOM 2649 C CA . THR A 1 358 ? 17.037 -11.593 12.717 1.00 69.88 358 THR A CA 1
ATOM 2650 C C . THR A 1 358 ? 18.211 -11.730 11.758 1.00 69.88 358 THR A C 1
ATOM 2652 O O . THR A 1 358 ? 18.070 -11.487 10.562 1.00 69.88 358 THR A O 1
ATOM 2655 N N . THR A 1 359 ? 19.390 -12.093 12.266 1.00 49.88 359 THR A N 1
ATOM 2656 C CA . THR A 1 359 ? 20.521 -12.431 11.391 1.00 49.88 359 THR A CA 1
ATOM 2657 C C . THR A 1 359 ? 20.191 -13.724 10.641 1.00 49.88 359 THR A C 1
ATOM 2659 O O . THR A 1 359 ? 19.785 -14.703 11.278 1.00 49.88 359 THR A O 1
ATOM 2662 N N . PRO A 1 360 ? 20.365 -13.788 9.308 1.00 44.47 360 PRO A N 1
ATOM 2663 C CA . PRO A 1 360 ? 20.292 -15.059 8.605 1.00 44.47 360 PRO A CA 1
ATOM 2664 C C . PRO A 1 360 ? 21.354 -15.995 9.190 1.00 44.47 360 PRO A C 1
ATOM 2666 O O . PRO A 1 360 ? 22.532 -15.637 9.251 1.00 44.47 360 PRO A O 1
ATOM 2669 N N . ARG A 1 361 ? 20.966 -17.197 9.633 1.00 34.59 361 ARG A N 1
ATOM 2670 C CA . ARG A 1 361 ? 21.956 -18.248 9.894 1.00 34.59 361 ARG A CA 1
ATOM 2671 C C . ARG A 1 361 ? 22.571 -18.643 8.544 1.00 34.59 361 ARG A C 1
ATOM 2673 O O . ARG A 1 361 ? 21.796 -18.986 7.653 1.00 34.59 361 ARG A O 1
ATOM 2680 N N . PRO A 1 362 ? 23.908 -18.646 8.388 1.00 34.88 362 PRO A N 1
ATOM 2681 C CA . PRO A 1 362 ? 24.551 -18.977 7.113 1.00 34.88 362 PRO A CA 1
ATOM 2682 C C . PRO A 1 362 ? 24.207 -20.382 6.581 1.00 34.88 362 PRO A C 1
ATOM 2684 O O . PRO A 1 362 ? 24.324 -20.612 5.384 1.00 34.88 362 PRO A O 1
ATOM 2687 N N . ASP A 1 363 ? 23.711 -21.281 7.441 1.00 31.44 363 ASP A N 1
ATOM 2688 C CA . ASP A 1 363 ? 23.406 -22.681 7.107 1.00 31.44 363 ASP A CA 1
ATOM 2689 C C . ASP A 1 363 ? 21.901 -23.022 7.077 1.00 31.44 363 ASP A C 1
ATOM 2691 O O . ASP A 1 363 ? 21.533 -24.198 7.037 1.00 31.44 363 ASP A O 1
ATOM 2695 N N . ALA A 1 364 ? 21.001 -22.035 7.142 1.00 30.47 364 ALA A N 1
ATOM 2696 C CA . ALA A 1 364 ? 19.566 -22.307 7.052 1.00 30.47 364 ALA A CA 1
ATOM 2697 C C . ALA A 1 364 ? 19.130 -22.363 5.574 1.00 30.47 364 ALA A C 1
ATOM 2699 O O . ALA A 1 364 ? 19.309 -21.373 4.860 1.00 30.47 364 ALA A O 1
ATOM 2700 N N . PRO A 1 365 ? 18.558 -23.480 5.080 1.00 29.16 365 PRO A N 1
ATOM 2701 C CA . PRO A 1 365 ? 17.980 -23.504 3.742 1.00 29.16 365 PRO A CA 1
ATOM 2702 C C . PRO A 1 365 ? 16.874 -22.448 3.655 1.00 29.16 365 PRO A C 1
ATOM 2704 O O . PRO A 1 365 ? 16.157 -22.229 4.631 1.00 29.16 365 PRO A O 1
ATOM 2707 N N . ALA A 1 366 ? 16.743 -21.799 2.494 1.00 34.41 366 ALA A N 1
ATOM 2708 C CA . ALA A 1 366 ? 15.667 -20.851 2.231 1.00 34.41 366 ALA A CA 1
ATOM 2709 C C . ALA A 1 366 ? 14.321 -21.498 2.601 1.00 34.41 366 ALA A C 1
ATOM 2711 O O . ALA A 1 366 ? 13.906 -22.484 1.982 1.00 34.41 366 ALA A O 1
ATOM 2712 N N . GLU A 1 367 ? 13.673 -20.988 3.650 1.00 35.75 367 GLU A N 1
ATOM 2713 C CA . GLU A 1 367 ? 12.343 -21.443 4.042 1.00 35.75 367 GLU A CA 1
ATOM 2714 C C . GLU A 1 367 ? 11.394 -21.183 2.866 1.00 35.75 367 GLU A C 1
ATOM 2716 O O . GLU A 1 367 ? 11.162 -20.042 2.471 1.00 35.75 367 GLU A O 1
ATOM 2721 N N . GLY A 1 368 ? 10.936 -22.273 2.245 1.00 35.44 368 GLY A N 1
ATOM 2722 C CA . GLY A 1 368 ? 10.238 -22.258 0.956 1.00 35.44 368 GLY A CA 1
ATOM 2723 C C . GLY A 1 368 ? 10.406 -23.534 0.123 1.00 35.44 368 GLY A C 1
ATOM 2724 O O . GLY A 1 368 ? 9.651 -23.752 -0.816 1.00 35.44 368 GLY A O 1
ATOM 2725 N N . THR A 1 369 ? 11.326 -24.436 0.479 1.00 30.25 369 THR A N 1
ATOM 2726 C CA . THR A 1 369 ? 11.345 -25.780 -0.127 1.00 30.25 369 THR A CA 1
ATOM 2727 C C . THR A 1 369 ? 10.446 -26.706 0.700 1.00 30.25 369 THR A C 1
ATOM 2729 O O . THR A 1 369 ? 10.700 -26.838 1.901 1.00 30.25 369 THR A O 1
ATOM 2732 N N . PRO A 1 370 ? 9.414 -27.370 0.138 1.00 30.62 370 PRO A N 1
ATOM 2733 C CA . PRO A 1 370 ? 8.739 -28.433 0.869 1.00 30.62 370 PRO A CA 1
ATOM 2734 C C . PRO A 1 370 ? 9.789 -29.483 1.229 1.00 30.62 370 PRO A C 1
ATOM 2736 O O . PRO A 1 370 ? 10.621 -29.837 0.392 1.00 30.62 370 PRO A O 1
ATOM 2739 N N . ALA A 1 371 ? 9.776 -29.940 2.483 1.00 30.30 371 ALA A N 1
ATOM 2740 C CA . ALA A 1 371 ? 10.675 -30.979 2.958 1.00 30.30 371 ALA A CA 1
ATOM 2741 C C . ALA A 1 371 ? 10.689 -32.131 1.946 1.00 30.30 371 ALA A C 1
ATOM 2743 O O . ALA A 1 371 ? 9.676 -32.808 1.748 1.00 30.30 371 ALA A O 1
ATOM 2744 N N . ALA A 1 372 ? 11.829 -32.334 1.283 1.00 35.03 372 ALA A N 1
ATOM 2745 C CA . ALA A 1 372 ? 12.052 -33.546 0.524 1.00 35.03 372 ALA A CA 1
ATOM 2746 C C . ALA A 1 372 ? 11.830 -34.708 1.494 1.00 35.03 372 ALA A C 1
ATOM 2748 O O . ALA A 1 372 ? 12.415 -34.739 2.581 1.00 35.03 372 ALA A O 1
ATOM 2749 N N . ALA A 1 373 ? 10.936 -35.626 1.127 1.00 35.84 373 ALA A N 1
ATOM 2750 C CA . ALA A 1 373 ? 10.750 -36.861 1.862 1.00 35.84 373 ALA A CA 1
ATOM 2751 C C . ALA A 1 373 ? 12.131 -37.488 2.107 1.00 35.84 373 ALA A C 1
ATOM 2753 O O . ALA A 1 373 ? 12.910 -37.681 1.173 1.00 35.84 373 ALA A O 1
ATOM 2754 N N . SER A 1 374 ? 12.435 -37.733 3.380 1.00 31.20 374 SER A N 1
ATOM 2755 C CA . SER A 1 374 ? 13.693 -38.326 3.828 1.00 31.20 374 SER A CA 1
ATOM 2756 C C . SER A 1 374 ? 14.011 -39.582 2.999 1.00 31.20 374 SER A C 1
ATOM 2758 O O . SER A 1 374 ? 13.121 -40.429 2.854 1.00 31.20 374 SER A O 1
ATOM 2760 N N . PRO A 1 375 ? 15.227 -39.747 2.442 1.00 33.91 375 PRO A N 1
ATOM 2761 C CA . PRO A 1 375 ? 15.576 -40.985 1.770 1.00 33.91 375 PRO A CA 1
ATOM 2762 C C . PRO A 1 375 ? 15.654 -42.078 2.836 1.00 33.91 375 PRO A C 1
ATOM 2764 O O . PRO A 1 375 ? 16.502 -42.047 3.729 1.00 33.91 375 PRO A O 1
ATOM 2767 N N . ALA A 1 376 ? 14.731 -43.035 2.769 1.00 34.06 376 ALA A N 1
ATOM 2768 C CA . ALA A 1 376 ? 14.812 -44.240 3.574 1.00 34.06 376 ALA A CA 1
ATOM 2769 C C . ALA A 1 376 ? 16.177 -44.914 3.342 1.00 34.06 376 ALA A C 1
ATOM 2771 O O . ALA A 1 376 ? 16.637 -45.046 2.206 1.00 34.06 376 ALA A O 1
ATOM 2772 N N . ALA A 1 377 ? 16.828 -45.306 4.438 1.00 34.28 377 ALA A N 1
ATOM 2773 C CA . ALA A 1 377 ? 18.113 -45.995 4.439 1.00 34.28 377 ALA A CA 1
ATOM 2774 C C . ALA A 1 377 ? 18.094 -47.243 3.527 1.00 34.28 377 ALA A C 1
ATOM 2776 O O . ALA A 1 377 ? 17.070 -47.931 3.464 1.00 34.28 377 ALA A O 1
ATOM 2777 N N . PRO A 1 378 ? 19.210 -47.589 2.858 1.00 32.97 378 PRO A N 1
ATOM 2778 C CA . PRO A 1 378 ? 19.262 -48.766 2.005 1.00 32.97 378 PRO A CA 1
ATOM 2779 C C . PRO A 1 378 ? 19.264 -50.027 2.876 1.00 32.97 378 PRO A C 1
ATOM 2781 O O . PRO A 1 378 ? 20.260 -50.366 3.516 1.00 32.97 378 PRO A O 1
ATOM 2784 N N . THR A 1 379 ? 18.144 -50.744 2.905 1.00 35.25 379 THR A N 1
ATOM 2785 C CA . THR A 1 379 ? 18.093 -52.110 3.423 1.00 35.25 379 THR A CA 1
ATOM 2786 C C . THR A 1 379 ? 18.588 -53.062 2.335 1.00 35.25 379 THR A C 1
ATOM 2788 O O . THR A 1 379 ? 17.916 -53.325 1.342 1.00 35.25 379 THR A O 1
ATOM 2791 N N . ASN A 1 380 ? 19.800 -53.586 2.518 1.00 39.53 380 ASN A N 1
ATOM 2792 C CA . ASN A 1 380 ? 20.304 -54.712 1.738 1.00 39.53 380 ASN A CA 1
ATOM 2793 C C . ASN A 1 380 ? 19.488 -55.971 2.075 1.00 39.53 380 ASN A C 1
ATOM 2795 O O . ASN A 1 380 ? 19.711 -56.600 3.109 1.00 39.53 380 ASN A O 1
ATOM 2799 N N . ALA A 1 381 ? 18.575 -56.354 1.185 1.00 39.47 381 ALA A N 1
ATOM 2800 C CA . ALA A 1 381 ? 17.985 -57.688 1.130 1.00 39.47 381 ALA A CA 1
ATOM 2801 C C . ALA A 1 381 ? 17.885 -58.132 -0.345 1.00 39.47 381 ALA A C 1
ATOM 2803 O O . ALA A 1 381 ? 17.511 -57.320 -1.194 1.00 39.47 381 ALA A O 1
ATOM 2804 N N . PRO A 1 382 ? 18.248 -59.382 -0.689 1.00 40.31 382 PRO A N 1
ATOM 2805 C CA . PRO A 1 382 ? 18.220 -59.860 -2.071 1.00 40.31 382 PRO A CA 1
ATOM 2806 C C . PRO A 1 382 ? 16.773 -60.000 -2.584 1.00 40.31 382 PRO A C 1
ATOM 2808 O O . PRO A 1 382 ? 15.870 -60.269 -1.787 1.00 40.31 382 PRO A O 1
ATOM 2811 N N . PRO A 1 383 ? 16.522 -59.844 -3.899 1.00 39.19 383 PRO A N 1
ATOM 2812 C CA . PRO A 1 383 ? 15.165 -59.849 -4.433 1.00 39.19 383 PRO A CA 1
ATOM 2813 C C . PRO A 1 383 ? 14.547 -61.251 -4.358 1.00 39.19 383 PRO A C 1
ATOM 2815 O O . PRO A 1 383 ? 15.113 -62.226 -4.854 1.00 39.19 383 PRO A O 1
ATOM 2818 N N . ALA A 1 384 ? 13.358 -61.339 -3.760 1.00 43.31 384 ALA A N 1
ATOM 2819 C CA . ALA A 1 384 ? 12.497 -62.513 -3.840 1.00 43.31 384 ALA A CA 1
ATOM 2820 C C . ALA A 1 384 ? 11.789 -62.555 -5.206 1.00 43.31 384 ALA A C 1
ATOM 2822 O O . ALA A 1 384 ? 11.354 -61.529 -5.729 1.00 43.31 384 ALA A O 1
ATOM 2823 N N . ALA A 1 385 ? 11.701 -63.754 -5.782 1.00 46.25 385 ALA A N 1
ATOM 2824 C CA . ALA A 1 385 ? 11.128 -64.025 -7.097 1.00 46.25 385 ALA A CA 1
ATOM 2825 C C . ALA A 1 385 ? 9.659 -63.574 -7.229 1.00 46.25 385 ALA A C 1
ATOM 2827 O O . ALA A 1 385 ? 8.863 -63.710 -6.299 1.00 46.25 385 ALA A O 1
ATOM 2828 N N . SER A 1 386 ? 9.301 -63.073 -8.414 1.00 48.12 386 SER A N 1
ATOM 2829 C CA . SER A 1 386 ? 7.940 -62.659 -8.771 1.00 48.12 386 SER A CA 1
ATOM 2830 C C . SER A 1 386 ? 6.942 -63.832 -8.725 1.00 48.12 386 SER A C 1
ATOM 2832 O O . SER A 1 386 ? 7.274 -64.919 -9.205 1.00 48.12 386 SER A O 1
ATOM 2834 N N . PRO A 1 387 ? 5.711 -63.637 -8.214 1.00 50.31 387 PRO A N 1
ATOM 2835 C CA . PRO A 1 387 ? 4.650 -64.636 -8.321 1.00 50.31 387 PRO A CA 1
ATOM 2836 C C . PRO A 1 387 ? 4.051 -64.664 -9.746 1.00 50.31 387 PRO A C 1
ATOM 2838 O O . PRO A 1 387 ? 4.101 -63.652 -10.450 1.00 50.31 387 PRO A O 1
ATOM 2841 N N . PRO A 1 388 ? 3.485 -65.802 -10.194 1.00 50.00 388 PRO A N 1
ATOM 2842 C CA . PRO A 1 388 ? 2.887 -65.925 -11.524 1.00 50.00 388 PRO A CA 1
ATOM 2843 C C . PRO A 1 388 ? 1.557 -65.148 -11.639 1.00 50.00 388 PRO A C 1
ATOM 2845 O O . PRO A 1 388 ? 0.902 -64.904 -10.622 1.00 50.00 388 PRO A O 1
ATOM 2848 N N . PRO A 1 389 ? 1.130 -64.771 -12.861 1.00 49.69 389 PRO A N 1
ATOM 2849 C CA . PRO A 1 389 ? -0.106 -64.021 -13.074 1.00 49.69 389 PRO A CA 1
ATOM 2850 C C . PRO A 1 389 ? -1.362 -64.873 -12.819 1.00 49.69 389 PRO A C 1
ATOM 2852 O O . PRO A 1 389 ? -1.380 -66.080 -13.067 1.00 49.69 389 PRO A O 1
ATOM 2855 N N . ALA A 1 390 ? -2.422 -64.217 -12.337 1.00 58.22 390 ALA A N 1
ATOM 2856 C CA . ALA A 1 390 ? -3.739 -64.802 -12.082 1.00 58.22 390 ALA A CA 1
ATOM 2857 C C . ALA A 1 390 ? -4.491 -65.164 -13.389 1.00 58.22 390 ALA A C 1
ATOM 2859 O O . ALA A 1 390 ? -4.268 -64.516 -14.415 1.00 58.22 390 ALA A O 1
ATOM 2860 N N . PRO A 1 391 ? -5.383 -66.178 -13.378 1.00 47.56 391 PRO A N 1
ATOM 2861 C CA . PRO A 1 391 ? -6.116 -66.612 -14.569 1.00 47.56 391 PRO A CA 1
ATOM 2862 C C . PRO A 1 391 ? -7.213 -65.617 -14.991 1.00 47.56 391 PRO A C 1
ATOM 2864 O O . PRO A 1 391 ? -7.861 -64.995 -14.153 1.00 47.56 391 PRO A O 1
ATOM 2867 N N . ALA A 1 392 ? -7.418 -65.498 -16.307 1.00 48.16 392 ALA A N 1
ATOM 2868 C CA . ALA A 1 392 ? -8.388 -64.607 -16.945 1.00 48.16 392 ALA A CA 1
ATOM 2869 C C . ALA A 1 392 ? -9.854 -65.038 -16.724 1.00 48.16 392 ALA A C 1
ATOM 2871 O O . ALA A 1 392 ? -10.172 -66.228 -16.759 1.00 48.16 392 ALA A O 1
ATOM 2872 N N . GLU A 1 393 ? -10.743 -64.054 -16.541 1.00 54.47 393 GLU A N 1
ATOM 2873 C CA . GLU A 1 393 ? -12.199 -64.229 -16.428 1.00 54.47 393 GLU A CA 1
ATOM 2874 C C . GLU A 1 393 ? -12.854 -64.696 -17.748 1.00 54.47 393 GLU A C 1
ATOM 2876 O O . GLU A 1 393 ? -12.399 -64.320 -18.833 1.00 54.47 393 GLU A O 1
ATOM 2881 N N . PRO A 1 394 ? -13.945 -65.489 -17.689 1.00 50.03 394 PRO A N 1
ATOM 2882 C CA . PRO A 1 394 ? -14.674 -65.935 -18.874 1.00 50.03 394 PRO A CA 1
ATOM 2883 C C . PRO A 1 394 ? -15.620 -64.844 -19.428 1.00 50.03 394 PRO A C 1
ATOM 2885 O O . PRO A 1 394 ? -16.137 -64.027 -18.665 1.00 50.03 394 PRO A O 1
ATOM 2888 N N . PRO A 1 395 ? -15.896 -64.833 -20.748 1.00 53.19 395 PRO A N 1
ATOM 2889 C CA . PRO A 1 395 ? -16.702 -63.793 -21.388 1.00 53.19 395 PRO A CA 1
ATOM 2890 C C . PRO A 1 395 ? -18.215 -63.945 -21.113 1.00 53.19 395 PRO A C 1
ATOM 2892 O O . PRO A 1 395 ? -18.692 -65.059 -20.876 1.00 53.19 395 PRO A O 1
ATOM 2895 N N . PRO A 1 396 ? -18.995 -62.847 -21.182 1.00 53.31 396 PRO A N 1
ATOM 2896 C CA . PRO A 1 396 ? -20.424 -62.854 -20.873 1.00 53.31 396 PRO A CA 1
ATOM 2897 C C . PRO A 1 396 ? -21.279 -63.515 -21.969 1.00 53.31 396 PRO A C 1
ATOM 2899 O O . PRO A 1 396 ? -20.962 -63.470 -23.158 1.00 53.31 396 PRO A O 1
ATOM 2902 N N . ALA A 1 397 ? -22.398 -64.112 -21.547 1.00 44.50 397 ALA A N 1
ATOM 2903 C CA . ALA A 1 397 ? -23.364 -64.803 -22.399 1.00 44.50 397 ALA A CA 1
ATOM 2904 C C . ALA A 1 397 ? -24.133 -63.855 -23.345 1.00 44.50 397 ALA A C 1
ATOM 2906 O O . ALA A 1 397 ? -24.477 -62.729 -22.990 1.00 44.50 397 ALA A O 1
ATOM 2907 N N . ALA A 1 398 ? -24.413 -64.347 -24.555 1.00 45.53 398 ALA A N 1
ATOM 2908 C CA . ALA A 1 398 ? -25.004 -63.613 -25.673 1.00 45.53 398 ALA A CA 1
ATOM 2909 C C . ALA A 1 398 ? -26.500 -63.273 -25.493 1.00 45.53 398 ALA A C 1
ATOM 2911 O O . ALA A 1 398 ? -27.292 -64.099 -25.040 1.00 45.53 398 ALA A O 1
ATOM 2912 N N . ALA A 1 399 ? -26.891 -62.074 -25.937 1.00 55.56 399 ALA A N 1
ATOM 2913 C CA . ALA A 1 399 ? -28.284 -61.645 -26.100 1.00 55.56 399 ALA A CA 1
ATOM 2914 C C . ALA A 1 399 ? -28.907 -62.210 -27.405 1.00 55.56 399 ALA A C 1
ATOM 2916 O O . ALA A 1 399 ? -28.178 -62.430 -28.377 1.00 55.56 399 ALA A O 1
ATOM 2917 N N . PRO A 1 400 ? -30.235 -62.443 -27.466 1.00 45.06 400 PRO A N 1
ATOM 2918 C CA . PRO A 1 400 ? -30.883 -63.084 -28.614 1.00 45.06 400 PRO A CA 1
ATOM 2919 C C . PRO A 1 400 ? -31.004 -62.150 -29.835 1.00 45.06 400 PRO A C 1
ATOM 2921 O O . PRO A 1 400 ? -31.314 -60.967 -29.702 1.00 45.06 400 PRO A O 1
ATOM 2924 N N . GLN A 1 401 ? -30.772 -62.700 -31.035 1.00 53.88 401 GLN A N 1
ATOM 2925 C CA . GLN A 1 401 ? -30.814 -61.981 -32.318 1.00 53.88 401 GLN A CA 1
ATOM 2926 C C . GLN A 1 401 ? -32.249 -61.648 -32.785 1.00 53.88 401 GLN A C 1
ATOM 2928 O O . GLN A 1 401 ? -33.147 -62.478 -32.625 1.00 53.88 401 GLN A O 1
ATOM 2933 N N . PRO A 1 402 ? -32.470 -60.490 -33.442 1.00 55.03 402 PRO A N 1
ATOM 2934 C CA . PRO A 1 402 ? -33.698 -60.202 -34.184 1.00 55.03 402 PRO A CA 1
ATOM 2935 C C . PRO A 1 402 ? -33.742 -60.937 -35.547 1.00 55.03 402 PRO A C 1
ATOM 2937 O O . PRO A 1 402 ? -32.690 -61.271 -36.097 1.00 55.03 402 PRO A O 1
ATOM 2940 N N . PRO A 1 403 ? -34.940 -61.192 -36.115 1.00 57.91 403 PRO A N 1
ATOM 2941 C CA . PRO A 1 403 ? -35.098 -61.970 -37.346 1.00 57.91 403 PRO A CA 1
ATOM 2942 C C . PRO A 1 403 ? -34.579 -61.234 -38.601 1.00 57.91 403 PRO A C 1
ATOM 2944 O O . PRO A 1 403 ? -34.572 -60.001 -38.638 1.00 57.91 403 PRO A O 1
ATOM 2947 N N . PRO A 1 404 ? -34.165 -61.973 -39.651 1.00 59.62 404 PRO A N 1
ATOM 2948 C CA . PRO A 1 404 ? -33.529 -61.400 -40.836 1.00 59.62 404 PRO A CA 1
ATOM 2949 C C . PRO A 1 404 ? -34.512 -60.664 -41.760 1.00 59.62 404 PRO A C 1
ATOM 2951 O O . PRO A 1 404 ? -35.633 -61.113 -42.003 1.00 59.62 404 PRO A O 1
ATOM 2954 N N . ALA A 1 405 ? -34.047 -59.545 -42.322 1.00 55.91 405 ALA A N 1
ATOM 2955 C CA . ALA A 1 405 ? -34.744 -58.762 -43.339 1.00 55.91 405 ALA A CA 1
ATOM 2956 C C . ALA A 1 405 ? -34.761 -59.476 -44.715 1.00 55.91 405 ALA A C 1
ATOM 2958 O O . ALA A 1 405 ? -33.779 -60.133 -45.072 1.00 55.91 405 ALA A O 1
ATOM 2959 N N . PRO A 1 406 ? -35.836 -59.338 -45.518 1.00 54.72 406 PRO A N 1
ATOM 2960 C CA . PRO A 1 406 ? -35.934 -59.957 -46.839 1.00 54.72 406 PRO A CA 1
ATOM 2961 C C . PRO A 1 406 ? -35.018 -59.297 -47.887 1.00 54.72 406 PRO A C 1
ATOM 2963 O O . PRO A 1 406 ? -34.764 -58.093 -47.868 1.00 54.72 406 PRO A O 1
ATOM 2966 N N . ALA A 1 407 ? -34.526 -60.123 -48.815 1.00 51.84 407 ALA A N 1
ATOM 2967 C CA . ALA A 1 407 ? -33.560 -59.777 -49.856 1.00 51.84 407 ALA A CA 1
ATOM 2968 C C . ALA A 1 407 ? -34.100 -58.804 -50.927 1.00 51.84 407 ALA A C 1
ATOM 2970 O O . ALA A 1 407 ? -35.283 -58.794 -51.262 1.00 51.84 407 ALA A O 1
ATOM 2971 N N . LYS A 1 408 ? -33.174 -58.011 -51.486 1.00 40.38 408 LYS A N 1
ATOM 2972 C CA . LYS A 1 408 ? -33.369 -56.978 -52.516 1.00 40.38 408 LYS A CA 1
ATOM 2973 C C . LYS A 1 408 ? -34.034 -57.524 -53.790 1.00 40.38 408 LYS A C 1
ATOM 2975 O O . LYS A 1 408 ? -33.509 -58.445 -54.411 1.00 40.38 408 LYS A O 1
ATOM 2980 N N . ALA A 1 409 ? -35.119 -56.883 -54.222 1.00 52.75 409 ALA A N 1
ATOM 2981 C CA . ALA A 1 409 ? -35.653 -56.999 -55.578 1.00 52.75 409 ALA A CA 1
ATOM 2982 C C . ALA A 1 409 ? -34.940 -56.005 -56.518 1.00 52.75 409 ALA A C 1
ATOM 2984 O O . ALA A 1 409 ? -34.655 -54.872 -56.130 1.00 52.75 409 ALA A O 1
ATOM 2985 N N . ASN A 1 410 ? -34.640 -56.447 -57.743 1.00 48.50 410 ASN A N 1
ATOM 2986 C CA . ASN A 1 410 ? -34.042 -55.631 -58.805 1.00 48.50 410 ASN A CA 1
ATOM 2987 C C . ASN A 1 410 ? -34.956 -54.456 -59.211 1.00 48.50 410 ASN A C 1
ATOM 2989 O O . ASN A 1 410 ? -36.178 -54.618 -59.206 1.00 48.50 410 ASN A O 1
ATOM 2993 N N . PRO A 1 411 ? -34.394 -53.299 -59.610 1.00 56.19 411 PRO A N 1
ATOM 2994 C CA . PRO A 1 411 ? -35.187 -52.147 -60.027 1.00 56.19 411 PRO A CA 1
ATOM 2995 C C . PRO A 1 411 ? -35.833 -52.377 -61.410 1.00 56.19 411 PRO A C 1
ATOM 2997 O O . PRO A 1 411 ? -35.141 -52.812 -62.333 1.00 56.19 411 PRO A O 1
ATOM 3000 N N . PRO A 1 412 ? -37.130 -52.066 -61.595 1.00 59.19 412 PRO A N 1
ATOM 3001 C CA . PRO A 1 412 ? -37.725 -51.907 -62.919 1.00 59.19 412 PRO A CA 1
ATOM 3002 C C . PRO A 1 412 ? -37.361 -50.533 -63.528 1.00 59.19 412 PRO A C 1
ATOM 3004 O O . PRO A 1 412 ? -36.976 -49.617 -62.796 1.00 59.19 412 PRO A O 1
ATOM 3007 N N . PRO A 1 413 ? -37.440 -50.380 -64.864 1.00 50.06 413 PRO A N 1
ATOM 3008 C CA . PRO A 1 413 ? -36.900 -49.227 -65.578 1.00 50.06 413 PRO A CA 1
ATOM 3009 C C . PRO A 1 413 ? -37.725 -47.950 -65.369 1.00 50.06 413 PRO A C 1
ATOM 3011 O O . PRO A 1 413 ? -38.936 -47.983 -65.154 1.00 50.06 413 PRO A O 1
ATOM 3014 N N . THR A 1 414 ? -37.031 -46.820 -65.474 1.00 52.84 414 THR A N 1
ATOM 3015 C CA . THR A 1 414 ? -37.536 -45.445 -65.419 1.00 52.84 414 THR A CA 1
ATOM 3016 C C . THR A 1 414 ? -38.614 -45.158 -66.470 1.00 52.84 414 THR A C 1
ATOM 3018 O O . THR A 1 414 ? -38.367 -45.370 -67.660 1.00 52.84 414 THR A O 1
ATOM 3021 N N . PRO A 1 415 ? -39.757 -44.561 -66.086 1.00 51.09 415 PRO A N 1
ATOM 3022 C CA . PRO A 1 415 ? -40.586 -43.795 -66.996 1.00 51.09 415 PRO A CA 1
ATOM 3023 C C . PRO A 1 415 ? -40.210 -42.310 -66.945 1.00 51.09 415 PRO A C 1
ATOM 3025 O O . PRO A 1 415 ? -40.073 -41.695 -65.891 1.00 51.09 415 PRO A O 1
ATOM 3028 N N . THR A 1 416 ? -40.044 -41.763 -68.140 1.00 45.44 416 THR A N 1
ATOM 3029 C CA . THR A 1 416 ? -39.983 -40.347 -68.497 1.00 45.44 416 THR A CA 1
ATOM 3030 C C . THR A 1 416 ? -41.149 -39.546 -67.917 1.00 45.44 416 THR A C 1
ATOM 3032 O O . THR A 1 416 ? -42.300 -39.893 -68.180 1.00 45.44 416 THR A O 1
ATOM 3035 N N . GLU A 1 417 ? -40.868 -38.424 -67.251 1.00 43.12 417 GLU A N 1
ATOM 3036 C CA . GLU A 1 417 ? -41.856 -37.361 -67.051 1.00 43.12 417 GLU A CA 1
ATOM 3037 C C . GLU A 1 417 ? -41.636 -36.226 -68.050 1.00 43.12 417 GLU A C 1
ATOM 3039 O O . GLU A 1 417 ? -40.633 -35.511 -68.058 1.00 43.12 417 GLU A O 1
ATOM 3044 N N . SER A 1 418 ? -42.631 -36.092 -68.915 1.00 42.31 418 SER A N 1
ATOM 3045 C CA . SER A 1 418 ? -42.998 -34.874 -69.608 1.00 42.31 418 SER A CA 1
ATOM 3046 C C . SER A 1 418 ? -43.635 -33.878 -68.631 1.00 42.31 418 SER A C 1
ATOM 3048 O O . SER A 1 418 ? -44.676 -34.179 -68.061 1.00 42.31 418 SER A O 1
ATOM 3050 N N . GLY A 1 419 ? -43.084 -32.667 -68.565 1.00 37.53 419 GLY A N 1
ATOM 3051 C CA . GLY A 1 419 ? -43.870 -31.433 -68.677 1.00 37.53 419 GLY A CA 1
ATOM 3052 C C . GLY A 1 419 ? -44.610 -30.868 -67.451 1.00 37.53 419 GLY A C 1
ATOM 3053 O O . GLY A 1 419 ? -45.633 -31.388 -67.032 1.00 37.53 419 GLY A O 1
ATOM 3054 N N . ALA A 1 420 ? -44.183 -29.642 -67.120 1.00 43.19 420 ALA A N 1
ATOM 3055 C CA . ALA A 1 420 ? -45.002 -28.427 -66.962 1.00 43.19 420 ALA A CA 1
ATOM 3056 C C . ALA A 1 420 ? -45.343 -27.919 -65.541 1.00 43.19 420 ALA A C 1
ATOM 3058 O O . ALA A 1 420 ? -46.208 -28.440 -64.857 1.00 43.19 420 ALA A O 1
ATOM 3059 N N . ALA A 1 421 ? -44.669 -26.806 -65.217 1.00 43.28 421 ALA A N 1
ATOM 3060 C CA . ALA A 1 421 ? -45.185 -25.497 -64.790 1.00 43.28 421 ALA A CA 1
ATOM 3061 C C . ALA A 1 421 ? -46.179 -25.349 -63.614 1.00 43.28 421 ALA A C 1
ATOM 3063 O O . ALA A 1 421 ? -47.287 -25.877 -63.644 1.00 43.28 421 ALA A O 1
ATOM 3064 N N . SER A 1 422 ? -45.784 -24.386 -62.759 1.00 41.91 422 SER A N 1
ATOM 3065 C CA . SER A 1 422 ? -46.531 -23.583 -61.768 1.00 41.91 422 SER A CA 1
ATOM 3066 C C . SER A 1 422 ? -46.629 -24.112 -60.344 1.00 41.91 422 SER A C 1
ATOM 3068 O O . SER A 1 422 ? -47.258 -25.163 -60.115 1.00 41.91 422 SER A O 1
#

Organism: NCBI:txid887462

Mean predicted aligned error: 12.35 Å

Solvent-accessible surface area (backbone atoms only — not comparable to full-atom values): 23734 Å² total; per-residue (Å²): 128,82,82,62,40,47,33,36,22,32,27,42,51,32,38,30,37,39,50,76,55,69,71,43,58,69,94,71,48,89,50,69,46,82,40,62,29,36,57,39,45,30,18,34,40,16,22,18,48,58,72,39,52,24,32,42,41,35,26,26,4,70,45,74,63,27,56,49,46,54,52,50,33,52,76,45,54,27,44,52,89,49,50,43,67,35,88,88,30,61,48,26,42,31,42,44,36,40,36,64,73,83,48,65,57,74,50,76,50,42,76,99,52,35,24,27,37,64,39,51,54,90,74,56,64,50,63,59,57,35,53,16,47,27,35,38,39,40,38,61,34,56,51,42,74,44,11,24,62,18,52,53,46,48,38,59,58,23,63,52,44,66,43,22,35,35,35,36,55,70,55,75,92,65,46,84,75,65,92,81,65,78,80,82,65,76,91,74,88,66,80,83,79,82,78,96,69,84,87,77,84,85,77,88,84,63,89,66,76,59,97,80,61,75,60,57,68,73,55,31,53,53,41,50,59,51,36,62,34,19,35,27,39,36,28,39,44,70,28,31,22,41,55,60,75,26,59,54,66,68,57,24,32,52,44,43,39,72,49,54,20,45,34,19,36,38,36,51,66,89,69,13,35,40,36,40,35,74,90,69,54,73,27,79,41,69,53,49,51,55,43,48,49,22,65,60,47,13,68,22,21,20,47,8,33,39,53,50,25,61,78,67,69,54,56,68,53,58,26,51,53,50,9,39,30,25,14,29,52,14,14,13,24,84,50,41,55,89,38,42,49,40,62,69,55,35,54,48,32,61,73,67,61,38,39,71,58,59,76,81,60,96,83,61,74,73,90,83,66,78,81,74,78,76,81,78,76,88,77,92,70,82,87,78,82,82,80,82,83,81,87,83,84,82,83,84,84,84,82,86,82,81,84,83,80,85,80,87,79,82,84,79,84,87,80,87,83,80,84,82,88,135

Sequence (422 aa):
MPEPYDVITMGRIGVDLYPLQTGLPLARVEAFGKFLGGSPTNVAVAAARLGRRVAVVTRTGQDAFGEYLHQQLREFGVDDRWVTAVGEYPTPVTFCEIFPPDDFPLYFYRQPKAPDLDIHASELDLEAVRSARVFWMTGTGLCAEPSCSATLAALRARNRSGITVFDLDWRPMFWESPPGAAADGPLDNRPNSAADGPPDTAANNRPRPAADAPPHPAASARYREALAHATVAVGNLDECEIATGEREPYAAARALLAAGVELAVVKQGPGGVLAVHRDGTVADVPPLPVEVVNGLGAGDAFGGALCHGLLAGWDTARIMRYANAAGAIVASRLACSSAMPFPHEVEAALTAGSVTATTPRPDAPAEGTPAAASPAAPTNAPPAASPPPAPAEPPPAAAPQPPPAPAKANPPPTPTESGAAS

Secondary structure (DSSP, 8-state):
-PPPPSEEEES--EEEEEESSSSS-GGG---EEEEEE-HHHHHHHHHHHTT--EEEEEEEESSHHHHHHHHHHHHTTEEEEEEEEESSSPPPEEEE--BTTTB--EEEE--S--GGGG--GGG--HHHHHH-SEEEEEGGGGSSTTHHHHHHHHHHHHTT-SEEEEE----GGGSPPPTTS---SS---PPPP------------S--S-TTSPP-HHHHHHHHHHHHH-SEEEEEHHHHHHHHS--SHHHHHHHHHHHT-SEEEEE-GGG-EEEEETTS-EEEEPPPPB--S--TTHHHHHHHHHHHHHHTT--HHHHHHHHHHHHHHHHTSS-SGGGPPPHHHHHHHHHHTSB---PPPTT---TTS--PPP-------PPPPPPPPPPPPPPPPPPPPPPPPPPPPPPPPPPP------

Radius of gyration: 30.59 Å; Cα contacts (8 Å, |Δi|>4): 805; chains: 1; bounding box: 84×92×93 Å